Protein AF-G3Y934-F1 (afdb_monomer_lite)

Structure (mmCIF, N/CA/C/O backbone):
data_AF-G3Y934-F1
#
_entry.id   AF-G3Y934-F1
#
loop_
_atom_site.group_PDB
_atom_site.id
_atom_site.type_symbol
_atom_site.label_atom_id
_atom_site.label_alt_id
_atom_site.label_comp_id
_atom_site.label_asym_id
_atom_site.label_entity_id
_atom_site.label_seq_id
_atom_site.pdbx_PDB_ins_code
_atom_site.Cartn_x
_atom_site.Cartn_y
_atom_site.Cartn_z
_atom_site.occupancy
_atom_site.B_iso_or_equiv
_atom_site.auth_seq_id
_atom_site.auth_comp_id
_atom_site.auth_asym_id
_atom_site.auth_atom_id
_atom_site.pdbx_PDB_model_num
ATOM 1 N N . MET A 1 1 ? -57.947 29.124 37.746 1.00 33.53 1 MET A N 1
ATOM 2 C CA . MET A 1 1 ? -58.369 29.573 36.402 1.00 33.53 1 MET A CA 1
ATOM 3 C C . MET A 1 1 ? -57.929 31.017 36.227 1.00 33.53 1 MET A C 1
ATOM 5 O O . MET A 1 1 ? -58.413 31.832 36.996 1.00 33.53 1 MET A O 1
ATOM 9 N N . ALA A 1 2 ? -57.043 31.271 35.247 1.00 34.22 2 ALA A N 1
ATOM 10 C CA . ALA A 1 2 ? -56.623 32.578 34.700 1.00 34.22 2 ALA A CA 1
ATOM 11 C C . ALA A 1 2 ? -55.915 33.560 35.670 1.00 34.22 2 ALA A C 1
ATOM 13 O O . ALA A 1 2 ? -56.288 33.675 36.822 1.00 34.22 2 ALA A O 1
ATOM 14 N N . SER A 1 3 ? -54.917 34.363 35.303 1.00 33.50 3 SER A N 1
ATOM 15 C CA . SER A 1 3 ? -54.051 34.484 34.126 1.00 33.50 3 SER A CA 1
ATOM 16 C C . SER A 1 3 ? -52.905 35.445 34.510 1.00 33.50 3 SER A C 1
ATOM 18 O O . SER A 1 3 ? -52.989 36.153 35.512 1.00 33.50 3 SER A O 1
ATOM 20 N N . ALA A 1 4 ? -51.836 35.457 33.721 1.00 40.38 4 ALA A N 1
ATOM 21 C CA . ALA A 1 4 ? -50.597 36.205 33.934 1.00 40.38 4 ALA A CA 1
ATOM 22 C C . ALA A 1 4 ? -50.675 37.726 33.643 1.00 40.38 4 ALA A C 1
ATOM 24 O O . ALA A 1 4 ? -51.440 38.152 32.783 1.00 40.38 4 ALA A O 1
ATOM 25 N N . ALA A 1 5 ? -49.772 38.512 34.253 1.00 37.50 5 ALA A N 1
ATOM 26 C CA . ALA A 1 5 ? -49.266 39.818 33.775 1.00 37.50 5 ALA A CA 1
ATOM 27 C C . ALA A 1 5 ? -47.933 40.126 34.508 1.00 37.50 5 ALA A C 1
ATOM 29 O O . ALA A 1 5 ? -47.899 40.108 35.730 1.00 37.50 5 ALA A O 1
ATOM 30 N N . ARG A 1 6 ? -46.743 40.114 33.887 1.00 37.12 6 ARG A N 1
ATOM 31 C CA . ARG A 1 6 ? -46.051 41.124 33.049 1.00 37.12 6 ARG A CA 1
ATOM 32 C C . ARG A 1 6 ? -45.807 42.518 33.682 1.00 37.12 6 ARG A C 1
ATOM 34 O O . ARG A 1 6 ? -46.676 43.372 33.645 1.00 37.12 6 ARG A O 1
ATOM 41 N N . THR A 1 7 ? -44.525 42.735 34.027 1.00 34.28 7 THR A N 1
ATOM 42 C CA . THR A 1 7 ? -43.672 43.948 33.851 1.00 34.28 7 THR A CA 1
ATOM 43 C C . THR A 1 7 ? -43.989 45.252 34.607 1.00 34.28 7 THR A C 1
ATOM 45 O O . THR A 1 7 ? -44.997 45.884 34.334 1.00 34.28 7 THR A O 1
ATOM 48 N N . ALA A 1 8 ? -43.022 45.770 35.389 1.00 33.56 8 ALA A N 1
ATOM 49 C CA . ALA A 1 8 ? -42.102 46.866 34.994 1.00 33.56 8 ALA A CA 1
ATOM 50 C C . ALA A 1 8 ? -41.546 47.710 36.180 1.00 33.56 8 ALA A C 1
ATOM 52 O O . ALA A 1 8 ? -42.253 48.014 37.130 1.00 33.56 8 ALA A O 1
ATOM 53 N N . SER A 1 9 ? -40.304 48.192 35.991 1.00 33.31 9 SER A N 1
ATOM 54 C CA . SER A 1 9 ? -39.766 49.517 36.390 1.00 33.31 9 SER A CA 1
ATOM 55 C C . SER A 1 9 ? -39.122 49.789 37.771 1.00 33.31 9 SER A C 1
ATOM 57 O O . SER A 1 9 ? -39.780 50.048 38.765 1.00 33.31 9 SER A O 1
ATOM 59 N N . ARG A 1 10 ? -37.781 49.921 37.709 1.00 34.53 10 ARG A N 1
ATOM 60 C CA . ARG A 1 10 ? -36.925 51.084 38.075 1.00 34.53 10 ARG A CA 1
ATOM 61 C C . ARG A 1 10 ? -36.992 51.728 39.488 1.00 34.53 10 ARG A C 1
ATOM 63 O O . ARG A 1 10 ? -37.820 52.589 39.738 1.00 34.53 10 ARG A O 1
ATOM 70 N N . ALA A 1 11 ? -35.879 51.536 40.216 1.00 34.19 11 ALA A N 1
ATOM 71 C CA . ALA A 1 11 ? -34.829 52.540 40.509 1.00 34.19 11 ALA A CA 1
ATOM 72 C C . ALA A 1 11 ? -34.645 53.112 41.942 1.00 34.19 11 ALA A C 1
ATOM 74 O O . ALA A 1 11 ? -35.590 53.485 42.621 1.00 34.19 11 ALA A O 1
ATOM 75 N N . PHE A 1 12 ? -33.344 53.297 42.248 1.00 33.47 12 PHE A N 1
ATOM 76 C CA . PHE A 1 12 ? -32.669 54.335 43.056 1.00 33.47 12 PHE A CA 1
ATOM 77 C C . PHE A 1 12 ? -32.152 54.053 44.496 1.00 33.47 12 PHE A C 1
ATOM 79 O O . PHE A 1 12 ? -32.903 53.955 45.452 1.00 33.47 12 PHE A O 1
ATOM 86 N N . LEU A 1 13 ? -30.806 54.149 44.581 1.00 33.12 13 LEU A N 1
ATOM 87 C CA . LEU A 1 13 ? -29.942 54.890 45.534 1.00 33.12 13 LEU A CA 1
ATOM 88 C C . LEU A 1 13 ? -29.319 54.225 46.793 1.00 33.12 13 LEU A C 1
ATOM 90 O O . LEU A 1 13 ? -29.982 53.962 47.781 1.00 33.12 13 LEU A O 1
ATOM 94 N N . ARG A 1 14 ? -27.966 54.218 46.742 1.00 32.19 14 ARG A N 1
ATOM 95 C CA . ARG A 1 14 ? -26.933 54.608 47.746 1.00 32.19 14 ARG A CA 1
ATOM 96 C C . ARG A 1 14 ? -26.739 53.798 49.043 1.00 32.19 14 ARG A C 1
ATOM 98 O O . ARG A 1 14 ? -27.545 53.910 49.948 1.00 32.19 14 ARG A O 1
ATOM 105 N N . SER A 1 15 ? -25.520 53.258 49.220 1.00 33.69 15 SER A N 1
ATOM 106 C CA . SER A 1 15 ? -24.464 53.843 50.091 1.00 33.69 15 SER A CA 1
ATOM 107 C C . SER A 1 15 ? -23.170 52.993 50.118 1.00 33.69 15 SER A C 1
ATOM 109 O O . SER A 1 15 ? -23.223 51.800 50.394 1.00 33.69 15 SER A O 1
ATOM 111 N N . THR A 1 16 ? -22.015 53.620 49.870 1.00 37.78 16 THR A N 1
ATOM 112 C CA . THR A 1 16 ? -20.642 53.214 50.288 1.00 37.78 16 THR A CA 1
ATOM 113 C C . THR A 1 16 ? -20.280 54.008 51.574 1.00 37.78 16 THR A C 1
ATOM 115 O O . THR A 1 16 ? -21.050 54.933 51.860 1.00 37.78 16 THR A O 1
ATOM 118 N N . PRO A 1 17 ? -19.219 53.736 52.392 1.00 51.47 17 PRO A N 1
ATOM 119 C CA . PRO A 1 17 ? -17.771 53.594 52.064 1.00 51.47 17 PRO A CA 1
ATOM 120 C C . PRO A 1 17 ? -17.077 52.431 52.846 1.00 51.47 17 PRO A C 1
ATOM 122 O O . PRO A 1 17 ? -17.746 51.730 53.588 1.00 51.47 17 PRO A O 1
ATOM 125 N N . ALA A 1 18 ? -15.804 52.037 52.688 1.00 35.50 18 ALA A N 1
ATOM 126 C CA . ALA A 1 18 ? -14.535 52.764 52.859 1.00 35.50 18 ALA A CA 1
ATOM 127 C C . ALA A 1 18 ? -13.363 51.861 52.368 1.00 35.50 18 ALA A C 1
ATOM 129 O O . ALA A 1 18 ? -13.327 50.677 52.682 1.00 35.50 18 ALA A O 1
ATOM 130 N N . THR A 1 19 ? -12.564 52.278 51.378 1.00 35.53 19 THR A N 1
ATOM 131 C CA . THR A 1 19 ? -11.176 52.806 51.475 1.00 35.53 19 THR A CA 1
ATOM 132 C C . THR A 1 19 ? -10.143 51.938 52.218 1.00 35.53 19 THR A C 1
ATOM 134 O O . THR A 1 19 ? -10.139 51.917 53.442 1.00 35.53 19 THR A O 1
ATOM 137 N N . SER A 1 20 ? -9.128 51.426 51.510 1.00 35.28 20 SER A N 1
ATOM 138 C CA . SER A 1 20 ? -7.790 52.044 51.547 1.00 35.28 20 SER A CA 1
ATOM 139 C C . SER A 1 20 ? -6.942 51.646 50.327 1.00 35.28 20 SER A C 1
ATOM 141 O O . SER A 1 20 ? -6.897 50.508 49.869 1.00 35.28 20 SER A O 1
ATOM 143 N N . SER A 1 21 ? -6.350 52.678 49.747 1.00 41.69 21 SER A N 1
ATOM 144 C CA . SER A 1 21 ? -5.384 52.733 48.655 1.00 41.69 21 SER A CA 1
ATOM 145 C C . SER A 1 21 ? -3.969 52.427 49.147 1.00 41.69 21 SER A C 1
ATOM 147 O O . SER A 1 21 ? -3.706 52.706 50.303 1.00 41.69 21 SER A O 1
ATOM 149 N N . PHE A 1 22 ? -3.051 51.992 48.273 1.00 35.19 22 PHE A N 1
ATOM 150 C CA . PHE A 1 22 ? -1.793 52.705 47.964 1.00 35.19 22 PHE A CA 1
ATOM 151 C C . PHE A 1 22 ? -1.045 52.035 46.784 1.00 35.19 22 PHE A C 1
ATOM 153 O O . PHE A 1 22 ? -0.747 50.846 46.780 1.00 35.19 22 PHE A O 1
ATOM 160 N N . ARG A 1 23 ? -0.744 52.855 45.773 1.00 40.50 23 ARG A N 1
ATOM 161 C CA . ARG A 1 23 ? 0.262 52.725 44.694 1.00 40.50 23 ARG A CA 1
ATOM 162 C C . ARG A 1 23 ? 1.047 54.053 44.724 1.00 40.50 23 ARG A C 1
ATOM 164 O O . ARG A 1 23 ? 0.436 55.038 45.154 1.00 40.50 23 ARG A O 1
ATOM 171 N N . PRO A 1 24 ? 2.322 54.148 44.283 1.00 50.59 24 PRO A N 1
ATOM 172 C CA . PRO A 1 24 ? 2.605 54.431 42.853 1.00 50.59 24 PRO A CA 1
ATOM 173 C C . PRO A 1 24 ? 3.967 53.883 42.316 1.00 50.59 24 PRO A C 1
ATOM 175 O O . PRO A 1 24 ? 4.883 53.642 43.085 1.00 50.59 24 PRO A O 1
ATOM 178 N N . ALA A 1 25 ? 4.047 53.469 41.034 1.00 39.56 25 ALA A N 1
ATOM 179 C CA . ALA A 1 25 ? 4.687 54.150 39.869 1.00 39.56 25 ALA A CA 1
ATOM 180 C C . ALA A 1 25 ? 6.216 53.910 39.735 1.00 39.56 25 ALA A C 1
ATOM 182 O O . ALA A 1 25 ? 6.893 53.807 40.740 1.00 39.56 25 ALA A O 1
ATOM 183 N N . ALA A 1 26 ? 6.891 53.875 38.576 1.00 38.41 26 ALA A N 1
ATOM 184 C CA . ALA A 1 26 ? 6.588 53.808 37.136 1.00 38.41 26 ALA A CA 1
ATOM 185 C C . ALA A 1 26 ? 7.934 53.726 36.356 1.00 38.41 26 ALA A C 1
ATOM 187 O O . ALA A 1 26 ? 8.944 54.182 36.888 1.00 38.41 26 ALA A O 1
ATOM 188 N N . ARG A 1 27 ? 7.897 53.252 35.089 1.00 38.28 27 ARG A N 1
ATOM 189 C CA . ARG A 1 27 ? 8.660 53.652 33.855 1.00 38.28 27 ARG A CA 1
ATOM 190 C C . ARG A 1 27 ? 8.963 52.422 32.969 1.00 38.28 27 ARG A C 1
ATOM 192 O O . ARG A 1 27 ? 9.598 51.494 33.441 1.00 38.28 27 ARG A O 1
ATOM 199 N N . SER A 1 28 ? 8.302 52.265 31.807 1.00 36.16 28 SER A N 1
ATOM 200 C CA . SER A 1 28 ? 8.618 52.774 30.431 1.00 36.16 28 SER A CA 1
ATOM 201 C C . SER A 1 28 ? 9.625 51.858 29.706 1.00 36.16 28 SER A C 1
ATOM 203 O O . SER A 1 28 ? 10.613 51.508 30.326 1.00 36.16 28 SER A O 1
ATOM 205 N N . ALA A 1 29 ? 9.498 51.403 28.447 1.00 35.06 29 ALA A N 1
ATOM 206 C CA . ALA A 1 29 ? 8.797 51.819 27.209 1.00 35.06 29 ALA A CA 1
ATOM 207 C C . ALA A 1 29 ? 8.440 50.544 26.362 1.00 35.06 29 ALA A C 1
ATOM 209 O O . ALA A 1 29 ? 9.072 49.520 26.582 1.00 35.06 29 ALA A O 1
ATOM 210 N N . ARG A 1 30 ? 7.381 50.394 25.530 1.00 37.16 30 ARG A N 1
ATOM 211 C CA . ARG A 1 30 ? 6.928 51.074 24.276 1.00 37.16 30 ARG A CA 1
ATOM 212 C C . ARG A 1 30 ? 8.001 51.023 23.153 1.00 37.16 30 ARG A C 1
ATOM 214 O O . ARG A 1 30 ? 9.113 51.429 23.436 1.00 37.16 30 ARG A O 1
ATOM 221 N N . PHE A 1 31 ? 7.794 50.594 21.891 1.00 34.12 31 PHE A N 1
ATOM 222 C CA . PHE A 1 31 ? 6.615 50.549 20.995 1.00 34.12 31 PHE A CA 1
ATOM 223 C C . PHE A 1 31 ? 6.853 49.687 19.704 1.00 34.12 31 PHE A C 1
ATOM 225 O O . PHE A 1 31 ? 7.973 49.636 19.218 1.00 34.12 31 PHE A O 1
ATOM 232 N N . ALA A 1 32 ? 5.751 49.135 19.151 1.00 31.98 32 ALA A N 1
ATOM 233 C CA . ALA A 1 32 ? 5.287 49.004 17.736 1.00 31.98 32 ALA A CA 1
ATOM 234 C C . ALA A 1 32 ? 6.078 48.312 16.576 1.00 31.98 32 ALA A C 1
ATOM 236 O O . ALA A 1 32 ? 7.068 48.847 16.099 1.00 31.98 32 ALA A O 1
ATOM 237 N N . LEU A 1 33 ? 5.501 47.192 16.068 1.00 37.84 33 LEU A N 1
ATOM 238 C CA . LEU A 1 33 ? 4.851 46.904 14.739 1.00 37.84 33 LEU A CA 1
ATOM 239 C C . LEU A 1 33 ? 5.434 47.523 13.432 1.00 37.84 33 LEU A C 1
ATOM 241 O O . LEU A 1 33 ? 5.839 48.679 13.492 1.00 37.84 33 LEU A O 1
ATOM 245 N N . PRO A 1 34 ? 5.358 46.878 12.223 1.00 40.06 34 PRO A N 1
ATOM 246 C CA . PRO A 1 34 ? 4.073 46.496 11.590 1.00 40.06 34 PRO A CA 1
ATOM 247 C C . PRO A 1 34 ? 4.051 45.351 10.530 1.00 40.06 34 PRO A C 1
ATOM 249 O O . PRO A 1 34 ? 5.039 44.707 10.199 1.00 40.06 34 PRO A O 1
ATOM 252 N N . SER A 1 35 ? 2.838 45.129 10.010 1.00 34.38 35 SER A N 1
ATOM 253 C CA . SER A 1 35 ? 2.376 44.223 8.947 1.00 34.38 35 SER A CA 1
ATOM 254 C C . SER A 1 35 ? 2.638 44.689 7.502 1.00 34.38 35 SER A C 1
ATOM 256 O O . SER A 1 35 ? 2.494 45.880 7.241 1.00 34.38 35 SER A O 1
ATOM 258 N N . GLN A 1 36 ? 2.804 43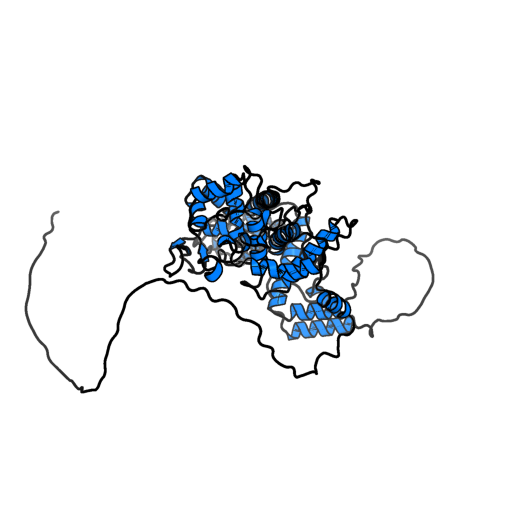.729 6.574 1.00 29.80 36 GLN A N 1
ATOM 259 C CA . GLN A 1 36 ? 2.102 43.541 5.272 1.00 29.80 36 GLN A CA 1
ATOM 260 C C . GLN A 1 36 ? 3.016 43.071 4.120 1.00 29.80 36 GLN A C 1
ATOM 262 O O . GLN A 1 36 ? 4.090 43.618 3.909 1.00 29.80 36 GLN A O 1
ATOM 267 N N . GLY A 1 37 ? 2.474 42.172 3.281 1.00 27.98 37 GLY A N 1
ATOM 268 C CA . GLY A 1 37 ? 2.620 42.266 1.819 1.00 27.98 37 GLY A CA 1
ATOM 269 C C . GLY A 1 37 ? 3.382 41.144 1.106 1.00 27.98 37 GLY A C 1
ATOM 270 O O . GLY A 1 37 ? 4.605 41.119 1.096 1.00 27.98 37 GLY A O 1
ATOM 271 N N . PHE A 1 38 ? 2.642 40.275 0.410 1.00 30.67 38 PHE A N 1
ATOM 272 C CA . PHE A 1 38 ? 3.142 39.342 -0.608 1.00 30.67 38 PHE A CA 1
ATOM 273 C C . PHE A 1 38 ? 3.796 40.060 -1.804 1.00 30.67 38 PHE A C 1
ATOM 275 O O . PHE A 1 38 ? 3.247 41.049 -2.288 1.00 30.67 38 PHE A O 1
ATOM 282 N N . ARG A 1 39 ? 4.849 39.456 -2.381 1.00 27.80 39 ARG A N 1
ATOM 283 C CA . ARG A 1 39 ? 5.066 39.327 -3.840 1.00 27.80 39 ARG A CA 1
ATOM 284 C C . ARG A 1 39 ? 6.144 38.278 -4.146 1.00 27.80 39 ARG A C 1
ATOM 286 O O . ARG A 1 39 ? 7.201 38.259 -3.529 1.00 27.80 39 ARG A O 1
ATOM 293 N N . ALA A 1 40 ? 5.835 37.418 -5.111 1.00 32.09 40 ALA A N 1
ATOM 294 C CA . ALA A 1 40 ? 6.697 36.377 -5.655 1.00 32.09 40 ALA A CA 1
ATOM 295 C C . ALA A 1 40 ? 7.855 36.947 -6.493 1.00 32.09 40 ALA A C 1
ATOM 297 O O . ALA A 1 40 ? 7.661 37.920 -7.220 1.00 32.09 40 ALA A O 1
ATOM 298 N N . ALA A 1 41 ? 9.011 36.278 -6.466 1.00 27.77 41 ALA A N 1
ATOM 299 C CA . ALA A 1 41 ? 9.946 36.217 -7.589 1.00 27.77 41 ALA A CA 1
ATOM 300 C C . ALA A 1 41 ? 10.900 35.021 -7.427 1.00 27.77 41 ALA A C 1
ATOM 302 O O . ALA A 1 41 ? 11.695 34.940 -6.495 1.00 27.77 41 ALA A O 1
ATOM 303 N N . SER A 1 42 ? 10.804 34.111 -8.388 1.00 31.41 42 SER A N 1
ATOM 304 C CA . SER A 1 42 ? 11.730 33.034 -8.728 1.00 31.41 42 SER A CA 1
ATOM 305 C C . SER A 1 42 ? 13.197 33.472 -8.792 1.00 31.41 42 SER A C 1
ATOM 307 O O . SER A 1 42 ? 13.499 34.428 -9.509 1.00 31.41 42 SER A O 1
ATOM 309 N N . ARG A 1 43 ? 14.119 32.694 -8.203 1.00 28.25 43 ARG A N 1
ATOM 310 C CA . ARG A 1 43 ? 15.509 32.591 -8.686 1.00 28.25 43 ARG A CA 1
ATOM 311 C C . ARG A 1 43 ? 16.065 31.173 -8.528 1.00 28.25 43 ARG A C 1
ATOM 313 O O . ARG A 1 43 ? 16.179 30.657 -7.424 1.00 28.25 43 ARG A O 1
ATOM 320 N N . ARG A 1 44 ? 16.428 30.598 -9.680 1.00 28.75 44 ARG A N 1
ATOM 321 C CA . ARG A 1 44 ? 17.364 29.479 -9.863 1.00 28.75 44 ARG A CA 1
ATOM 322 C C . ARG A 1 44 ? 18.663 29.745 -9.096 1.00 28.75 44 ARG A C 1
ATOM 324 O O . ARG A 1 44 ? 19.252 30.809 -9.277 1.00 28.75 44 ARG A O 1
ATOM 331 N N . GLY A 1 45 ? 19.133 28.755 -8.344 1.00 27.17 45 GLY A N 1
ATOM 332 C CA . GLY A 1 45 ? 20.514 28.657 -7.875 1.00 27.17 45 GLY A CA 1
ATOM 333 C C . GLY A 1 45 ? 21.162 27.430 -8.507 1.00 27.17 45 GLY A C 1
ATOM 334 O O . GLY A 1 45 ? 20.710 26.314 -8.277 1.00 27.17 45 GLY A O 1
ATOM 335 N N . TYR A 1 46 ? 22.168 27.658 -9.349 1.00 27.95 46 TYR A N 1
ATOM 336 C CA . TYR A 1 46 ? 23.084 26.632 -9.840 1.00 27.95 46 TYR A CA 1
ATOM 337 C C . TYR A 1 46 ? 23.935 26.123 -8.668 1.00 27.95 46 TYR A C 1
ATOM 339 O O . TYR A 1 46 ? 24.466 26.932 -7.907 1.00 27.95 46 TYR A O 1
ATOM 347 N N . ALA A 1 47 ? 24.072 24.804 -8.538 1.00 25.36 47 ALA A N 1
ATOM 348 C CA . ALA A 1 47 ? 25.059 24.189 -7.660 1.00 25.36 47 ALA A CA 1
ATOM 349 C C . ALA A 1 47 ? 26.452 24.348 -8.289 1.00 25.36 47 ALA A C 1
ATOM 351 O O . ALA A 1 47 ? 26.682 23.895 -9.410 1.00 25.36 47 ALA A O 1
ATOM 352 N N . SER A 1 48 ? 27.353 25.028 -7.582 1.00 31.36 48 SER A N 1
ATOM 353 C CA . SER A 1 48 ? 28.789 25.038 -7.857 1.00 31.36 48 SER A CA 1
ATOM 354 C C . SER A 1 48 ? 29.500 23.939 -7.064 1.00 31.36 48 SER A C 1
ATOM 356 O O . SER A 1 48 ? 29.014 23.483 -6.031 1.00 31.36 48 SER A O 1
ATOM 358 N N . GLU A 1 49 ? 30.644 23.548 -7.608 1.00 28.45 49 GLU A N 1
ATOM 359 C CA . GLU A 1 49 ? 31.425 22.331 -7.406 1.00 28.45 49 GLU A CA 1
ATOM 360 C C . GLU A 1 49 ? 32.015 22.081 -6.006 1.00 28.45 49 GLU A C 1
ATOM 362 O O . GLU A 1 49 ? 31.995 22.914 -5.100 1.00 28.45 49 GLU A O 1
ATOM 367 N N . ALA A 1 50 ? 32.540 20.858 -5.894 1.00 26.81 50 ALA A N 1
ATOM 368 C CA . ALA A 1 50 ? 33.073 20.160 -4.738 1.00 26.81 50 ALA A CA 1
ATOM 369 C C . ALA A 1 50 ? 34.186 20.898 -3.973 1.00 26.81 50 ALA A C 1
ATOM 371 O O . ALA A 1 50 ? 35.156 21.388 -4.548 1.00 26.81 50 ALA A O 1
ATOM 372 N N . GLY A 1 51 ? 34.073 20.869 -2.642 1.00 24.83 51 GLY A N 1
ATOM 373 C CA . GLY A 1 51 ? 35.148 21.193 -1.711 1.00 24.83 51 GLY A CA 1
ATOM 374 C C . GLY A 1 51 ? 35.857 19.923 -1.242 1.00 24.83 51 GLY A C 1
ATOM 375 O O . GLY A 1 51 ? 35.265 19.074 -0.580 1.00 24.83 51 GLY A O 1
ATOM 376 N N . GLU A 1 52 ? 37.131 19.817 -1.597 1.00 25.33 52 GLU A N 1
ATOM 377 C CA . GLU A 1 52 ? 38.090 18.806 -1.161 1.00 25.33 52 GLU A CA 1
ATOM 378 C C . GLU A 1 52 ? 38.444 19.020 0.328 1.00 25.33 52 GLU A C 1
ATOM 380 O O . GLU A 1 52 ? 38.835 20.121 0.724 1.00 25.33 52 GLU A O 1
ATOM 385 N N . ALA A 1 53 ? 38.331 17.985 1.169 1.00 26.19 53 ALA A N 1
ATOM 386 C CA . ALA A 1 53 ? 38.771 18.033 2.566 1.00 26.19 53 ALA A CA 1
ATOM 387 C C . ALA A 1 53 ? 39.679 16.843 2.904 1.00 26.19 53 ALA A C 1
ATOM 389 O O . ALA A 1 53 ? 39.395 15.688 2.592 1.00 26.19 53 ALA A O 1
ATOM 390 N N . LYS A 1 54 ? 40.809 17.181 3.529 1.00 24.30 54 LYS A N 1
ATOM 391 C CA . LYS A 1 54 ? 41.965 16.330 3.807 1.00 24.30 54 LYS A CA 1
ATOM 392 C C . LYS A 1 54 ? 41.753 15.383 4.994 1.00 24.30 54 LYS A C 1
ATOM 394 O O . LYS A 1 54 ? 41.163 15.733 6.009 1.00 24.30 54 LYS A O 1
ATOM 399 N N . SER A 1 55 ? 42.363 14.213 4.833 1.00 28.16 55 SER A N 1
ATOM 400 C CA . SER A 1 55 ? 42.655 13.131 5.782 1.00 28.16 55 SER A CA 1
ATOM 401 C C . SER A 1 55 ? 43.222 13.566 7.143 1.00 28.16 55 SER A C 1
ATOM 403 O O . SER A 1 55 ? 44.205 14.305 7.167 1.00 28.16 55 SER A O 1
ATOM 405 N N . SER A 1 56 ? 42.754 12.927 8.227 1.00 27.56 56 SER A N 1
ATOM 406 C CA . SER A 1 56 ? 43.611 12.177 9.173 1.00 27.56 56 SER A CA 1
ATOM 407 C C . SER A 1 56 ? 42.779 11.437 10.237 1.00 27.56 56 SER A C 1
ATOM 409 O O . SER A 1 56 ? 42.113 12.082 11.042 1.00 27.56 56 SER A O 1
ATOM 411 N N . ASN A 1 57 ? 42.825 10.102 10.251 1.00 29.69 57 ASN A N 1
ATOM 412 C CA . ASN A 1 57 ? 43.137 9.266 11.425 1.00 29.69 57 ASN A CA 1
ATOM 413 C C . ASN A 1 57 ? 42.792 7.803 11.129 1.00 29.69 57 ASN A C 1
ATOM 415 O O . ASN A 1 57 ? 41.678 7.325 11.319 1.00 29.69 57 ASN A O 1
ATOM 419 N N . SER A 1 58 ? 43.816 7.095 10.666 1.00 32.47 58 SER A N 1
ATOM 420 C CA . SER A 1 58 ? 43.936 5.646 10.697 1.00 32.47 58 SER A CA 1
ATOM 421 C C . SER A 1 58 ? 44.135 5.179 12.141 1.00 32.47 58 SER A C 1
ATOM 423 O O . SER A 1 58 ? 45.173 5.501 12.713 1.00 32.47 58 SER A O 1
ATOM 425 N N . LEU A 1 59 ? 43.168 4.453 12.712 1.00 34.88 59 LEU A N 1
ATOM 426 C CA . LEU A 1 59 ? 43.337 3.382 13.718 1.00 34.88 59 LEU A CA 1
ATOM 427 C C . LEU A 1 59 ? 41.981 3.027 14.351 1.00 34.88 59 LEU A C 1
ATOM 429 O O . LEU A 1 59 ? 41.690 3.398 15.481 1.00 34.88 59 LEU A O 1
ATOM 433 N N . LEU A 1 60 ? 41.152 2.291 13.617 1.00 33.22 60 LEU A N 1
ATOM 434 C CA . LEU A 1 60 ? 40.244 1.269 14.153 1.00 33.22 60 LEU A CA 1
ATOM 435 C C . LEU A 1 60 ? 39.754 0.443 12.951 1.00 33.22 60 LEU A C 1
ATOM 437 O O . LEU A 1 60 ? 39.629 1.003 11.869 1.00 33.22 60 LEU A O 1
ATOM 441 N N . TRP A 1 61 ? 39.510 -0.859 13.135 1.00 31.97 61 TRP A N 1
ATOM 442 C CA . TRP A 1 61 ? 39.093 -1.869 12.130 1.00 31.97 61 TRP A CA 1
ATOM 443 C C . TRP A 1 61 ? 40.160 -2.801 11.532 1.00 31.97 61 TRP A C 1
ATOM 445 O O . TRP A 1 61 ? 39.953 -3.388 10.472 1.00 31.97 61 TRP A O 1
ATOM 455 N N . ALA A 1 62 ? 41.241 -3.086 12.262 1.00 33.16 62 ALA A N 1
ATOM 456 C CA . ALA A 1 62 ? 41.943 -4.360 12.082 1.00 33.16 62 ALA A CA 1
ATOM 457 C C . ALA A 1 62 ? 41.192 -5.465 12.850 1.00 33.16 62 ALA A C 1
ATOM 459 O O . ALA A 1 62 ? 41.547 -5.803 13.975 1.00 33.16 62 ALA A O 1
ATOM 460 N N . GLY A 1 63 ? 40.106 -5.978 12.268 1.00 35.62 63 GLY A N 1
ATOM 461 C CA . GLY A 1 63 ? 39.339 -7.068 12.871 1.00 35.62 63 GLY A CA 1
ATOM 462 C C . GLY A 1 63 ? 37.976 -7.287 12.231 1.00 35.62 63 GLY A C 1
ATOM 463 O O . GLY A 1 63 ? 36.983 -7.017 12.881 1.00 35.62 63 GLY A O 1
ATOM 464 N N . ILE A 1 64 ? 37.960 -7.701 10.958 1.00 32.06 64 ILE A N 1
ATOM 465 C CA . ILE A 1 64 ? 37.021 -8.629 10.280 1.00 32.06 64 ILE A CA 1
ATOM 466 C C . ILE A 1 64 ? 37.581 -8.776 8.850 1.00 32.06 64 ILE A C 1
ATOM 468 O O . ILE A 1 64 ? 37.130 -8.173 7.880 1.00 32.06 64 ILE A O 1
ATOM 472 N N . ALA A 1 65 ? 38.666 -9.538 8.721 1.00 36.59 65 ALA A N 1
ATOM 473 C CA . ALA A 1 65 ? 39.235 -9.919 7.431 1.00 36.59 65 ALA A CA 1
ATOM 474 C C . ALA A 1 65 ? 38.720 -11.317 7.065 1.00 36.59 65 ALA A C 1
ATOM 476 O O . ALA A 1 65 ? 39.423 -12.303 7.245 1.00 36.59 65 ALA A O 1
ATOM 477 N N . ALA A 1 66 ? 37.464 -11.390 6.615 1.00 34.38 66 ALA A N 1
ATOM 478 C CA . ALA A 1 66 ? 36.932 -12.559 5.898 1.00 34.38 66 ALA A CA 1
ATOM 479 C C . ALA A 1 66 ? 35.671 -12.259 5.059 1.00 34.38 66 ALA A C 1
ATOM 481 O O . ALA A 1 66 ? 35.427 -12.963 4.089 1.00 34.38 66 ALA A O 1
ATOM 482 N N . ALA A 1 67 ? 34.904 -11.197 5.351 1.00 40.09 67 ALA A N 1
ATOM 483 C CA . ALA A 1 67 ? 33.663 -10.882 4.616 1.00 40.09 67 ALA A CA 1
ATOM 484 C C . ALA A 1 67 ? 33.726 -9.614 3.730 1.00 40.09 67 ALA A C 1
ATOM 486 O O . ALA A 1 67 ? 32.821 -9.365 2.940 1.00 40.09 67 ALA A O 1
ATOM 487 N N . GLY A 1 68 ? 34.793 -8.809 3.819 1.00 35.12 68 GLY A N 1
ATOM 488 C CA . GLY A 1 68 ? 34.878 -7.495 3.154 1.00 35.12 68 GLY A CA 1
ATOM 489 C C . GLY A 1 68 ? 35.422 -7.486 1.717 1.00 35.12 68 GLY A C 1
ATOM 490 O O . GLY A 1 68 ? 35.330 -6.465 1.037 1.00 35.12 68 GLY A O 1
ATOM 491 N N . GLY A 1 69 ? 35.984 -8.598 1.229 1.00 34.31 69 GLY A N 1
ATOM 492 C CA . GLY A 1 69 ? 36.656 -8.637 -0.080 1.00 34.31 69 GLY A CA 1
ATOM 493 C C . GLY A 1 69 ? 35.709 -8.477 -1.274 1.00 34.31 69 GLY A C 1
ATOM 494 O O . GLY A 1 69 ? 36.080 -7.894 -2.289 1.00 34.31 69 GLY A O 1
ATOM 495 N N . VAL A 1 70 ? 34.465 -8.938 -1.135 1.00 43.69 70 VAL A N 1
ATOM 496 C CA . VAL A 1 70 ? 33.464 -8.880 -2.210 1.00 43.69 70 VAL A CA 1
ATOM 497 C C . VAL A 1 70 ? 32.893 -7.463 -2.347 1.00 43.69 70 VAL A C 1
ATOM 499 O O . VAL A 1 70 ? 32.804 -6.942 -3.456 1.00 43.69 70 VAL A O 1
ATOM 502 N N . GLY A 1 71 ? 32.603 -6.784 -1.231 1.00 39.22 71 GLY A N 1
ATOM 503 C CA . GLY A 1 71 ? 32.042 -5.426 -1.239 1.00 39.22 71 GLY A CA 1
ATOM 504 C C . GLY A 1 71 ? 32.991 -4.369 -1.816 1.00 39.22 71 GLY A C 1
ATOM 505 O O . GLY A 1 71 ? 32.570 -3.521 -2.601 1.00 39.22 71 GLY A O 1
ATOM 506 N N . ALA A 1 72 ? 34.290 -4.459 -1.507 1.00 38.53 72 ALA A N 1
ATOM 507 C CA . ALA A 1 72 ? 35.291 -3.540 -2.055 1.00 38.53 72 ALA A CA 1
ATOM 508 C C . ALA A 1 72 ? 35.524 -3.748 -3.564 1.00 38.53 72 ALA A C 1
ATOM 510 O O . ALA A 1 72 ? 35.770 -2.783 -4.289 1.00 38.53 72 ALA A O 1
ATOM 511 N N . TYR A 1 73 ? 35.398 -4.988 -4.055 1.00 38.72 73 TYR A N 1
ATOM 512 C CA . TYR A 1 73 ? 35.520 -5.295 -5.482 1.00 38.72 73 TYR A CA 1
ATOM 513 C C . TYR A 1 73 ? 34.364 -4.704 -6.305 1.00 38.72 73 TYR A C 1
ATOM 515 O O . TYR A 1 73 ? 34.598 -4.185 -7.396 1.00 38.72 73 TYR A O 1
ATOM 523 N N . PHE A 1 74 ? 33.135 -4.717 -5.776 1.00 45.75 74 PHE A N 1
ATOM 524 C CA . PHE A 1 74 ? 31.976 -4.126 -6.456 1.00 45.75 74 PHE A CA 1
ATOM 525 C C . PHE A 1 74 ? 31.936 -2.594 -6.371 1.00 45.75 74 PHE A C 1
ATOM 527 O O . PHE A 1 74 ? 31.566 -1.952 -7.349 1.00 45.75 74 PHE A O 1
ATOM 534 N N . TYR A 1 75 ? 32.392 -1.991 -5.266 1.00 43.66 75 TYR A N 1
ATOM 535 C CA . TYR A 1 75 ? 32.444 -0.528 -5.122 1.00 43.66 75 TYR A CA 1
ATOM 536 C C . TYR A 1 75 ? 33.474 0.138 -6.057 1.00 43.66 75 TYR A C 1
ATOM 538 O O . TYR A 1 75 ? 33.259 1.249 -6.534 1.00 43.66 75 TYR A O 1
ATOM 546 N N . LEU A 1 76 ? 34.585 -0.545 -6.363 1.00 44.31 76 LEU A N 1
ATOM 547 C CA . LEU A 1 76 ? 35.650 -0.010 -7.225 1.00 44.31 76 LEU A CA 1
ATOM 548 C C . LEU A 1 76 ? 35.419 -0.244 -8.728 1.00 44.31 76 LEU A C 1
ATOM 550 O O . LEU A 1 76 ? 36.100 0.367 -9.550 1.00 44.31 76 LEU A O 1
ATOM 554 N N . LYS A 1 77 ? 34.447 -1.080 -9.109 1.00 38.31 77 LYS A N 1
ATOM 555 C CA . LYS A 1 77 ? 34.031 -1.291 -10.504 1.00 38.31 77 LYS A CA 1
ATOM 556 C C . LYS A 1 77 ? 32.741 -0.524 -10.816 1.00 38.31 77 LYS A C 1
ATOM 558 O O . LYS A 1 77 ? 31.733 -1.088 -11.225 1.00 38.31 77 LYS A O 1
ATOM 563 N N . GLY A 1 78 ? 32.791 0.796 -10.656 1.00 43.53 78 GLY A N 1
ATOM 564 C CA . GLY A 1 78 ? 31.843 1.697 -11.308 1.00 43.53 78 GLY A CA 1
ATOM 565 C C . GLY A 1 78 ? 32.058 1.661 -12.823 1.00 43.53 78 GLY A C 1
ATOM 566 O O . GLY A 1 78 ? 32.937 2.340 -13.342 1.00 43.53 78 GLY A O 1
ATOM 567 N N . GLY A 1 79 ? 31.286 0.830 -13.519 1.00 34.41 79 GLY A N 1
ATOM 568 C CA . GLY A 1 79 ? 31.267 0.733 -14.976 1.00 34.41 79 GLY A CA 1
ATOM 569 C C . GLY A 1 79 ? 30.238 -0.301 -15.422 1.00 34.41 79 GLY A C 1
ATOM 570 O O . GLY A 1 79 ? 30.395 -1.474 -15.100 1.00 34.41 79 GLY A O 1
ATOM 571 N N . ASP A 1 80 ? 29.181 0.166 -16.096 1.00 40.69 80 ASP A N 1
ATOM 572 C CA . ASP A 1 80 ? 28.117 -0.592 -16.778 1.00 40.69 80 ASP A CA 1
ATOM 573 C C . ASP A 1 80 ? 27.977 -2.074 -16.392 1.00 40.69 80 ASP A C 1
ATOM 575 O O . ASP A 1 80 ? 28.441 -2.984 -17.080 1.00 40.69 80 ASP A O 1
ATOM 579 N N . ALA A 1 81 ? 27.253 -2.336 -15.305 1.00 42.97 81 ALA A N 1
ATOM 580 C CA . ALA A 1 81 ? 26.830 -3.685 -14.949 1.00 42.97 81 ALA A CA 1
ATOM 581 C C . ALA A 1 81 ? 25.475 -4.021 -15.597 1.00 42.97 81 ALA A C 1
ATOM 583 O O . ALA A 1 81 ? 24.506 -4.338 -14.914 1.00 42.97 81 ALA A O 1
ATOM 584 N N . SER A 1 82 ? 25.420 -4.006 -16.932 1.00 42.66 82 SER A N 1
ATOM 585 C CA . SER A 1 82 ? 24.456 -4.824 -17.684 1.00 42.66 82 SER A CA 1
ATOM 586 C C . SER A 1 82 ? 25.068 -6.200 -17.966 1.00 42.66 82 SER A C 1
ATOM 588 O O . SER A 1 82 ? 25.164 -6.663 -19.100 1.00 42.66 82 SER A O 1
ATOM 590 N N . VAL A 1 83 ? 25.505 -6.898 -16.913 1.00 41.03 83 VAL A N 1
ATOM 591 C CA . VAL A 1 83 ? 25.840 -8.322 -17.036 1.00 41.03 83 VAL A CA 1
ATOM 592 C C . VAL A 1 83 ? 24.529 -9.098 -16.971 1.00 41.03 83 VAL A C 1
ATOM 594 O O . VAL A 1 83 ? 24.130 -9.617 -15.934 1.00 41.03 83 VAL A O 1
ATOM 597 N N . SER A 1 84 ? 23.832 -9.138 -18.104 1.00 45.44 84 SER A N 1
ATOM 598 C CA . SER A 1 84 ? 22.795 -10.133 -18.356 1.00 45.44 84 SER A CA 1
ATOM 599 C C . SER A 1 84 ? 23.473 -11.505 -18.367 1.00 45.44 84 SER A C 1
ATOM 601 O O . SER A 1 84 ? 24.150 -11.868 -19.332 1.00 45.44 84 SER A O 1
ATOM 603 N N . SER A 1 85 ? 23.352 -12.261 -17.271 1.00 48.22 85 SER A N 1
ATOM 604 C CA . SER A 1 85 ? 23.652 -13.692 -17.281 1.00 48.22 85 SER A CA 1
ATOM 605 C C . SER A 1 85 ? 22.588 -14.360 -18.147 1.00 48.22 85 SER A C 1
ATOM 607 O O . SER A 1 85 ? 21.475 -14.603 -17.683 1.00 48.22 85 SER A O 1
ATOM 609 N N . LYS A 1 86 ? 22.905 -14.587 -19.422 1.00 52.22 86 LYS A N 1
ATOM 610 C CA . LYS A 1 86 ? 21.940 -14.974 -20.462 1.00 52.22 86 LYS A CA 1
ATOM 611 C C . LYS A 1 86 ? 21.174 -16.288 -20.224 1.00 52.22 86 LYS A C 1
ATOM 613 O O . LYS A 1 86 ? 20.253 -16.544 -20.985 1.00 52.22 86 LYS A O 1
ATOM 618 N N . ASP A 1 87 ? 21.463 -17.040 -19.160 1.00 66.00 87 ASP A N 1
ATOM 619 C CA . ASP A 1 87 ? 20.849 -18.350 -18.900 1.00 66.00 87 ASP A CA 1
ATOM 620 C C . ASP A 1 87 ? 20.216 -18.510 -17.503 1.00 66.00 87 ASP A C 1
ATOM 622 O O . ASP A 1 87 ? 19.771 -19.603 -17.155 1.00 66.00 87 ASP A O 1
ATOM 626 N N . PHE A 1 88 ? 20.158 -17.460 -16.673 1.00 86.19 88 PHE A N 1
ATOM 627 C CA . PHE A 1 88 ? 19.494 -17.578 -15.369 1.00 86.19 88 PHE A CA 1
ATOM 628 C C . PHE A 1 88 ? 17.985 -17.365 -15.513 1.00 86.19 88 PHE A C 1
ATOM 630 O O . PHE A 1 88 ? 17.530 -16.247 -15.754 1.00 86.19 88 PHE A O 1
ATOM 637 N N . VAL A 1 89 ? 17.218 -18.442 -15.348 1.00 90.00 89 VAL A N 1
ATOM 638 C CA . VAL A 1 89 ? 15.755 -18.406 -15.243 1.00 90.00 89 VAL A CA 1
ATOM 639 C C . VAL A 1 89 ? 15.398 -18.513 -13.758 1.00 90.00 89 VAL A C 1
ATOM 641 O O . VAL A 1 89 ? 15.567 -19.593 -13.189 1.00 90.00 89 VAL A O 1
ATOM 644 N N . PRO A 1 90 ? 14.946 -17.425 -13.108 1.00 93.56 90 PRO A N 1
ATOM 645 C CA . PRO A 1 90 ? 14.670 -17.441 -11.677 1.00 93.56 90 PRO A CA 1
ATOM 646 C C . PRO A 1 90 ? 13.504 -18.375 -11.337 1.00 93.56 90 PRO A C 1
ATOM 648 O O . PRO A 1 90 ? 12.458 -18.353 -11.990 1.00 93.56 90 PRO A O 1
ATOM 651 N N . THR A 1 91 ? 13.674 -19.172 -10.286 1.00 94.75 91 THR A N 1
ATOM 652 C CA . THR A 1 91 ? 12.642 -20.078 -9.757 1.00 94.75 91 THR A CA 1
ATOM 653 C C . THR A 1 91 ? 11.811 -19.408 -8.660 1.00 94.75 91 THR A C 1
ATOM 655 O O . THR A 1 91 ? 12.164 -18.333 -8.167 1.00 94.75 91 THR A O 1
ATOM 658 N N . LYS A 1 92 ? 10.717 -20.049 -8.220 1.00 95.56 92 LYS A N 1
ATOM 659 C CA . LYS A 1 92 ? 9.953 -19.593 -7.045 1.00 95.56 92 LYS A CA 1
ATOM 660 C C . LYS A 1 92 ? 10.859 -19.456 -5.817 1.00 95.56 92 LYS A C 1
ATOM 662 O O . LYS A 1 92 ? 10.731 -18.493 -5.066 1.00 95.56 92 LYS A O 1
ATOM 667 N N . GLU A 1 93 ? 11.786 -20.388 -5.632 1.00 96.12 93 GLU A N 1
ATOM 668 C CA . GLU A 1 93 ? 12.741 -20.414 -4.527 1.00 96.12 93 GLU A CA 1
ATOM 669 C C . GLU A 1 93 ? 13.719 -19.234 -4.590 1.00 96.12 93 GLU A C 1
ATOM 671 O O . GLU A 1 93 ? 14.104 -18.697 -3.554 1.00 96.12 93 GLU A O 1
ATOM 676 N N . ASP A 1 94 ? 14.098 -18.780 -5.786 1.00 97.38 94 ASP A N 1
ATOM 677 C CA . ASP A 1 94 ? 14.942 -17.591 -5.934 1.00 97.38 94 ASP A CA 1
ATOM 678 C C . ASP A 1 94 ? 14.187 -16.310 -5.581 1.00 97.38 94 ASP A C 1
ATOM 680 O O . ASP A 1 94 ? 14.734 -15.455 -4.884 1.00 97.38 94 ASP A O 1
ATOM 684 N N . TYR A 1 95 ? 12.912 -16.200 -5.966 1.00 97.69 95 TYR A N 1
ATOM 685 C CA . TYR A 1 95 ? 12.058 -15.103 -5.504 1.00 97.69 95 TYR A CA 1
ATOM 686 C C . TYR A 1 95 ? 11.764 -15.177 -4.000 1.00 97.69 95 TYR A C 1
ATOM 688 O O . TYR A 1 95 ? 11.692 -14.130 -3.361 1.00 97.69 95 TYR A O 1
ATOM 696 N N . GLN A 1 96 ? 11.667 -16.374 -3.407 1.00 97.62 96 GLN A N 1
ATOM 697 C CA . GLN A 1 96 ? 11.552 -16.524 -1.951 1.00 97.62 96 GLN A CA 1
ATOM 698 C C . GLN A 1 96 ? 12.793 -15.965 -1.243 1.00 97.62 96 GLN A C 1
ATOM 700 O O . GLN A 1 96 ? 12.640 -15.258 -0.259 1.00 97.62 96 GLN A O 1
ATOM 705 N N . LYS A 1 97 ? 14.010 -16.164 -1.769 1.00 97.44 97 LYS A N 1
ATOM 706 C CA . LYS A 1 97 ? 15.221 -15.539 -1.193 1.00 97.44 97 LYS A CA 1
ATOM 707 C C . LYS A 1 97 ? 15.168 -14.009 -1.244 1.00 97.44 97 LYS A C 1
ATOM 709 O O . LYS A 1 97 ? 15.642 -13.354 -0.320 1.00 97.44 97 LYS A O 1
ATOM 714 N N . VAL A 1 98 ? 14.607 -13.436 -2.314 1.00 98.62 98 VAL A N 1
ATOM 715 C CA . VAL A 1 98 ? 14.397 -11.981 -2.411 1.00 98.62 98 VAL A CA 1
ATOM 716 C C . VAL A 1 98 ? 13.367 -11.525 -1.378 1.00 98.62 98 VAL A C 1
ATOM 718 O O . VAL A 1 98 ? 13.619 -10.555 -0.667 1.00 98.62 98 VAL A O 1
ATOM 721 N N . TYR A 1 99 ? 12.245 -12.242 -1.260 1.00 98.50 99 TYR A N 1
ATOM 722 C CA . TYR A 1 99 ? 11.231 -12.006 -0.231 1.00 98.50 99 TYR A CA 1
ATOM 723 C C . TYR A 1 99 ? 11.854 -12.039 1.173 1.00 98.50 99 TYR A C 1
ATOM 725 O O . TYR A 1 99 ? 11.686 -11.093 1.934 1.00 98.50 99 TYR A O 1
ATOM 733 N N . ASP A 1 100 ? 12.628 -13.079 1.492 1.00 94.81 100 ASP A N 1
ATOM 734 C CA . ASP A 1 100 ? 13.261 -13.267 2.800 1.00 94.81 100 ASP A CA 1
ATOM 735 C C . ASP A 1 100 ? 14.236 -12.130 3.120 1.00 94.81 100 ASP A C 1
ATOM 737 O O . ASP A 1 100 ? 14.294 -11.658 4.253 1.00 94.81 100 ASP A O 1
ATOM 741 N N . ALA A 1 101 ? 14.981 -11.645 2.122 1.00 95.94 101 ALA A N 1
ATOM 742 C CA . ALA A 1 101 ? 15.887 -10.516 2.297 1.00 95.94 101 ALA A CA 1
ATOM 743 C C . ALA A 1 101 ? 15.134 -9.201 2.574 1.00 95.94 101 ALA A C 1
ATOM 745 O O . ALA A 1 101 ? 15.588 -8.395 3.389 1.00 95.94 101 ALA A O 1
ATOM 746 N N . ILE A 1 102 ? 13.976 -8.991 1.937 1.00 97.94 102 ILE A N 1
ATOM 747 C CA . ILE A 1 102 ? 13.099 -7.844 2.214 1.00 97.94 102 ILE A CA 1
ATOM 748 C C . ILE A 1 102 ? 12.512 -7.963 3.624 1.00 97.94 102 ILE A C 1
ATOM 750 O O . ILE A 1 102 ? 12.641 -7.021 4.404 1.00 97.94 102 ILE A O 1
ATOM 754 N N . ALA A 1 103 ? 11.938 -9.117 3.974 1.00 93.25 103 ALA A N 1
ATOM 755 C CA . ALA A 1 103 ? 11.344 -9.380 5.285 1.00 93.25 103 ALA A CA 1
ATOM 756 C C . ALA A 1 103 ? 12.368 -9.219 6.418 1.00 93.25 103 ALA A C 1
ATOM 758 O O . ALA A 1 103 ? 12.119 -8.521 7.398 1.00 93.25 103 ALA A O 1
ATOM 759 N N . HIS A 1 104 ? 13.570 -9.777 6.247 1.00 86.69 104 HIS A N 1
ATOM 760 C CA . HIS A 1 104 ? 14.663 -9.618 7.200 1.00 86.69 104 HIS A CA 1
ATOM 761 C C . HIS A 1 104 ? 15.013 -8.143 7.418 1.00 86.69 104 HIS A C 1
ATOM 763 O O . HIS A 1 104 ? 15.241 -7.722 8.549 1.00 86.69 104 HIS A O 1
ATOM 769 N N . ARG A 1 105 ? 15.070 -7.331 6.358 1.00 92.50 105 ARG A N 1
ATOM 770 C CA . ARG A 1 105 ? 15.351 -5.900 6.517 1.00 92.50 105 ARG A CA 1
ATOM 771 C C . ARG A 1 105 ? 14.189 -5.147 7.148 1.00 92.50 105 ARG A C 1
ATOM 773 O O . ARG A 1 105 ? 14.446 -4.322 8.011 1.00 92.50 105 ARG A O 1
ATOM 780 N N . LEU A 1 106 ? 12.942 -5.468 6.801 1.00 86.94 106 LEU A N 1
ATOM 781 C CA . LEU A 1 106 ? 11.762 -4.893 7.454 1.00 86.94 106 LEU A CA 1
ATOM 782 C C . LEU A 1 106 ? 11.756 -5.130 8.970 1.00 86.94 106 LEU A C 1
ATOM 784 O O . LEU A 1 106 ? 11.374 -4.231 9.710 1.00 86.94 106 LEU A O 1
ATOM 788 N N . ALA A 1 107 ? 12.205 -6.303 9.422 1.00 77.81 107 ALA A N 1
ATOM 789 C CA . ALA A 1 107 ? 12.277 -6.641 10.842 1.00 77.81 107 ALA A CA 1
ATOM 790 C C . ALA A 1 107 ? 13.436 -5.952 11.590 1.00 77.81 107 ALA A C 1
ATOM 792 O O . ALA A 1 107 ? 13.346 -5.740 12.795 1.00 77.81 107 ALA A O 1
ATOM 793 N N . ASN A 1 108 ? 14.535 -5.622 10.901 1.00 72.62 108 ASN A N 1
ATOM 794 C CA . ASN A 1 108 ? 15.762 -5.127 11.541 1.00 72.62 108 ASN A CA 1
ATOM 795 C C . ASN A 1 108 ? 16.017 -3.620 11.347 1.00 72.62 108 ASN A C 1
ATOM 797 O O . ASN A 1 108 ? 16.732 -3.017 12.146 1.00 72.62 108 ASN A O 1
ATOM 801 N N . GLU A 1 109 ? 15.471 -3.004 10.298 1.00 81.06 109 GLU A N 1
ATOM 802 C CA . GLU A 1 109 ? 15.604 -1.570 10.009 1.00 81.06 109 GLU A CA 1
ATOM 803 C C . GLU A 1 109 ? 14.332 -0.835 10.451 1.00 81.06 109 GLU A C 1
ATOM 805 O O . GLU A 1 109 ? 13.375 -0.671 9.692 1.00 81.06 109 GLU A O 1
ATOM 810 N N . THR A 1 110 ? 14.323 -0.409 11.716 1.00 79.81 110 THR A N 1
ATOM 811 C CA . THR A 1 110 ? 13.160 0.189 12.393 1.00 79.81 110 THR A CA 1
ATOM 812 C C . THR A 1 110 ? 13.312 1.697 12.627 1.00 79.81 110 THR A C 1
ATOM 814 O O . THR A 1 110 ? 12.688 2.258 13.523 1.00 79.81 110 THR A O 1
ATOM 817 N N . ASP A 1 111 ? 14.190 2.378 11.896 1.00 77.56 111 ASP A N 1
ATOM 818 C CA . ASP A 1 111 ? 14.509 3.801 12.081 1.00 77.56 111 ASP A CA 1
ATOM 819 C C . ASP A 1 111 ? 13.641 4.749 11.231 1.00 77.56 111 ASP A C 1
ATOM 821 O O . ASP A 1 111 ? 13.861 5.962 11.219 1.00 77.56 111 ASP A O 1
ATOM 825 N N . TYR A 1 112 ? 12.618 4.217 10.557 1.00 85.00 112 TYR A N 1
ATOM 826 C CA . TYR A 1 112 ? 11.719 4.971 9.686 1.00 85.00 112 TYR A CA 1
ATOM 827 C C . TYR A 1 112 ? 10.285 5.036 10.212 1.00 85.00 112 TYR A C 1
ATOM 829 O O . TYR A 1 112 ? 9.700 4.020 10.584 1.00 85.00 112 TYR A O 1
ATOM 837 N N . ASP A 1 113 ? 9.712 6.244 10.181 1.00 88.38 113 ASP A N 1
ATOM 838 C CA . ASP A 1 113 ? 8.337 6.560 10.584 1.00 88.38 113 ASP A CA 1
ATOM 839 C C . ASP A 1 113 ? 7.927 5.873 11.905 1.00 88.38 113 ASP A C 1
ATOM 841 O O . ASP A 1 113 ? 8.475 6.178 12.963 1.00 88.38 113 ASP A O 1
ATOM 845 N N . ASP A 1 114 ? 6.961 4.959 11.849 1.00 82.12 114 ASP A N 1
ATOM 846 C CA . ASP A 1 114 ? 6.392 4.224 12.984 1.00 82.12 114 ASP A CA 1
ATOM 847 C C . ASP A 1 114 ? 7.214 2.991 13.388 1.00 82.12 114 ASP A C 1
ATOM 849 O O . ASP A 1 114 ? 6.688 2.027 13.940 1.00 82.12 114 ASP A O 1
ATOM 853 N N . GLY A 1 115 ? 8.508 3.005 13.078 1.00 78.50 115 GLY A N 1
ATOM 854 C CA . GLY A 1 115 ? 9.406 1.881 13.291 1.00 78.50 115 GLY A CA 1
ATOM 855 C C . GLY A 1 115 ? 9.394 0.850 12.163 1.00 78.50 115 GLY A C 1
ATOM 856 O O . GLY A 1 115 ? 9.791 -0.288 12.387 1.00 78.50 115 GLY A O 1
ATOM 857 N N . SER A 1 116 ? 8.919 1.204 10.964 1.00 88.94 116 SER A N 1
ATOM 858 C CA . SER A 1 116 ? 8.831 0.267 9.839 1.00 88.94 116 SER A CA 1
ATOM 859 C C . SER A 1 116 ? 8.841 0.955 8.476 1.00 88.94 116 SER A C 1
ATOM 861 O O . SER A 1 116 ? 8.121 1.925 8.238 1.00 88.94 116 SER A O 1
ATOM 863 N N . TYR A 1 117 ? 9.576 0.368 7.529 1.00 95.75 117 TYR A N 1
ATOM 864 C CA . TYR A 1 117 ? 9.505 0.711 6.105 1.00 95.75 117 TYR A CA 1
ATOM 865 C C . TYR A 1 117 ? 8.317 0.066 5.375 1.00 95.75 117 TYR A C 1
ATOM 867 O O . TYR A 1 117 ? 8.022 0.432 4.236 1.00 95.75 117 TYR A O 1
ATOM 875 N N . GLY A 1 118 ? 7.612 -0.879 5.997 1.00 96.19 118 GLY A N 1
ATOM 876 C CA . GLY A 1 118 ? 6.575 -1.664 5.331 1.00 96.19 118 GLY A CA 1
ATOM 877 C C . GLY A 1 118 ? 5.489 -0.807 4.659 1.00 96.19 118 GLY A C 1
ATOM 878 O O . GLY A 1 118 ? 5.285 -0.960 3.451 1.00 96.19 118 GLY A O 1
ATOM 879 N N . PRO A 1 119 ? 4.871 0.177 5.343 1.00 98.25 119 PRO A N 1
ATOM 880 C CA . PRO A 1 119 ? 3.856 1.034 4.726 1.00 98.25 119 PRO A CA 1
ATOM 881 C C . PRO A 1 119 ? 4.349 1.800 3.486 1.00 98.25 119 PRO A C 1
ATOM 883 O O . PRO A 1 119 ? 3.619 1.934 2.501 1.00 98.25 119 PRO A O 1
ATOM 886 N N . VAL A 1 120 ? 5.607 2.267 3.475 1.00 98.62 120 VAL A N 1
ATOM 887 C CA . VAL A 1 120 ? 6.150 2.985 2.310 1.00 98.62 120 VAL A CA 1
ATOM 888 C C . VAL A 1 120 ? 6.468 2.041 1.143 1.00 98.62 120 VAL A C 1
ATOM 890 O O . VAL A 1 120 ? 6.365 2.464 -0.010 1.00 98.62 120 VAL A O 1
ATOM 893 N N . LEU A 1 121 ? 6.771 0.761 1.401 1.00 98.81 121 LEU A N 1
ATOM 894 C CA . LEU A 1 121 ? 6.900 -0.264 0.354 1.00 98.81 121 LEU A CA 1
ATOM 895 C C . LEU A 1 121 ? 5.546 -0.603 -0.280 1.00 98.81 121 LEU A C 1
ATOM 897 O O . LEU A 1 121 ? 5.457 -0.697 -1.506 1.00 98.81 121 LEU A O 1
ATOM 901 N N . VAL A 1 122 ? 4.479 -0.707 0.522 1.00 98.81 122 VAL A N 1
ATOM 902 C CA . VAL A 1 122 ? 3.106 -0.869 0.006 1.00 98.81 122 VAL A CA 1
ATOM 903 C C . VAL A 1 122 ? 2.737 0.319 -0.879 1.00 98.81 122 VAL A C 1
ATOM 905 O O . VAL A 1 122 ? 2.270 0.138 -2.006 1.00 98.81 122 VAL A O 1
ATOM 908 N N . ARG A 1 123 ? 3.033 1.544 -0.423 1.00 98.69 123 ARG A N 1
ATOM 909 C CA . ARG A 1 123 ? 2.813 2.754 -1.220 1.00 98.69 123 ARG A CA 1
ATOM 910 C C . ARG A 1 123 ? 3.637 2.754 -2.511 1.00 98.69 123 ARG A C 1
ATOM 912 O O . ARG A 1 123 ? 3.104 3.112 -3.556 1.00 98.69 123 ARG A O 1
ATOM 919 N N . LEU A 1 124 ? 4.906 2.345 -2.480 1.00 98.81 124 LEU A N 1
ATOM 920 C CA . LEU A 1 124 ? 5.745 2.238 -3.680 1.00 98.81 124 LEU A CA 1
ATOM 921 C C . LEU A 1 124 ? 5.125 1.287 -4.715 1.00 98.81 124 LEU A C 1
ATOM 923 O O . LEU A 1 124 ? 4.992 1.663 -5.880 1.00 98.81 124 LEU A O 1
ATOM 927 N N . ALA A 1 125 ? 4.697 0.096 -4.292 1.00 98.75 125 ALA A N 1
ATOM 928 C CA . ALA A 1 125 ? 4.050 -0.879 -5.169 1.00 98.75 125 ALA A CA 1
ATOM 929 C C . ALA A 1 125 ? 2.718 -0.360 -5.740 1.00 98.75 125 ALA A C 1
ATOM 931 O O . ALA A 1 125 ? 2.455 -0.518 -6.938 1.00 98.75 125 ALA A O 1
ATOM 932 N N . TRP A 1 126 ? 1.909 0.314 -4.910 1.00 98.75 126 TRP A N 1
ATOM 933 C CA . TRP A 1 126 ? 0.677 0.980 -5.339 1.00 98.75 126 TRP A CA 1
ATOM 934 C C . TRP A 1 126 ? 0.963 2.049 -6.397 1.00 98.75 126 TRP A C 1
ATOM 936 O O . TRP A 1 126 ? 0.400 1.994 -7.485 1.00 98.75 126 TRP A O 1
ATOM 946 N N . HIS A 1 127 ? 1.874 2.986 -6.123 1.00 98.62 127 HIS A N 1
ATOM 947 C CA . HIS A 1 127 ? 2.189 4.100 -7.024 1.00 98.62 127 HIS A CA 1
ATOM 948 C C . HIS A 1 127 ? 2.799 3.632 -8.347 1.00 98.62 127 HIS A C 1
ATOM 950 O O . HIS A 1 127 ? 2.423 4.146 -9.398 1.00 98.62 127 HIS A O 1
ATOM 956 N N . ALA A 1 128 ? 3.673 2.621 -8.312 1.00 97.69 128 ALA A N 1
ATOM 957 C CA . ALA A 1 128 ? 4.221 2.012 -9.521 1.00 97.69 128 ALA A CA 1
ATOM 958 C C . ALA A 1 128 ? 3.124 1.397 -10.407 1.00 97.69 128 ALA A C 1
ATOM 960 O O . ALA A 1 128 ? 3.257 1.381 -11.623 1.00 97.69 128 ALA A O 1
ATOM 961 N N . SER A 1 129 ? 2.026 0.920 -9.815 1.00 98.38 129 SER A N 1
ATOM 962 C CA . SER A 1 129 ? 0.920 0.272 -10.533 1.00 98.38 129 SER A CA 1
ATOM 963 C C . SER A 1 129 ? -0.223 1.238 -10.892 1.00 98.38 129 SER A C 1
ATOM 965 O O . SER A 1 129 ? -0.910 1.065 -11.898 1.00 98.38 129 SER A O 1
ATOM 967 N N . GLY A 1 130 ? -0.418 2.287 -10.089 1.00 97.56 130 GLY A N 1
ATOM 968 C CA . GLY A 1 130 ? -1.550 3.218 -10.134 1.00 97.56 130 GLY A CA 1
ATOM 969 C C . GLY A 1 130 ? -1.608 4.121 -11.368 1.00 97.56 130 GLY A C 1
ATOM 970 O O . GLY A 1 130 ? -2.636 4.738 -11.647 1.00 97.56 130 GLY A O 1
ATOM 971 N N . THR A 1 131 ? -0.521 4.204 -12.134 1.00 97.25 131 THR A N 1
ATOM 972 C CA . THR A 1 131 ? -0.435 5.036 -13.343 1.00 97.25 131 THR A CA 1
ATOM 973 C C . THR A 1 131 ? -1.010 4.363 -14.591 1.00 97.25 131 THR A C 1
ATOM 975 O O . THR A 1 131 ? -1.008 4.972 -15.667 1.00 97.25 131 THR A O 1
ATOM 978 N N . TYR A 1 132 ? -1.503 3.125 -14.468 1.00 98.19 132 TYR A N 1
ATOM 979 C CA . TYR A 1 132 ? -2.058 2.375 -15.590 1.00 98.19 132 TYR A CA 1
ATOM 980 C C . TYR A 1 132 ? -3.274 3.071 -16.213 1.00 98.19 132 TYR A C 1
ATOM 982 O O . TYR A 1 132 ? -4.125 3.663 -15.536 1.00 98.19 132 TYR A O 1
ATOM 990 N N . ASP A 1 133 ? -3.358 2.970 -17.530 1.00 97.75 133 ASP A N 1
ATOM 991 C CA . ASP A 1 133 ? -4.459 3.444 -18.348 1.00 97.75 133 ASP A CA 1
ATOM 992 C C . ASP A 1 133 ? -4.838 2.338 -19.339 1.00 97.75 133 ASP A C 1
ATOM 994 O O . ASP A 1 133 ? -4.034 1.950 -20.190 1.00 97.75 133 ASP A O 1
ATOM 998 N N . LYS A 1 134 ? -6.063 1.814 -19.213 1.00 97.12 134 LYS A N 1
ATOM 999 C CA . LYS A 1 134 ? -6.527 0.672 -20.014 1.00 97.12 134 LYS A CA 1
ATOM 1000 C C . LYS A 1 134 ? -6.800 1.020 -21.479 1.00 97.12 134 LYS A C 1
ATOM 1002 O O . LYS A 1 134 ? -6.816 0.119 -22.309 1.00 97.12 134 LYS A O 1
ATOM 1007 N N . GLU A 1 135 ? -7.053 2.292 -21.793 1.00 96.44 135 GLU A N 1
ATOM 1008 C CA . GLU A 1 135 ? -7.368 2.735 -23.156 1.00 96.44 135 GLU A CA 1
ATOM 1009 C C . GLU A 1 135 ? -6.094 2.850 -23.989 1.00 96.44 135 GLU A C 1
ATOM 1011 O O . GLU A 1 135 ? -6.056 2.448 -25.149 1.00 96.44 135 GLU A O 1
ATOM 1016 N N . THR A 1 136 ? -5.031 3.366 -23.374 1.00 95.81 136 THR A N 1
ATOM 1017 C CA . THR A 1 136 ? -3.726 3.538 -24.027 1.00 95.81 136 THR A CA 1
ATOM 1018 C C . THR A 1 136 ? -2.783 2.353 -23.821 1.00 95.81 136 THR A C 1
ATOM 1020 O O . THR A 1 136 ? -1.809 2.219 -24.557 1.00 95.81 136 THR A O 1
ATOM 1023 N N . GLY A 1 137 ? -3.027 1.511 -22.812 1.00 95.12 137 GLY A N 1
ATOM 1024 C CA . GLY A 1 137 ? -2.127 0.424 -22.418 1.00 95.12 137 GLY A CA 1
ATOM 1025 C C . GLY A 1 137 ? -0.801 0.909 -21.818 1.00 95.12 137 GLY A C 1
ATOM 1026 O O . GLY A 1 137 ? 0.181 0.169 -21.823 1.00 95.12 137 GLY A O 1
ATOM 1027 N N . THR A 1 138 ? -0.748 2.155 -21.334 1.00 95.50 138 THR A N 1
ATOM 1028 C CA . THR A 1 138 ? 0.471 2.791 -20.802 1.00 95.50 138 THR A CA 1
ATOM 1029 C C . THR A 1 138 ? 0.453 2.890 -19.278 1.00 95.50 138 THR A C 1
ATOM 1031 O O . THR A 1 138 ? -0.609 2.887 -18.657 1.00 95.50 138 THR A O 1
ATOM 1034 N N . GLY A 1 139 ? 1.632 3.054 -18.672 1.00 95.38 139 GLY A N 1
ATOM 1035 C CA . GLY A 1 139 ? 1.799 3.058 -17.217 1.00 95.38 139 GLY A CA 1
ATOM 1036 C C . GLY A 1 139 ? 1.676 1.667 -16.601 1.00 95.38 139 GLY A C 1
ATOM 1037 O O . GLY A 1 139 ? 1.804 0.657 -17.296 1.00 95.38 139 GLY A O 1
ATOM 1038 N N . GLY A 1 140 ? 1.419 1.625 -15.296 1.00 97.12 140 GLY A N 1
ATOM 1039 C CA . GLY A 1 140 ? 1.378 0.379 -14.536 1.00 97.12 140 GLY A CA 1
ATOM 1040 C C . GLY A 1 140 ? 2.768 -0.117 -14.136 1.00 97.12 140 GLY A C 1
ATOM 1041 O O . GLY A 1 140 ? 3.790 0.502 -14.431 1.00 97.12 140 GLY A O 1
ATOM 1042 N N . SER A 1 141 ? 2.806 -1.266 -13.462 1.00 97.69 141 SER A N 1
ATOM 1043 C CA . SER A 1 141 ? 4.012 -1.758 -12.783 1.00 97.69 141 SER A CA 1
ATOM 1044 C C . SER A 1 141 ? 5.116 -2.268 -13.722 1.00 97.69 141 SER A C 1
ATOM 1046 O O . SER A 1 141 ? 6.216 -2.567 -13.263 1.00 97.69 141 SER A O 1
ATOM 1048 N N . ASN A 1 142 ? 4.854 -2.358 -15.031 1.00 97.31 142 ASN A N 1
ATOM 1049 C CA . ASN A 1 142 ? 5.786 -2.871 -16.037 1.00 97.31 142 ASN A CA 1
ATOM 1050 C C . ASN A 1 142 ? 6.682 -1.766 -16.630 1.00 97.31 142 ASN A C 1
ATOM 1052 O O . ASN A 1 142 ? 6.415 -1.259 -17.732 1.00 97.31 142 ASN A O 1
ATOM 1056 N N . GLY A 1 143 ? 7.740 -1.397 -15.903 1.00 96.25 143 GLY A N 1
ATOM 1057 C CA . GLY A 1 143 ? 8.753 -0.457 -16.388 1.00 96.25 143 GLY A CA 1
ATOM 1058 C C . GLY A 1 143 ? 9.618 0.191 -15.307 1.00 96.25 143 GLY A C 1
ATOM 1059 O O . GLY A 1 143 ? 10.726 0.648 -15.607 1.00 96.25 143 GLY A O 1
ATOM 1060 N N . ALA A 1 144 ? 9.125 0.259 -14.064 1.00 97.31 144 ALA A N 1
ATOM 1061 C CA . ALA A 1 144 ? 9.766 0.969 -12.952 1.00 97.31 144 ALA A CA 1
ATOM 1062 C C . ALA A 1 144 ? 10.232 2.384 -13.351 1.00 97.31 144 ALA A C 1
ATOM 1064 O O . ALA A 1 144 ? 11.336 2.822 -13.017 1.00 97.31 144 ALA A O 1
ATOM 1065 N N . THR A 1 145 ? 9.407 3.095 -14.121 1.00 96.19 145 THR A N 1
ATOM 1066 C CA . THR A 1 145 ? 9.745 4.378 -14.759 1.00 96.19 145 THR A CA 1
ATOM 1067 C C . THR A 1 145 ? 9.864 5.523 -13.763 1.00 96.19 145 THR A C 1
ATOM 1069 O O . THR A 1 145 ? 10.589 6.476 -14.018 1.00 96.19 145 THR A O 1
ATOM 1072 N N . MET A 1 146 ? 9.294 5.377 -12.563 1.00 95.62 146 MET A N 1
ATOM 1073 C CA . MET A 1 146 ? 9.494 6.288 -11.430 1.00 95.62 146 MET A CA 1
ATOM 1074 C C . MET A 1 146 ? 10.959 6.359 -10.937 1.00 95.62 146 MET A C 1
ATOM 1076 O O . MET A 1 146 ? 11.280 7.129 -10.032 1.00 95.62 146 MET A O 1
ATOM 1080 N N . ARG A 1 147 ? 11.882 5.583 -11.528 1.00 96.06 147 ARG A N 1
ATOM 1081 C CA . ARG A 1 147 ? 13.335 5.800 -11.411 1.00 96.06 147 ARG A CA 1
ATOM 1082 C C . ARG A 1 147 ? 13.797 7.099 -12.079 1.00 96.06 147 ARG A C 1
ATOM 1084 O O . ARG A 1 147 ? 14.811 7.643 -11.654 1.00 96.06 147 ARG A O 1
ATOM 1091 N N . PHE A 1 148 ? 13.064 7.591 -13.075 1.00 96.38 148 PHE A N 1
ATOM 1092 C CA . PHE A 1 148 ? 13.474 8.691 -13.944 1.00 96.38 148 PHE A CA 1
ATOM 1093 C C . PHE A 1 148 ? 12.531 9.894 -13.839 1.00 96.38 148 PHE A C 1
ATOM 1095 O O . PHE A 1 148 ? 11.328 9.744 -13.616 1.00 96.38 148 PHE A O 1
ATOM 1102 N N . ALA A 1 149 ? 13.076 11.089 -14.065 1.00 94.12 149 ALA A N 1
ATOM 1103 C CA . ALA A 1 149 ? 12.280 12.287 -14.303 1.00 94.12 149 ALA A CA 1
ATOM 1104 C C . ALA A 1 149 ? 11.618 12.210 -15.699 1.00 94.12 149 ALA A C 1
ATOM 1106 O O . ALA A 1 149 ? 12.236 11.680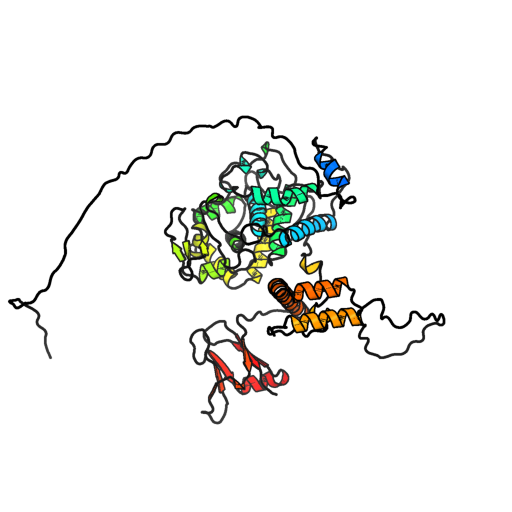 -16.623 1.00 94.12 149 ALA A O 1
ATOM 1107 N N . PRO A 1 150 ? 10.399 12.752 -15.889 1.00 94.19 150 PRO A N 1
ATOM 1108 C CA . PRO A 1 150 ? 9.656 13.579 -14.934 1.00 94.19 150 PRO A CA 1
ATOM 1109 C C . PRO A 1 150 ? 8.876 12.787 -13.874 1.00 94.19 150 PRO A C 1
ATOM 1111 O O . PRO A 1 150 ? 8.491 13.361 -12.861 1.00 94.19 150 PRO A O 1
ATOM 1114 N N . GLU A 1 151 ? 8.667 11.481 -14.061 1.00 95.94 151 GLU A N 1
ATOM 1115 C CA . GLU A 1 151 ? 7.758 10.696 -13.215 1.00 95.94 151 GLU A CA 1
ATOM 1116 C C . GLU A 1 151 ? 8.210 10.597 -11.751 1.00 95.94 151 GLU A C 1
ATOM 1118 O O . GLU A 1 151 ? 7.379 10.625 -10.839 1.00 95.94 151 GLU A O 1
ATOM 1123 N N . SER A 1 152 ? 9.520 10.538 -11.504 1.00 95.25 152 SER A N 1
ATOM 1124 C CA . SER A 1 152 ? 10.088 10.589 -10.152 1.00 95.25 152 SER A CA 1
ATOM 1125 C C . SER A 1 152 ? 9.767 11.880 -9.397 1.00 95.25 152 SER A C 1
ATOM 1127 O O . SER A 1 152 ? 9.761 11.865 -8.167 1.00 95.25 152 SER A O 1
ATOM 1129 N N . ASP A 1 153 ? 9.514 12.968 -10.129 1.00 95.56 153 ASP A N 1
ATOM 1130 C CA . ASP A 1 153 ? 9.379 14.330 -9.604 1.00 95.56 153 ASP A CA 1
ATOM 1131 C C . ASP A 1 153 ? 7.912 14.781 -9.535 1.00 95.56 153 ASP A C 1
ATOM 1133 O O . ASP A 1 153 ? 7.617 15.878 -9.057 1.00 95.56 153 ASP A O 1
ATOM 1137 N N . HIS A 1 154 ? 6.975 13.939 -9.985 1.00 96.62 154 HIS A N 1
ATOM 1138 C CA . HIS A 1 154 ? 5.547 14.177 -9.802 1.00 96.62 154 HIS A CA 1
ATOM 1139 C C . HIS A 1 154 ? 5.222 14.332 -8.313 1.00 96.62 154 HIS A C 1
ATOM 1141 O O . HIS A 1 154 ? 5.669 13.539 -7.479 1.00 96.62 154 HIS A O 1
ATOM 1147 N N . GLY A 1 155 ? 4.386 15.317 -7.972 1.00 95.75 155 GLY A N 1
ATOM 1148 C CA . GLY A 1 155 ? 4.079 15.638 -6.573 1.00 95.75 155 GLY A CA 1
ATOM 1149 C C . GLY A 1 155 ? 3.494 14.451 -5.802 1.00 95.75 155 GLY A C 1
ATOM 1150 O O . GLY A 1 155 ? 3.849 14.217 -4.648 1.00 95.75 155 GLY A O 1
ATOM 1151 N N . ALA A 1 156 ? 2.677 13.629 -6.468 1.00 95.69 156 ALA A N 1
ATOM 1152 C CA . ALA A 1 156 ? 2.108 12.419 -5.882 1.00 95.69 156 ALA A CA 1
ATOM 1153 C C . ALA A 1 156 ? 3.167 11.378 -5.477 1.00 95.69 156 ALA A C 1
ATOM 1155 O O . ALA A 1 156 ? 2.885 10.556 -4.612 1.00 95.69 156 ALA A O 1
ATOM 1156 N N . ASN A 1 157 ? 4.375 11.411 -6.049 1.00 97.50 157 ASN A N 1
ATOM 1157 C CA . ASN A 1 157 ? 5.459 10.462 -5.778 1.00 97.50 157 ASN A CA 1
ATOM 1158 C C . ASN A 1 157 ? 6.462 10.962 -4.722 1.00 97.50 157 ASN A C 1
ATOM 1160 O O . ASN A 1 157 ? 7.422 10.258 -4.390 1.00 97.50 157 ASN A O 1
ATOM 1164 N N . ALA A 1 158 ? 6.220 12.137 -4.127 1.00 97.50 158 ALA A N 1
ATOM 1165 C CA . ALA A 1 158 ? 7.045 12.672 -3.048 1.00 97.50 158 ALA A CA 1
ATOM 1166 C C . ALA A 1 158 ? 7.219 11.651 -1.904 1.00 97.50 158 ALA A C 1
ATOM 1168 O O . ALA A 1 158 ? 6.285 10.939 -1.515 1.00 97.50 158 ALA A O 1
ATOM 1169 N N . GLY A 1 159 ? 8.447 11.540 -1.391 1.00 96.94 159 GLY A N 1
ATOM 1170 C CA . GLY A 1 159 ? 8.830 10.593 -0.336 1.00 96.94 159 GLY A CA 1
ATOM 1171 C C . GLY A 1 159 ? 9.118 9.155 -0.792 1.00 96.94 159 GLY A C 1
ATOM 1172 O O . GLY A 1 159 ? 9.765 8.420 -0.052 1.00 96.94 159 GLY A O 1
ATOM 1173 N N . LEU A 1 160 ? 8.749 8.740 -2.015 1.00 98.00 160 LEU A N 1
ATOM 1174 C CA . LEU A 1 160 ? 9.010 7.366 -2.493 1.00 98.00 160 LEU A CA 1
ATOM 1175 C C . LEU A 1 160 ? 10.493 7.066 -2.736 1.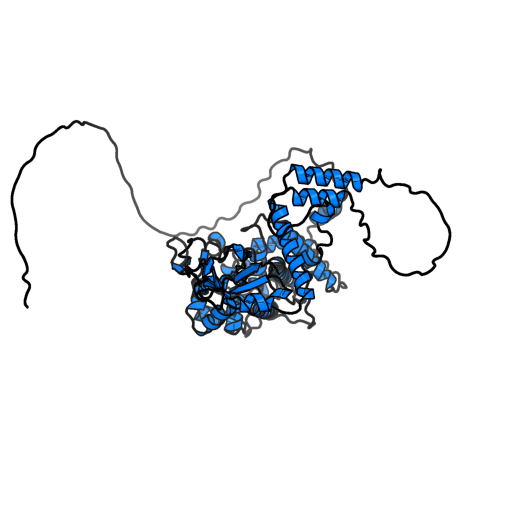00 98.00 160 LEU A C 1
ATOM 1177 O O . LEU A 1 160 ? 10.865 5.912 -2.944 1.00 98.00 160 LEU A O 1
ATOM 1181 N N . LYS A 1 161 ? 11.363 8.080 -2.675 1.00 96.69 161 LYS A N 1
ATOM 1182 C CA . LYS A 1 161 ? 12.813 7.870 -2.649 1.00 96.69 161 LYS A CA 1
ATOM 1183 C C . LYS A 1 161 ? 13.234 7.007 -1.453 1.00 96.69 161 LYS A C 1
ATOM 1185 O O . LYS A 1 161 ? 14.070 6.141 -1.641 1.00 96.69 161 LYS A O 1
ATOM 1190 N N . HIS A 1 162 ? 12.605 7.156 -0.282 1.00 97.31 162 HIS A N 1
ATOM 1191 C CA . HIS A 1 162 ? 12.934 6.342 0.895 1.00 97.31 162 HIS A CA 1
ATOM 1192 C C . HIS A 1 162 ? 12.711 4.845 0.652 1.00 97.31 162 HIS A C 1
ATOM 1194 O O . HIS A 1 162 ? 13.574 4.043 0.980 1.00 97.31 162 HIS A O 1
ATOM 1200 N N . ALA A 1 163 ? 11.597 4.474 0.013 1.00 98.25 163 ALA A N 1
ATOM 1201 C CA . ALA A 1 163 ? 11.325 3.086 -0.358 1.00 98.25 163 ALA A CA 1
ATOM 1202 C C . ALA A 1 163 ? 12.286 2.567 -1.439 1.00 98.25 163 ALA A C 1
ATOM 1204 O O . ALA A 1 163 ? 12.730 1.425 -1.372 1.00 98.25 163 ALA A O 1
ATOM 1205 N N . ARG A 1 164 ? 12.633 3.400 -2.431 1.00 98.06 164 ARG A N 1
ATOM 1206 C CA . ARG A 1 164 ? 13.604 3.025 -3.471 1.00 98.06 164 ARG A CA 1
ATOM 1207 C C . ARG A 1 164 ? 14.993 2.802 -2.882 1.00 98.06 164 ARG A C 1
ATOM 1209 O O . ARG A 1 164 ? 15.542 1.726 -3.069 1.00 98.06 164 ARG A O 1
ATOM 1216 N N . ASP A 1 165 ? 15.493 3.758 -2.101 1.00 97.88 165 ASP A N 1
ATOM 1217 C CA . ASP A 1 165 ? 16.776 3.665 -1.397 1.00 97.88 165 ASP A CA 1
ATOM 1218 C C . ASP A 1 165 ? 16.806 2.447 -0.464 1.00 97.88 165 ASP A C 1
ATOM 1220 O O . ASP A 1 165 ? 17.800 1.724 -0.425 1.00 97.88 165 ASP A O 1
ATOM 1224 N N . PHE A 1 166 ? 15.693 2.174 0.232 1.00 98.19 166 PHE A N 1
ATOM 1225 C CA . PHE A 1 166 ? 15.549 0.963 1.029 1.00 98.19 166 PHE A CA 1
ATOM 1226 C C . PHE A 1 166 ? 15.721 -0.288 0.168 1.00 98.19 166 PHE A C 1
ATOM 1228 O O . PHE A 1 166 ? 16.342 -1.223 0.628 1.00 98.19 166 PHE A O 1
ATOM 1235 N N . LEU A 1 167 ? 15.257 -0.348 -1.078 1.00 98.62 167 LEU A N 1
ATOM 1236 C CA . LEU A 1 167 ? 15.379 -1.553 -1.909 1.00 98.62 167 LEU A CA 1
ATOM 1237 C C . LEU A 1 167 ? 16.713 -1.675 -2.674 1.00 98.62 167 LEU A C 1
ATOM 1239 O O . LEU A 1 167 ? 17.028 -2.772 -3.137 1.00 98.62 167 LEU A O 1
ATOM 1243 N N . GLU A 1 168 ? 17.531 -0.622 -2.764 1.00 98.31 168 GLU A N 1
ATOM 1244 C CA . GLU A 1 168 ? 18.805 -0.650 -3.510 1.00 98.31 168 GLU A CA 1
ATOM 1245 C C . GLU A 1 168 ? 19.791 -1.740 -3.032 1.00 98.31 168 GLU A C 1
ATOM 1247 O O . GLU A 1 168 ? 20.310 -2.478 -3.877 1.00 98.31 168 GLU A O 1
ATOM 1252 N N . PRO A 1 169 ? 20.029 -1.958 -1.719 1.00 98.19 169 PRO A N 1
ATOM 1253 C CA . PRO A 1 169 ? 20.894 -3.055 -1.277 1.00 98.19 169 PRO A CA 1
ATOM 1254 C C . PRO A 1 169 ? 20.364 -4.444 -1.668 1.00 98.19 169 PRO A C 1
ATOM 1256 O O . PRO A 1 169 ? 21.156 -5.332 -1.983 1.00 98.19 169 PRO A O 1
ATOM 1259 N N . ILE A 1 170 ? 19.036 -4.630 -1.718 1.00 98.38 170 ILE A N 1
ATOM 1260 C CA . ILE A 1 170 ? 18.423 -5.884 -2.189 1.00 98.38 170 ILE A CA 1
ATOM 1261 C C . ILE A 1 170 ? 18.634 -6.039 -3.696 1.00 98.38 170 ILE A C 1
ATOM 1263 O O . ILE A 1 170 ? 19.035 -7.106 -4.159 1.00 98.38 170 ILE A O 1
ATOM 1267 N N . LYS A 1 171 ? 18.447 -4.966 -4.474 1.00 98.38 171 LYS A N 1
ATOM 1268 C CA . LYS A 1 171 ? 18.735 -4.969 -5.914 1.00 98.38 171 LYS A CA 1
ATOM 1269 C C . LYS A 1 171 ? 20.192 -5.339 -6.206 1.00 98.38 171 LYS A C 1
ATOM 1271 O O . LYS A 1 171 ? 20.448 -6.070 -7.166 1.00 98.38 171 LYS A O 1
ATOM 1276 N N . ALA A 1 172 ? 21.129 -4.847 -5.393 1.00 97.94 172 ALA A N 1
ATOM 1277 C CA . ALA A 1 172 ? 22.549 -5.171 -5.496 1.00 97.94 172 ALA A CA 1
ATOM 1278 C C . ALA A 1 172 ? 22.846 -6.634 -5.121 1.00 97.94 172 ALA A C 1
ATOM 1280 O O . ALA A 1 172 ? 23.670 -7.274 -5.772 1.00 97.94 172 ALA A O 1
ATOM 1281 N N . GLN A 1 173 ? 22.155 -7.179 -4.113 1.00 97.56 173 GLN A N 1
ATOM 1282 C CA . GLN A 1 173 ? 22.266 -8.586 -3.712 1.00 97.56 173 GLN A CA 1
ATOM 1283 C C . GLN A 1 173 ? 21.710 -9.547 -4.774 1.00 97.56 173 GLN A C 1
ATOM 1285 O O . GLN A 1 173 ? 22.254 -10.635 -4.966 1.00 97.56 173 GLN A O 1
ATOM 1290 N N . PHE A 1 174 ? 20.667 -9.135 -5.499 1.00 97.94 174 PHE A N 1
ATOM 1291 C CA . PHE A 1 174 ? 20.024 -9.925 -6.550 1.00 97.94 174 PHE A CA 1
ATOM 1292 C C . PHE A 1 174 ? 20.035 -9.177 -7.896 1.00 97.94 174 PHE A C 1
ATOM 1294 O O . PHE A 1 174 ? 18.997 -8.702 -8.356 1.00 97.94 174 PHE A O 1
ATOM 1301 N N . PRO A 1 175 ? 21.183 -9.073 -8.597 1.00 97.00 175 PRO A N 1
ATOM 1302 C CA . PRO A 1 175 ? 21.279 -8.291 -9.834 1.00 97.00 175 PRO A CA 1
ATOM 1303 C C . PRO A 1 175 ? 20.324 -8.738 -10.951 1.00 97.00 175 PRO A C 1
ATOM 1305 O O . PRO A 1 175 ? 19.975 -7.924 -11.803 1.00 97.00 175 PRO A O 1
ATOM 1308 N N . TRP A 1 176 ? 19.877 -9.996 -10.922 1.00 96.69 176 TRP A N 1
ATOM 1309 C CA . TRP A 1 176 ? 18.971 -10.591 -11.902 1.00 96.69 176 TRP A CA 1
ATOM 1310 C C . TRP A 1 176 ? 17.523 -10.087 -11.807 1.00 96.69 176 TRP A C 1
ATOM 1312 O O . TRP A 1 176 ? 16.817 -10.140 -12.811 1.00 96.69 176 TRP A O 1
ATOM 1322 N N . ILE A 1 177 ? 17.061 -9.609 -10.640 1.00 97.94 177 ILE A N 1
ATOM 1323 C CA . ILE A 1 177 ? 15.678 -9.132 -10.494 1.00 97.94 177 ILE A CA 1
ATOM 1324 C C . ILE A 1 177 ? 15.540 -7.740 -11.114 1.00 97.94 177 ILE A C 1
ATOM 1326 O O . ILE A 1 177 ? 16.404 -6.881 -10.912 1.00 97.94 177 ILE A O 1
ATOM 1330 N N . THR A 1 178 ? 14.460 -7.501 -11.856 1.00 98.38 178 THR A N 1
ATOM 1331 C CA . THR A 1 178 ? 14.120 -6.162 -12.355 1.00 98.38 178 THR A CA 1
ATOM 1332 C C . THR A 1 178 ? 13.660 -5.274 -11.200 1.00 98.38 178 THR A C 1
ATOM 1334 O O . THR A 1 178 ? 13.138 -5.764 -10.196 1.00 98.38 178 THR A O 1
ATOM 1337 N N . TYR A 1 179 ? 13.828 -3.955 -11.315 1.00 98.69 179 TYR A N 1
ATOM 1338 C CA . TYR A 1 179 ? 13.236 -3.022 -10.349 1.00 98.69 179 TYR A CA 1
ATOM 1339 C C . TYR A 1 179 ? 11.713 -3.169 -10.311 1.00 98.69 179 TYR A C 1
ATOM 1341 O O . TYR A 1 179 ? 11.106 -3.090 -9.245 1.00 98.69 179 TYR A O 1
ATOM 1349 N N . SER A 1 180 ? 11.108 -3.433 -11.467 1.00 98.25 180 SER A N 1
ATOM 1350 C CA . SER A 1 180 ? 9.667 -3.624 -11.618 1.00 98.25 180 SER A CA 1
ATOM 1351 C C . SER A 1 180 ? 9.141 -4.818 -10.809 1.00 98.25 180 SER A C 1
ATOM 1353 O O . SER A 1 180 ? 8.158 -4.687 -10.073 1.00 98.25 180 SER A O 1
ATOM 1355 N N . ASP A 1 181 ? 9.809 -5.974 -10.878 1.00 98.56 181 ASP A N 1
ATOM 1356 C CA . ASP A 1 181 ? 9.451 -7.119 -10.035 1.00 98.56 181 ASP A CA 1
ATOM 1357 C C . ASP A 1 181 ? 9.813 -6.866 -8.566 1.00 98.56 181 ASP A C 1
ATOM 1359 O O . ASP A 1 181 ? 9.001 -7.154 -7.690 1.00 98.56 181 ASP A O 1
ATOM 1363 N N . LEU A 1 182 ? 10.968 -6.255 -8.280 1.00 98.88 182 LEU A N 1
ATOM 1364 C CA . LEU A 1 182 ? 11.406 -5.972 -6.911 1.00 98.88 182 LEU A CA 1
ATOM 1365 C C . LEU A 1 182 ? 10.419 -5.082 -6.144 1.00 98.88 182 LEU A C 1
ATOM 1367 O O . LEU A 1 182 ? 10.076 -5.391 -5.007 1.00 98.88 182 LEU A O 1
ATOM 1371 N N . TRP A 1 183 ? 9.942 -3.990 -6.745 1.00 98.75 183 TRP A N 1
ATOM 1372 C CA . TRP A 1 183 ? 9.030 -3.055 -6.077 1.00 98.75 183 TRP A CA 1
ATOM 1373 C C . TRP A 1 183 ? 7.665 -3.678 -5.788 1.00 98.75 183 TRP A C 1
ATOM 1375 O O . TRP A 1 183 ? 7.098 -3.458 -4.720 1.00 98.75 183 TRP A O 1
ATOM 1385 N N . THR A 1 184 ? 7.136 -4.475 -6.718 1.00 98.75 184 THR A N 1
ATOM 1386 C CA . THR A 1 184 ? 5.836 -5.135 -6.524 1.00 98.75 184 THR A CA 1
ATOM 1387 C C . THR A 1 184 ? 5.926 -6.310 -5.551 1.00 98.75 184 THR A C 1
ATOM 1389 O O . THR A 1 184 ? 5.032 -6.469 -4.719 1.00 98.75 184 THR A O 1
ATOM 1392 N N . LEU A 1 185 ? 7.023 -7.076 -5.585 1.00 98.81 185 LEU A N 1
ATOM 1393 C CA . LEU A 1 185 ? 7.307 -8.119 -4.600 1.00 98.81 185 LEU A CA 1
ATOM 1394 C C . LEU A 1 185 ? 7.490 -7.527 -3.198 1.00 98.81 185 LEU A C 1
ATOM 1396 O O . LEU A 1 185 ? 6.975 -8.081 -2.233 1.00 98.81 185 LEU A O 1
ATOM 1400 N N . ALA A 1 186 ? 8.159 -6.377 -3.083 1.00 98.88 186 ALA A N 1
ATOM 1401 C CA . ALA A 1 186 ? 8.321 -5.670 -1.817 1.00 98.88 186 ALA A CA 1
ATOM 1402 C C . ALA A 1 186 ? 6.983 -5.220 -1.214 1.00 98.88 186 ALA A C 1
ATOM 1404 O O . ALA A 1 186 ? 6.793 -5.349 -0.009 1.00 98.88 186 ALA A O 1
ATOM 1405 N N . GLY A 1 187 ? 6.038 -4.747 -2.034 1.00 98.75 187 GLY A N 1
ATOM 1406 C CA . GLY A 1 187 ? 4.686 -4.425 -1.566 1.00 98.75 187 GLY A CA 1
ATOM 1407 C C . GLY A 1 187 ? 3.916 -5.654 -1.075 1.00 98.75 187 GLY A C 1
ATOM 1408 O O . GLY A 1 187 ? 3.309 -5.606 -0.009 1.00 98.75 187 GLY A O 1
ATOM 1409 N N . ALA A 1 188 ? 3.981 -6.766 -1.817 1.00 98.69 188 ALA A N 1
ATOM 1410 C CA . ALA A 1 188 ? 3.373 -8.036 -1.412 1.00 98.69 188 ALA A CA 1
ATOM 1411 C C . ALA A 1 188 ? 3.982 -8.577 -0.104 1.00 98.69 188 ALA A C 1
ATOM 1413 O O . ALA A 1 188 ? 3.249 -8.968 0.801 1.00 98.69 188 ALA A O 1
ATOM 1414 N N . CYS A 1 189 ? 5.313 -8.535 0.015 1.00 98.50 189 CYS A N 1
ATOM 1415 C CA . CYS A 1 189 ? 6.055 -8.885 1.225 1.00 98.50 189 CYS A CA 1
ATOM 1416 C C . CYS A 1 189 ? 5.631 -8.018 2.413 1.00 98.50 189 CYS A C 1
ATOM 1418 O O . CYS A 1 189 ? 5.252 -8.554 3.448 1.00 98.50 189 CYS A O 1
ATOM 1420 N N . ALA A 1 190 ? 5.587 -6.695 2.246 1.00 98.19 190 ALA A N 1
ATOM 1421 C CA . ALA A 1 190 ? 5.182 -5.786 3.311 1.00 98.19 190 ALA A CA 1
ATOM 1422 C C . ALA A 1 190 ? 3.747 -6.041 3.800 1.00 98.19 190 ALA A C 1
ATOM 1424 O O . ALA A 1 190 ? 3.524 -6.049 5.002 1.00 98.19 190 ALA A O 1
ATOM 1425 N N . ILE A 1 191 ? 2.777 -6.297 2.915 1.00 97.94 191 ILE A N 1
ATOM 1426 C CA . ILE A 1 191 ? 1.410 -6.634 3.355 1.00 97.94 191 ILE A CA 1
ATOM 1427 C C . ILE A 1 191 ? 1.414 -7.900 4.218 1.00 97.94 191 ILE A C 1
ATOM 1429 O O . ILE A 1 191 ? 0.820 -7.899 5.293 1.00 97.94 191 ILE A O 1
ATOM 1433 N N . GLN A 1 192 ? 2.094 -8.957 3.770 1.00 95.50 192 GLN A N 1
ATOM 1434 C CA . GLN A 1 192 ? 2.127 -10.232 4.484 1.00 95.50 192 GLN A CA 1
ATOM 1435 C C . GLN A 1 192 ? 2.858 -10.140 5.832 1.00 95.50 192 GLN A C 1
ATOM 1437 O O . GLN A 1 192 ? 2.345 -10.622 6.837 1.00 95.50 192 GLN A O 1
ATOM 1442 N N . GLU A 1 193 ? 4.040 -9.516 5.870 1.00 91.81 193 GLU A N 1
ATOM 1443 C CA . GLU A 1 193 ? 4.850 -9.392 7.093 1.00 91.81 193 GLU A CA 1
ATOM 1444 C C . GLU A 1 193 ? 4.221 -8.448 8.130 1.00 91.81 193 GLU A C 1
ATOM 1446 O O . GLU A 1 193 ? 4.489 -8.580 9.318 1.00 91.81 193 GLU A O 1
ATOM 1451 N N . LEU A 1 194 ? 3.348 -7.526 7.711 1.00 86.25 194 LEU A N 1
ATOM 1452 C CA . LEU A 1 194 ? 2.593 -6.656 8.621 1.00 86.25 194 LEU A CA 1
ATOM 1453 C C . LEU A 1 194 ? 1.247 -7.268 9.061 1.00 86.25 194 LEU A C 1
ATOM 1455 O O . LEU A 1 194 ? 0.376 -6.553 9.552 1.00 86.25 194 LEU A O 1
ATOM 1459 N N . GLY A 1 195 ? 1.052 -8.579 8.882 1.00 82.75 195 GLY A N 1
ATOM 1460 C CA . GLY A 1 195 ? -0.134 -9.309 9.352 1.00 82.75 195 GLY A CA 1
ATOM 1461 C C . GLY A 1 195 ? -1.332 -9.298 8.397 1.00 82.75 195 GLY A C 1
ATOM 1462 O O . GLY A 1 195 ? -2.419 -9.732 8.776 1.00 82.75 195 GLY A O 1
ATOM 1463 N N . GLY A 1 196 ? -1.150 -8.815 7.167 1.00 87.19 196 GLY A N 1
ATOM 1464 C CA . GLY A 1 196 ? -2.178 -8.811 6.131 1.00 87.19 196 GLY A CA 1
ATOM 1465 C C . GLY A 1 196 ? -2.333 -10.157 5.412 1.00 87.19 196 GLY A C 1
ATOM 1466 O O . GLY A 1 196 ? -1.650 -11.137 5.722 1.00 87.19 196 GLY A O 1
ATOM 1467 N N . PRO A 1 197 ? -3.235 -10.232 4.417 1.00 92.81 197 PRO A N 1
ATOM 1468 C CA . PRO A 1 197 ? -3.466 -11.460 3.668 1.00 92.81 197 PRO A CA 1
ATOM 1469 C C . PRO A 1 197 ? -2.258 -11.868 2.823 1.00 92.81 197 PRO A C 1
ATOM 1471 O O . PRO A 1 197 ? -1.489 -11.034 2.345 1.00 92.81 197 PRO A O 1
ATOM 1474 N N . ALA A 1 198 ? -2.167 -13.168 2.531 1.00 94.12 198 ALA A N 1
ATOM 1475 C CA . ALA A 1 198 ? -1.285 -13.670 1.486 1.00 94.12 198 ALA A CA 1
ATOM 1476 C C . ALA A 1 198 ? -1.614 -13.009 0.137 1.00 94.12 198 ALA A C 1
ATOM 1478 O O . ALA A 1 198 ? -2.785 -12.925 -0.247 1.00 94.12 198 ALA A O 1
ATOM 1479 N N . ILE A 1 199 ? -0.585 -12.586 -0.597 1.00 97.75 199 ILE A N 1
ATOM 1480 C CA . ILE A 1 199 ? -0.708 -11.946 -1.910 1.00 97.75 199 ILE A CA 1
ATOM 1481 C C . ILE A 1 199 ? -0.104 -12.883 -2.964 1.00 97.75 199 ILE A C 1
ATOM 1483 O O . ILE A 1 199 ? 1.120 -12.937 -3.097 1.00 97.75 199 ILE A O 1
ATOM 1487 N N . PRO A 1 200 ? -0.926 -13.628 -3.729 1.00 97.69 200 PRO A N 1
ATOM 1488 C CA . PRO A 1 200 ? -0.443 -14.424 -4.853 1.00 97.69 200 PRO A CA 1
ATOM 1489 C C . PRO A 1 200 ? 0.252 -13.535 -5.893 1.00 97.69 200 PRO A C 1
ATOM 1491 O O . PRO A 1 200 ? -0.394 -12.839 -6.670 1.00 97.69 200 PRO A O 1
ATOM 1494 N N . TRP A 1 201 ? 1.578 -13.555 -5.926 1.00 98.12 201 TRP A N 1
ATOM 1495 C CA . TRP A 1 201 ? 2.381 -12.663 -6.757 1.00 98.12 201 TRP A CA 1
ATOM 1496 C C . TRP A 1 201 ? 3.069 -13.437 -7.878 1.00 98.12 201 TRP A C 1
ATOM 1498 O O . TRP A 1 201 ? 3.567 -14.536 -7.653 1.00 98.12 201 TRP A O 1
ATOM 1508 N N . ARG A 1 202 ? 3.143 -12.872 -9.085 1.00 96.56 202 ARG A N 1
ATOM 1509 C CA . ARG A 1 202 ? 3.898 -13.471 -10.197 1.00 96.56 202 ARG A CA 1
ATOM 1510 C C . ARG A 1 202 ? 4.958 -12.527 -10.771 1.00 96.56 202 ARG A C 1
ATOM 1512 O O . ARG A 1 202 ? 4.702 -11.317 -10.841 1.00 96.56 202 ARG A O 1
ATOM 1519 N N . PRO A 1 203 ? 6.113 -13.072 -11.194 1.00 96.31 203 PRO A N 1
ATOM 1520 C CA . PRO A 1 203 ? 7.173 -12.320 -11.852 1.00 96.31 203 PRO A CA 1
ATOM 1521 C C . PRO A 1 203 ? 6.906 -12.115 -13.342 1.00 96.31 203 PRO A C 1
ATOM 1523 O O . PRO A 1 203 ? 5.984 -12.698 -13.911 1.00 96.31 203 PRO A O 1
ATOM 1526 N N . GLY A 1 204 ? 7.775 -11.345 -13.993 1.00 94.56 204 GLY A N 1
ATOM 1527 C CA . GLY A 1 204 ? 7.777 -11.179 -15.448 1.00 94.56 204 GLY A CA 1
ATOM 1528 C C . GLY A 1 204 ? 7.675 -9.730 -15.902 1.00 94.56 204 GLY A C 1
ATOM 1529 O O . GLY A 1 204 ? 7.445 -9.487 -17.085 1.00 94.56 204 GLY A O 1
ATOM 1530 N N . ARG A 1 205 ? 7.829 -8.770 -14.983 1.00 96.81 205 ARG A N 1
ATOM 1531 C CA . ARG A 1 205 ? 7.899 -7.351 -15.335 1.00 96.81 205 ARG A CA 1
ATOM 1532 C C . ARG A 1 205 ? 9.293 -6.997 -15.823 1.00 96.81 205 ARG A C 1
ATOM 1534 O O . ARG A 1 205 ? 10.303 -7.446 -15.282 1.00 96.81 205 ARG A O 1
ATOM 1541 N N . GLU A 1 206 ? 9.333 -6.113 -16.800 1.00 96.56 206 GLU A N 1
ATOM 1542 C CA . GLU A 1 206 ? 10.549 -5.620 -17.424 1.00 96.56 206 GLU A CA 1
ATOM 1543 C C . GLU A 1 206 ? 10.794 -4.170 -17.021 1.00 96.56 206 GLU A C 1
ATOM 1545 O O . GLU A 1 206 ? 9.868 -3.362 -16.939 1.00 96.56 206 GLU A O 1
ATOM 1550 N N . ASP A 1 207 ? 12.059 -3.825 -16.807 1.00 97.94 207 ASP A N 1
ATOM 1551 C CA . ASP A 1 207 ? 12.456 -2.437 -16.619 1.00 97.94 207 ASP A CA 1
ATOM 1552 C C . ASP A 1 207 ? 12.492 -1.720 -17.968 1.00 97.94 207 ASP A C 1
ATOM 1554 O O . ASP A 1 207 ? 13.065 -2.213 -18.939 1.00 97.94 207 ASP A O 1
ATOM 1558 N N . LYS A 1 208 ? 11.901 -0.527 -18.014 1.00 96.75 208 LYS A N 1
ATOM 1559 C CA . LYS A 1 208 ? 11.895 0.344 -19.193 1.00 96.75 208 LYS A CA 1
ATOM 1560 C C . LYS A 1 208 ? 12.788 1.553 -18.962 1.00 96.75 208 LYS A C 1
ATOM 1562 O O . LYS A 1 208 ? 13.324 1.743 -17.868 1.00 96.75 208 LYS A O 1
ATOM 1567 N N . ASP A 1 209 ? 12.974 2.343 -20.008 1.00 95.50 209 ASP A N 1
ATOM 1568 C CA . ASP A 1 209 ? 13.697 3.606 -19.954 1.00 95.50 209 ASP A CA 1
ATOM 1569 C C . ASP A 1 209 ? 12.751 4.796 -19.704 1.00 95.50 209 ASP A C 1
ATOM 1571 O O . ASP A 1 209 ? 11.543 4.650 -19.495 1.00 95.50 209 ASP A O 1
ATOM 1575 N N . VAL A 1 210 ? 13.327 5.997 -19.724 1.00 95.81 210 VAL A N 1
ATOM 1576 C CA . VAL A 1 210 ? 12.617 7.265 -19.521 1.00 95.81 210 VAL A CA 1
ATOM 1577 C C . VAL A 1 210 ? 11.522 7.535 -20.564 1.00 95.81 210 VAL A C 1
ATOM 1579 O O . VAL A 1 210 ? 10.588 8.281 -20.280 1.00 95.81 210 VAL A O 1
ATOM 1582 N N . ALA A 1 211 ? 11.573 6.925 -21.755 1.00 94.88 211 ALA A N 1
ATOM 1583 C CA . ALA A 1 211 ? 10.557 7.143 -22.785 1.00 94.88 211 ALA A CA 1
ATOM 1584 C C . ALA A 1 211 ? 9.198 6.534 -22.403 1.00 94.88 211 ALA A C 1
ATOM 1586 O O . ALA A 1 211 ? 8.170 6.924 -22.956 1.00 94.88 211 ALA A O 1
ATOM 1587 N N . ALA A 1 212 ? 9.184 5.603 -21.445 1.00 94.75 212 ALA A N 1
ATOM 1588 C CA . ALA A 1 212 ? 7.969 5.005 -20.908 1.00 94.75 212 ALA A CA 1
ATOM 1589 C C . ALA A 1 212 ? 7.364 5.779 -19.718 1.00 94.75 212 ALA A C 1
ATOM 1591 O O . ALA A 1 212 ? 6.322 5.360 -19.211 1.00 94.75 212 ALA A O 1
ATOM 1592 N N . CYS A 1 213 ? 7.986 6.880 -19.265 1.00 95.94 213 CYS A N 1
ATOM 1593 C CA . CYS A 1 213 ? 7.454 7.698 -18.174 1.00 95.94 213 CYS A CA 1
ATOM 1594 C C . CYS A 1 213 ? 6.036 8.193 -18.480 1.00 95.94 213 CYS A C 1
ATOM 1596 O O . CYS A 1 213 ? 5.737 8.678 -19.574 1.00 95.94 213 CYS A O 1
ATOM 1598 N N . THR A 1 214 ? 5.160 8.089 -17.485 1.00 94.25 214 THR A N 1
ATOM 1599 C CA . THR A 1 214 ? 3.768 8.532 -17.618 1.00 94.25 214 THR A CA 1
ATOM 1600 C C . THR A 1 214 ? 3.633 10.045 -17.416 1.00 94.25 214 THR A C 1
ATOM 1602 O O . THR A 1 214 ? 4.499 10.655 -16.790 1.00 94.25 214 THR A O 1
ATOM 1605 N N . PRO A 1 215 ? 2.571 10.690 -17.939 1.00 94.25 215 PRO A N 1
ATOM 1606 C CA . PRO A 1 215 ? 2.249 12.066 -17.569 1.00 94.25 215 PRO A CA 1
ATOM 1607 C C . PRO A 1 215 ? 1.771 12.159 -16.111 1.00 94.25 215 PRO A C 1
ATOM 1609 O O . PRO A 1 215 ? 1.240 11.193 -15.556 1.00 94.25 215 PRO A O 1
ATOM 1612 N N . ASP A 1 216 ? 1.913 13.340 -15.504 1.00 95.06 216 ASP A N 1
ATOM 1613 C CA . ASP A 1 216 ? 1.396 13.614 -14.157 1.00 95.06 216 ASP A CA 1
ATOM 1614 C C . ASP A 1 216 ? -0.147 13.568 -14.109 1.00 95.06 216 ASP A C 1
ATOM 1616 O O . ASP A 1 216 ? -0.833 13.625 -15.133 1.00 95.06 216 ASP A O 1
ATOM 1620 N N . GLY A 1 217 ? -0.708 13.461 -12.904 1.00 93.94 217 GLY A N 1
ATOM 1621 C CA . GLY A 1 217 ? -2.153 13.480 -12.661 1.00 93.94 217 GLY A CA 1
ATOM 1622 C C . GLY A 1 217 ? -2.855 12.137 -12.862 1.00 93.94 217 GLY A C 1
ATOM 1623 O O . GLY A 1 217 ? -4.081 12.069 -12.797 1.00 93.94 217 GLY A O 1
ATOM 1624 N N . ARG A 1 218 ? -2.109 11.046 -13.083 1.00 95.75 218 ARG A N 1
ATOM 1625 C CA . ARG A 1 218 ? -2.701 9.705 -13.200 1.00 95.75 218 ARG A CA 1
ATOM 1626 C C . ARG A 1 218 ? -3.054 9.047 -11.865 1.00 95.75 218 ARG A C 1
ATOM 1628 O O . ARG A 1 218 ? -3.797 8.067 -11.879 1.00 95.75 218 ARG A O 1
ATOM 1635 N N . LEU A 1 219 ? -2.555 9.572 -10.751 1.00 96.94 219 LEU A N 1
ATOM 1636 C CA . LEU A 1 219 ? -2.808 9.077 -9.397 1.00 96.94 219 LEU A CA 1
ATOM 1637 C C . LEU A 1 219 ? -3.936 9.875 -8.713 1.00 96.94 219 LEU A C 1
ATOM 1639 O O . LEU A 1 219 ? -4.178 11.027 -9.081 1.00 96.94 219 LEU A O 1
ATOM 1643 N N . PRO A 1 220 ? -4.651 9.284 -7.736 1.00 96.06 220 PRO A N 1
ATOM 1644 C CA . PRO A 1 220 ? -5.764 9.955 -7.071 1.00 96.06 220 PRO A CA 1
ATOM 1645 C C . PRO A 1 220 ? -5.306 11.167 -6.247 1.00 96.06 220 PRO A C 1
ATOM 1647 O O . PRO A 1 220 ? -4.250 11.154 -5.619 1.00 96.06 220 PRO A O 1
ATOM 1650 N N . ASP A 1 221 ? -6.139 12.211 -6.226 1.00 96.31 221 ASP A N 1
ATOM 1651 C CA . ASP A 1 221 ? -5.927 13.426 -5.435 1.00 96.31 221 ASP A CA 1
ATOM 1652 C C . ASP A 1 221 ? -6.761 13.315 -4.157 1.00 96.31 221 ASP A C 1
ATOM 1654 O O . ASP A 1 221 ? -7.994 13.298 -4.200 1.00 96.31 221 ASP A O 1
ATOM 1658 N N . ALA A 1 222 ? -6.075 13.254 -3.017 1.00 95.75 222 ALA A N 1
ATOM 1659 C CA . ALA A 1 222 ? -6.673 13.096 -1.696 1.00 95.75 222 ALA A CA 1
ATOM 1660 C C . ALA A 1 222 ? -7.629 14.235 -1.293 1.00 95.75 222 ALA A C 1
ATOM 1662 O O . ALA A 1 222 ? -8.457 14.064 -0.395 1.00 95.75 222 ALA A O 1
ATOM 1663 N N . THR A 1 223 ? -7.532 15.404 -1.935 1.00 96.38 223 THR A N 1
ATOM 1664 C CA . THR A 1 223 ? -8.413 16.552 -1.674 1.00 96.38 223 THR A CA 1
ATOM 1665 C C . THR A 1 223 ? -9.772 16.438 -2.365 1.00 96.38 223 THR A C 1
ATOM 1667 O O . THR A 1 223 ? -10.687 17.206 -2.044 1.00 96.38 223 THR A O 1
ATOM 1670 N N . LYS A 1 224 ? -9.915 15.505 -3.312 1.00 96.94 224 LYS A N 1
ATOM 1671 C CA . LYS A 1 224 ? -11.134 15.286 -4.096 1.00 96.94 224 LYS A CA 1
ATOM 1672 C C . LYS A 1 224 ? -12.010 14.202 -3.472 1.00 96.94 224 LYS A C 1
ATOM 1674 O O . LYS A 1 224 ? -11.594 13.474 -2.580 1.00 96.94 224 LYS A O 1
ATOM 1679 N N . GLU A 1 225 ? -13.253 14.130 -3.938 1.00 96.19 225 GLU A N 1
ATOM 1680 C CA . GLU A 1 225 ? -14.259 13.194 -3.426 1.00 96.19 225 GLU A CA 1
ATOM 1681 C C . GLU A 1 225 ? -14.619 12.117 -4.478 1.00 96.19 225 GLU A C 1
ATOM 1683 O O . GLU A 1 225 ? -13.895 11.906 -5.453 1.00 96.19 225 GLU A O 1
ATOM 1688 N N . GLN A 1 226 ? -15.743 11.420 -4.289 1.00 96.69 226 GLN A N 1
ATOM 1689 C CA . GLN A 1 226 ? -16.102 10.172 -4.970 1.00 96.69 226 GLN A CA 1
ATOM 1690 C C . GLN A 1 226 ? -16.072 10.200 -6.506 1.00 96.69 226 GLN A C 1
ATOM 1692 O O . GLN A 1 226 ? -15.765 9.175 -7.109 1.00 96.69 226 GLN A O 1
ATOM 1697 N N . SER A 1 227 ? -16.386 11.327 -7.157 1.00 97.38 227 SER A N 1
ATOM 1698 C CA . SER A 1 227 ? -16.368 11.400 -8.626 1.00 97.38 227 SER A CA 1
ATOM 1699 C C . SER A 1 227 ? -14.947 11.257 -9.166 1.00 97.38 227 SER A C 1
ATOM 1701 O O . SER A 1 227 ? -14.706 10.424 -10.026 1.00 97.38 227 SER A O 1
ATOM 1703 N N . HIS A 1 228 ? -13.994 11.983 -8.574 1.00 97.69 228 HIS A N 1
ATOM 1704 C CA . HIS A 1 228 ? -12.579 11.913 -8.945 1.00 97.69 228 HIS A CA 1
ATOM 1705 C C . HIS A 1 228 ? -11.991 10.532 -8.662 1.00 97.69 228 HIS A C 1
ATOM 1707 O O . HIS A 1 228 ? -11.244 9.996 -9.475 1.00 97.69 228 HIS A O 1
ATOM 1713 N N . ILE A 1 229 ? -12.352 9.940 -7.518 1.00 97.75 229 ILE A N 1
ATOM 1714 C CA . ILE A 1 229 ? -11.933 8.578 -7.170 1.00 97.75 229 ILE A CA 1
ATOM 1715 C C . ILE A 1 229 ? -12.395 7.604 -8.262 1.00 97.75 229 ILE A C 1
ATOM 1717 O O . ILE A 1 229 ? -11.583 6.846 -8.788 1.00 97.75 229 ILE A O 1
ATOM 1721 N N . ARG A 1 230 ? -13.670 7.657 -8.667 1.00 97.94 230 ARG A N 1
ATOM 1722 C CA . ARG A 1 230 ? -14.173 6.813 -9.759 1.00 97.94 230 ARG A CA 1
ATOM 1723 C C . ARG A 1 230 ? -13.470 7.096 -11.079 1.00 97.94 230 ARG A C 1
ATOM 1725 O O . ARG A 1 230 ? -13.056 6.144 -11.722 1.00 97.94 230 ARG A O 1
ATOM 1732 N N . ASP A 1 231 ? -13.272 8.355 -11.459 1.00 97.50 231 ASP A N 1
ATOM 1733 C CA . ASP A 1 231 ? -12.622 8.712 -12.728 1.00 97.50 231 ASP A CA 1
ATOM 1734 C C . ASP A 1 231 ? -11.217 8.091 -12.845 1.00 97.50 231 ASP A C 1
ATOM 1736 O O . ASP A 1 231 ? -10.875 7.491 -13.867 1.00 97.50 231 ASP A O 1
ATOM 1740 N N . ILE A 1 232 ? -10.423 8.154 -11.770 1.00 97.56 232 ILE A N 1
ATOM 1741 C CA . ILE A 1 232 ? -9.073 7.576 -11.729 1.00 97.56 232 ILE A CA 1
ATOM 1742 C C . ILE A 1 232 ? -9.109 6.048 -11.808 1.00 97.56 232 ILE A C 1
ATOM 1744 O O . ILE A 1 232 ? -8.391 5.448 -12.608 1.00 97.56 232 ILE A O 1
ATOM 1748 N N . PHE A 1 233 ? -9.943 5.397 -11.002 1.00 98.31 233 PHE A N 1
ATOM 1749 C CA . PHE A 1 233 ? -9.933 3.938 -10.897 1.00 98.31 233 PHE A CA 1
ATOM 1750 C C . PHE A 1 233 ? -10.703 3.248 -12.037 1.00 98.31 233 PHE A C 1
ATOM 1752 O O . PHE A 1 233 ? -10.329 2.159 -12.478 1.00 98.31 233 PHE A O 1
ATOM 1759 N N . TYR A 1 234 ? -11.735 3.882 -12.596 1.00 98.25 234 TYR A N 1
ATOM 1760 C CA . TYR A 1 234 ? -12.463 3.365 -13.760 1.00 98.25 234 TYR A CA 1
ATOM 1761 C C . TYR A 1 234 ? -11.608 3.407 -15.026 1.00 98.25 234 TYR A C 1
ATOM 1763 O O . TYR A 1 234 ? -11.713 2.489 -15.850 1.00 98.25 234 TYR A O 1
ATOM 1771 N N . ARG A 1 235 ? -10.694 4.384 -15.151 1.00 97.88 235 ARG A N 1
ATOM 1772 C CA . ARG A 1 235 ? -9.638 4.389 -16.182 1.00 97.88 235 ARG A CA 1
ATOM 1773 C C . ARG A 1 235 ? -8.776 3.127 -16.121 1.00 97.88 235 ARG A C 1
ATOM 1775 O O . ARG A 1 235 ? -8.354 2.615 -17.152 1.00 97.88 235 ARG A O 1
ATOM 1782 N N . MET A 1 236 ? -8.543 2.596 -14.925 1.00 97.88 236 MET A N 1
ATOM 1783 C CA . MET A 1 236 ? -7.767 1.371 -14.711 1.00 97.88 236 MET A CA 1
ATOM 1784 C C . MET A 1 236 ? -8.604 0.091 -14.865 1.00 97.88 236 MET A C 1
ATOM 1786 O O . MET A 1 236 ? -8.048 -0.993 -14.999 1.00 97.88 236 MET A O 1
ATOM 1790 N N . GLY A 1 237 ? -9.938 0.203 -14.878 1.00 97.88 237 GLY A N 1
ATOM 1791 C CA . GLY A 1 237 ? -10.853 -0.936 -15.000 1.00 97.88 237 GLY A CA 1
ATOM 1792 C C . GLY A 1 237 ? -11.288 -1.548 -13.666 1.00 97.88 237 GLY A C 1
ATOM 1793 O O . GLY A 1 237 ? -11.661 -2.724 -13.633 1.00 97.88 237 GLY A O 1
ATOM 1794 N N . PHE A 1 238 ? -11.238 -0.780 -12.576 1.00 98.50 238 PHE A N 1
ATOM 1795 C CA . PHE A 1 238 ? -11.805 -1.198 -11.294 1.00 98.50 238 PHE A CA 1
ATOM 1796 C C . PHE A 1 238 ? -13.295 -0.869 -11.180 1.00 98.50 238 PHE A C 1
ATOM 1798 O O . PHE A 1 238 ? -13.788 0.040 -11.843 1.00 98.50 238 PHE A O 1
ATOM 1805 N N . ASN A 1 239 ? -14.003 -1.603 -10.327 1.00 98.56 239 ASN A N 1
ATOM 1806 C CA . ASN A 1 239 ? -15.371 -1.304 -9.906 1.00 98.56 239 ASN A CA 1
ATOM 1807 C C . ASN A 1 239 ? -15.409 -0.674 -8.494 1.00 98.56 239 ASN A C 1
ATOM 1809 O O . ASN A 1 239 ? -14.394 -0.620 -7.804 1.00 98.56 239 ASN A O 1
ATOM 1813 N N . ASP A 1 240 ? -16.581 -0.220 -8.039 1.00 98.56 240 ASP A N 1
ATOM 1814 C CA . ASP A 1 240 ? -16.731 0.437 -6.729 1.00 98.56 240 ASP A CA 1
ATOM 1815 C C . ASP A 1 240 ? -16.285 -0.424 -5.528 1.00 98.56 240 ASP A C 1
ATOM 1817 O O . ASP A 1 240 ? -15.717 0.106 -4.576 1.00 98.56 240 ASP A O 1
ATOM 1821 N N . GLN A 1 241 ? -16.522 -1.738 -5.558 1.00 98.62 241 GLN A N 1
ATOM 1822 C CA . GLN A 1 241 ? -16.116 -2.653 -4.484 1.00 98.62 241 GLN A CA 1
ATOM 1823 C C . GLN A 1 241 ? -14.593 -2.802 -4.425 1.00 98.62 241 GLN A C 1
ATOM 1825 O O . GLN A 1 241 ? -14.006 -2.731 -3.346 1.00 98.62 241 GLN A O 1
ATOM 1830 N N . GLU A 1 242 ? -13.963 -2.953 -5.589 1.00 98.75 242 GLU A N 1
ATOM 1831 C CA . GLU A 1 242 ? -12.513 -3.056 -5.750 1.00 98.75 242 GLU A CA 1
ATOM 1832 C C . GLU A 1 242 ? -11.807 -1.771 -5.297 1.00 98.75 242 GLU A C 1
ATOM 1834 O O . GLU A 1 242 ? -10.786 -1.832 -4.614 1.00 98.75 242 GLU A O 1
ATOM 1839 N N . ILE A 1 243 ? -12.376 -0.605 -5.625 1.00 98.69 243 ILE A N 1
ATOM 1840 C CA . ILE A 1 243 ? -11.885 0.700 -5.162 1.00 98.69 243 ILE A CA 1
ATOM 1841 C C . ILE A 1 243 ? -11.878 0.749 -3.636 1.00 98.69 243 ILE A C 1
ATOM 1843 O O . ILE A 1 243 ? -10.847 1.051 -3.037 1.00 98.69 243 ILE A O 1
ATOM 1847 N N . VAL A 1 244 ? -13.016 0.447 -3.001 1.00 98.75 244 VAL A N 1
ATOM 1848 C CA . VAL A 1 244 ? -13.134 0.513 -1.538 1.00 98.75 244 VAL A CA 1
ATOM 1849 C C . VAL A 1 244 ? -12.180 -0.475 -0.872 1.00 98.75 244 VAL A C 1
ATOM 1851 O O . VAL A 1 244 ? -11.524 -0.100 0.095 1.00 98.75 244 VAL A O 1
ATOM 1854 N N . ALA A 1 245 ? -12.050 -1.694 -1.407 1.00 98.81 245 ALA A N 1
ATOM 1855 C CA . ALA A 1 245 ? -11.099 -2.677 -0.896 1.00 98.81 245 ALA A CA 1
ATOM 1856 C C . ALA A 1 245 ? -9.658 -2.143 -0.956 1.00 98.81 245 ALA A C 1
ATOM 1858 O O . ALA A 1 245 ? -8.975 -2.157 0.062 1.00 98.81 245 ALA A O 1
ATOM 1859 N N . LEU A 1 246 ? -9.213 -1.596 -2.095 1.00 98.50 246 LEU A N 1
ATOM 1860 C CA . LEU A 1 246 ? -7.858 -1.045 -2.247 1.00 98.50 246 LEU A CA 1
ATOM 1861 C C . LEU A 1 246 ? -7.555 0.096 -1.273 1.00 98.50 246 LEU A C 1
ATOM 1863 O O . LEU A 1 246 ? -6.464 0.134 -0.706 1.00 98.50 246 LEU A O 1
ATOM 1867 N N . VAL A 1 247 ? -8.510 1.006 -1.053 1.00 98.12 247 VAL A N 1
ATOM 1868 C CA . VAL A 1 247 ? -8.332 2.117 -0.100 1.00 98.12 247 VAL A CA 1
ATOM 1869 C C . VAL A 1 247 ? -8.173 1.610 1.339 1.00 98.12 247 VAL A C 1
ATOM 1871 O O . VAL A 1 247 ? -7.550 2.286 2.149 1.00 98.12 247 VAL A O 1
ATOM 1874 N N . GLY A 1 248 ? -8.622 0.388 1.649 1.00 97.44 248 GLY A N 1
ATOM 1875 C CA . GLY A 1 248 ? -8.388 -0.263 2.941 1.00 97.44 248 GLY A CA 1
ATOM 1876 C C . GLY A 1 248 ? -6.912 -0.377 3.342 1.00 97.44 248 GLY A C 1
ATOM 1877 O O . GLY A 1 248 ? -6.623 -0.441 4.530 1.00 97.44 248 GLY A O 1
ATOM 1878 N N . ALA A 1 249 ? -5.968 -0.301 2.392 1.00 97.88 249 ALA A N 1
ATOM 1879 C CA . ALA A 1 249 ? -4.537 -0.208 2.699 1.00 97.88 249 ALA A CA 1
ATOM 1880 C C . ALA A 1 249 ? -4.157 1.039 3.519 1.00 97.88 249 ALA A C 1
ATOM 1882 O O . ALA A 1 249 ? -3.081 1.060 4.112 1.00 97.88 249 ALA A O 1
ATOM 1883 N N . HIS A 1 250 ? -5.026 2.055 3.595 1.00 97.88 250 HIS A N 1
ATOM 1884 C CA . HIS A 1 250 ? -4.888 3.168 4.535 1.00 97.88 250 HIS A CA 1
ATOM 1885 C C . HIS A 1 250 ? -5.022 2.731 6.007 1.00 97.88 250 HIS A C 1
ATOM 1887 O O . HIS A 1 250 ? -4.929 3.577 6.880 1.00 97.88 250 HIS A O 1
ATOM 1893 N N . SER A 1 251 ? -5.166 1.440 6.335 1.00 89.56 251 SER A N 1
ATOM 1894 C CA . SER A 1 251 ? -4.855 0.939 7.684 1.00 89.56 251 SER A CA 1
ATOM 1895 C C . SER A 1 251 ? -3.358 1.052 8.024 1.00 89.56 251 SER A C 1
ATOM 1897 O O . SER A 1 251 ? -2.982 1.007 9.189 1.00 89.56 251 SER A O 1
ATOM 1899 N N . LEU A 1 252 ? -2.490 1.181 7.012 1.00 93.50 252 LEU A N 1
ATOM 1900 C CA . LEU A 1 252 ? -1.042 1.247 7.171 1.00 93.50 252 LEU A CA 1
ATOM 1901 C C . LEU A 1 252 ? -0.491 2.670 7.037 1.00 93.50 252 LEU A C 1
ATOM 1903 O O . LEU A 1 252 ? -0.829 3.431 6.130 1.00 93.50 252 LEU A O 1
ATOM 1907 N N . GLY A 1 253 ? 0.494 2.965 7.877 1.00 94.69 253 GLY A N 1
ATOM 1908 C CA . GLY A 1 253 ? 1.351 4.134 7.800 1.00 94.69 253 GLY A CA 1
ATOM 1909 C C . GLY A 1 253 ? 0.673 5.440 8.199 1.00 94.69 253 GLY A C 1
ATOM 1910 O O . GLY A 1 253 ? -0.266 5.496 8.993 1.00 94.69 253 GLY A O 1
ATOM 1911 N N . ARG A 1 254 ? 1.223 6.527 7.655 1.00 96.62 254 ARG A N 1
ATOM 1912 C CA . ARG A 1 254 ? 0.839 7.901 7.978 1.00 96.62 254 ARG A CA 1
ATOM 1913 C C . ARG A 1 254 ? 1.118 8.852 6.822 1.00 96.62 254 ARG A C 1
ATOM 1915 O O . ARG A 1 254 ? 1.938 8.567 5.946 1.00 96.62 254 ARG A O 1
ATOM 1922 N N . ALA A 1 255 ? 0.464 10.006 6.860 1.00 97.75 255 ALA A N 1
ATOM 1923 C CA . ALA A 1 255 ? 0.745 11.133 5.986 1.00 97.75 255 ALA A CA 1
ATOM 1924 C C . ALA A 1 255 ? 1.784 12.090 6.596 1.00 97.75 255 ALA A C 1
ATOM 1926 O O . ALA A 1 255 ? 1.877 12.239 7.818 1.00 97.75 255 ALA A O 1
ATOM 1927 N N . HIS A 1 256 ? 2.523 12.787 5.724 1.00 97.44 256 HIS A N 1
ATOM 1928 C CA . HIS A 1 256 ? 3.560 13.752 6.107 1.00 97.44 256 HIS A CA 1
ATOM 1929 C C . HIS A 1 256 ? 3.411 15.082 5.370 1.00 97.44 256 HIS A C 1
ATOM 1931 O O . HIS A 1 256 ? 3.166 15.119 4.152 1.00 97.44 256 HIS A O 1
ATOM 1937 N N . THR A 1 257 ? 3.605 16.175 6.114 1.00 96.69 257 THR A N 1
ATOM 1938 C CA . THR A 1 257 ? 3.406 17.547 5.619 1.00 96.69 257 THR A CA 1
ATOM 1939 C C . THR A 1 257 ? 4.373 17.929 4.503 1.00 96.69 257 THR A C 1
ATOM 1941 O O . THR A 1 257 ? 3.985 18.624 3.570 1.00 96.69 257 THR A O 1
ATOM 1944 N N . ASP A 1 258 ? 5.608 17.439 4.558 1.00 94.81 258 ASP A N 1
ATOM 1945 C CA . ASP A 1 258 ? 6.672 17.678 3.580 1.00 94.81 258 ASP A CA 1
ATOM 1946 C C . ASP A 1 258 ? 6.518 16.851 2.292 1.00 94.81 258 ASP A C 1
ATOM 1948 O O . ASP A 1 258 ? 7.188 17.128 1.300 1.00 94.81 258 ASP A O 1
ATOM 1952 N N . ARG A 1 259 ? 5.624 15.852 2.289 1.00 95.12 259 ARG A N 1
ATOM 1953 C CA . ARG A 1 259 ? 5.379 14.959 1.144 1.00 95.12 259 ARG A CA 1
ATOM 1954 C C . ARG A 1 259 ? 4.053 15.282 0.466 1.00 95.12 259 ARG A C 1
ATOM 1956 O O . ARG A 1 259 ? 4.013 15.645 -0.702 1.00 95.12 259 ARG A O 1
ATOM 1963 N N . SER A 1 260 ? 2.963 15.150 1.217 1.00 95.25 260 SER A N 1
ATOM 1964 C CA . SER A 1 260 ? 1.587 15.266 0.711 1.00 95.25 260 SER A CA 1
ATOM 1965 C C . SER A 1 260 ? 0.875 16.538 1.173 1.00 95.25 260 SER A C 1
ATOM 1967 O O . SER A 1 260 ? -0.223 16.842 0.710 1.00 95.25 260 SER A O 1
ATOM 1969 N N . GLY A 1 261 ? 1.459 17.262 2.131 1.00 96.56 261 GLY A N 1
ATOM 1970 C CA . GLY A 1 261 ? 0.800 18.349 2.850 1.00 96.56 261 GLY A CA 1
ATOM 1971 C C . GLY A 1 261 ? -0.091 17.884 4.005 1.00 96.56 261 GLY A C 1
ATOM 1972 O O . GLY A 1 261 ? -0.276 18.661 4.935 1.00 96.56 261 GLY A O 1
ATOM 1973 N N . PHE A 1 262 ? -0.609 16.652 3.984 1.00 97.88 262 PHE A N 1
ATOM 1974 C CA . PHE A 1 262 ? -1.391 16.043 5.071 1.00 97.88 262 PHE A CA 1
ATOM 1975 C C . PHE A 1 262 ? -0.496 15.521 6.204 1.00 97.88 262 PHE A C 1
ATOM 1977 O O . PHE A 1 262 ? 0.707 15.395 6.025 1.00 97.88 262 PHE A O 1
ATOM 1984 N N . ASP A 1 263 ? -1.062 15.231 7.376 1.00 97.38 263 ASP A N 1
ATOM 1985 C CA . ASP A 1 263 ? -0.284 14.887 8.574 1.00 97.38 263 ASP A CA 1
ATOM 1986 C C . ASP A 1 263 ? -1.007 13.905 9.499 1.00 97.38 263 ASP A C 1
ATOM 1988 O O . ASP A 1 263 ? -2.143 14.166 9.902 1.00 97.38 263 ASP A O 1
ATOM 1992 N N . GLY A 1 264 ? -0.315 12.838 9.892 1.00 95.56 264 GLY A N 1
ATOM 1993 C CA . GLY A 1 264 ? -0.759 11.890 10.916 1.00 95.56 264 GLY A CA 1
ATOM 1994 C C . GLY A 1 264 ? -1.157 10.512 10.372 1.00 95.56 264 GLY A C 1
ATOM 1995 O O . GLY A 1 264 ? -1.221 10.327 9.155 1.00 95.56 264 GLY A O 1
ATOM 1996 N N . PRO A 1 265 ? -1.386 9.536 11.266 1.00 95.12 265 PRO A N 1
ATOM 1997 C CA . PRO A 1 265 ? -1.793 8.183 10.905 1.00 95.12 265 PRO A CA 1
ATOM 1998 C C . PRO A 1 265 ? -3.316 8.047 10.775 1.00 95.12 265 PRO A C 1
ATOM 2000 O O . PRO A 1 265 ? -4.078 8.790 11.401 1.00 95.12 265 PRO A O 1
ATOM 2003 N N . TRP A 1 266 ? -3.756 7.067 9.990 1.00 95.44 266 TRP A N 1
ATOM 2004 C CA . TRP A 1 266 ? -5.171 6.693 9.871 1.00 95.44 266 TRP A CA 1
ATOM 2005 C C . TRP A 1 266 ? -5.644 5.768 11.000 1.00 95.44 266 TRP A C 1
ATOM 2007 O O . TRP A 1 266 ? -6.814 5.813 11.372 1.00 95.44 266 TRP A O 1
ATOM 2017 N N . ASP A 1 267 ? -4.731 4.960 11.543 1.00 81.38 267 ASP A N 1
ATOM 2018 C CA . ASP A 1 267 ? -4.959 3.945 12.577 1.00 81.38 267 ASP A CA 1
ATOM 2019 C C . ASP A 1 267 ? -3.999 4.186 13.765 1.00 81.38 267 ASP A C 1
ATOM 2021 O O . ASP A 1 267 ? -2.923 4.770 13.618 1.00 81.38 267 ASP A O 1
ATOM 2025 N N . PHE A 1 268 ? -4.380 3.737 14.959 1.00 80.31 268 PHE A N 1
ATOM 2026 C CA . PHE A 1 268 ? -3.519 3.667 16.138 1.00 80.31 268 PHE A CA 1
ATOM 2027 C C . PHE A 1 268 ? -2.371 2.658 15.984 1.00 80.31 268 PHE A C 1
ATOM 2029 O O . PHE A 1 268 ? -1.369 2.781 16.690 1.00 80.31 268 PHE A O 1
ATOM 2036 N N . SER A 1 269 ? -2.505 1.685 15.075 1.00 79.38 269 SER A N 1
ATOM 2037 C CA . SER A 1 269 ? -1.484 0.669 14.776 1.00 79.38 269 SER A CA 1
ATOM 2038 C C . SER A 1 269 ? -0.995 0.750 13.320 1.00 79.38 269 SER A C 1
ATOM 2040 O O . SER A 1 269 ? -1.230 -0.169 12.541 1.00 79.38 269 SER A O 1
ATOM 2042 N N . PRO A 1 270 ? -0.260 1.809 12.929 1.00 81.00 270 PRO A N 1
ATOM 2043 C CA . PRO A 1 270 ? 0.108 2.077 11.530 1.00 81.00 270 PRO A CA 1
ATOM 2044 C C . PRO A 1 270 ? 1.060 1.039 10.903 1.00 81.00 270 PRO A C 1
ATOM 2046 O O . PRO A 1 270 ? 1.381 1.122 9.719 1.00 81.00 270 PRO A O 1
ATOM 2049 N N . THR A 1 271 ? 1.539 0.063 11.670 1.00 85.56 271 THR A N 1
ATOM 2050 C CA . THR A 1 271 ? 2.408 -1.025 11.202 1.00 85.56 271 THR A CA 1
ATOM 2051 C C . THR A 1 271 ? 1.717 -2.389 11.225 1.00 85.56 271 THR A C 1
ATOM 2053 O O . THR A 1 271 ? 2.387 -3.407 11.100 1.00 85.56 271 THR A O 1
ATOM 2056 N N . VAL A 1 272 ? 0.389 -2.435 11.364 1.00 79.69 272 VAL A N 1
ATOM 2057 C CA . VAL A 1 272 ? -0.386 -3.682 11.340 1.00 79.69 272 VAL A CA 1
ATOM 2058 C C . VAL A 1 272 ? -1.501 -3.562 10.310 1.00 79.69 272 VAL A C 1
ATOM 2060 O O . VAL A 1 272 ? -2.290 -2.621 10.334 1.00 79.69 272 VAL A O 1
ATOM 2063 N N . PHE A 1 273 ? -1.576 -4.509 9.379 1.00 86.50 273 PHE A N 1
ATOM 2064 C CA . PHE A 1 273 ? -2.631 -4.531 8.375 1.00 86.50 273 PHE A CA 1
ATOM 2065 C C . PHE A 1 273 ? -3.909 -5.106 8.994 1.00 86.50 273 PHE A C 1
ATOM 2067 O O . PHE A 1 273 ? -3.963 -6.280 9.352 1.00 86.50 273 PHE A O 1
ATOM 2074 N N . THR A 1 274 ? -4.942 -4.277 9.132 1.00 83.25 274 THR A N 1
ATOM 2075 C CA . THR A 1 274 ? -6.207 -4.625 9.795 1.00 83.25 274 THR A CA 1
ATOM 2076 C C . THR A 1 274 ? -7.390 -4.020 9.036 1.00 83.25 274 THR A C 1
ATOM 2078 O O . THR A 1 274 ? -7.214 -3.194 8.140 1.00 83.25 274 THR A O 1
ATOM 2081 N N . ASN A 1 275 ? -8.621 -4.389 9.400 1.00 90.56 275 ASN A N 1
ATOM 2082 C CA . ASN A 1 275 ? -9.822 -3.710 8.906 1.00 90.56 275 ASN A CA 1
ATOM 2083 C C . ASN A 1 275 ? -10.197 -2.452 9.724 1.00 90.56 275 ASN A C 1
ATOM 2085 O O . ASN A 1 275 ? -11.279 -1.889 9.519 1.00 90.56 275 ASN A O 1
ATOM 2089 N N . GLU A 1 276 ? -9.326 -1.991 10.629 1.00 86.56 276 GLU A N 1
ATOM 2090 C CA . GLU A 1 276 ? -9.631 -0.919 11.582 1.00 86.56 276 GLU A CA 1
ATOM 2091 C C . GLU A 1 276 ? -9.872 0.423 10.883 1.00 86.56 276 GLU A C 1
ATOM 2093 O O . GLU A 1 276 ? -10.740 1.184 11.298 1.00 86.56 276 GLU A O 1
ATOM 2098 N N . PHE A 1 277 ? -9.229 0.667 9.736 1.00 95.25 277 PHE A N 1
ATOM 2099 C CA . PHE A 1 277 ? -9.540 1.811 8.872 1.00 95.25 277 PHE A CA 1
ATOM 2100 C C . PHE A 1 277 ? -11.049 1.932 8.578 1.00 95.25 277 PHE A C 1
ATOM 2102 O O . PHE A 1 277 ? -11.630 3.014 8.699 1.00 95.25 277 PHE A O 1
ATOM 2109 N N . PHE A 1 278 ? -11.717 0.822 8.239 1.00 97.75 278 PHE A N 1
ATOM 2110 C CA . PHE A 1 278 ? -13.156 0.833 7.966 1.00 97.75 278 PHE A CA 1
ATOM 2111 C C . PHE A 1 278 ? -13.988 0.960 9.241 1.00 97.75 278 PHE A C 1
ATOM 2113 O O . PHE A 1 278 ? -14.994 1.673 9.230 1.00 97.75 278 PHE A O 1
ATOM 2120 N N . ARG A 1 279 ? -13.575 0.307 10.336 1.00 92.00 279 ARG A N 1
ATOM 2121 C CA . ARG A 1 279 ? -14.243 0.437 11.641 1.00 92.00 279 ARG A CA 1
ATOM 2122 C C . ARG A 1 279 ? -14.227 1.889 12.113 1.00 92.00 279 ARG A C 1
ATOM 2124 O O . ARG A 1 279 ? -15.289 2.452 12.368 1.00 92.00 279 ARG A O 1
ATOM 2131 N N . LEU A 1 280 ? -13.065 2.539 12.085 1.00 92.06 280 LEU A N 1
ATOM 2132 C CA . LEU A 1 280 ? -12.882 3.948 12.441 1.00 92.06 280 LEU A CA 1
ATOM 2133 C C . LEU A 1 280 ? -13.680 4.891 11.528 1.00 92.06 280 LEU A C 1
ATOM 2135 O O . LEU A 1 280 ? -14.273 5.862 11.996 1.00 92.06 280 LEU A O 1
ATOM 2139 N N . LEU A 1 281 ? -13.775 4.613 10.225 1.00 97.19 281 LEU A N 1
ATOM 2140 C CA . LEU A 1 281 ? -14.618 5.410 9.325 1.00 97.19 281 LEU A CA 1
ATOM 2141 C C . LEU A 1 281 ? -16.112 5.383 9.703 1.00 97.19 281 LEU A C 1
ATOM 2143 O O . LEU A 1 281 ? -16.814 6.369 9.460 1.00 97.19 281 LEU A O 1
ATOM 2147 N N . VAL A 1 282 ? -16.602 4.273 10.263 1.00 95.75 282 VAL A N 1
ATOM 2148 C CA . VAL A 1 282 ? -18.019 4.068 10.608 1.00 95.75 282 VAL A CA 1
ATOM 2149 C C . VAL A 1 282 ? -18.334 4.488 12.044 1.00 95.75 282 VAL A C 1
ATOM 2151 O O . VAL A 1 282 ? -19.367 5.120 12.281 1.00 95.75 282 VAL A O 1
ATOM 2154 N N . GLU A 1 283 ? -17.481 4.109 12.993 1.00 93.31 283 GLU A N 1
ATOM 2155 C CA . GLU A 1 283 ? -17.742 4.208 14.431 1.00 93.31 283 GLU A CA 1
ATOM 2156 C C . GLU A 1 283 ? -17.301 5.557 15.012 1.00 93.31 283 GLU A C 1
ATOM 2158 O O . GLU A 1 283 ? -17.989 6.109 15.878 1.00 93.31 283 GLU A O 1
ATOM 2163 N N . GLU A 1 284 ? -16.207 6.137 14.505 1.00 93.56 284 GLU A N 1
ATOM 2164 C CA . GLU A 1 284 ? -15.701 7.408 15.014 1.00 93.56 284 GLU A CA 1
ATOM 2165 C C . GLU A 1 284 ? -16.444 8.620 14.455 1.00 93.56 284 GLU A C 1
ATOM 2167 O O . GLU A 1 284 ? -16.921 8.678 13.316 1.00 93.56 284 GLU A O 1
ATOM 2172 N N . LYS A 1 285 ? -16.506 9.667 15.281 1.00 96.81 285 LYS A N 1
ATOM 2173 C CA . LYS A 1 285 ? -17.039 10.961 14.851 1.00 96.81 285 LYS A CA 1
ATOM 2174 C C . LYS A 1 285 ? -15.898 11.839 14.375 1.00 96.81 285 LYS A C 1
ATOM 2176 O O . LYS A 1 285 ? -15.073 12.278 15.165 1.00 96.81 285 LYS A O 1
ATOM 2181 N N . TRP A 1 286 ? -15.935 12.202 13.101 1.00 97.75 286 TRP A N 1
ATOM 2182 C CA . TRP A 1 286 ? -14.909 13.033 12.478 1.00 97.75 286 TRP A CA 1
ATOM 2183 C C . TRP A 1 286 ? -15.246 14.527 12.543 1.00 97.75 286 TRP A C 1
ATOM 2185 O O . TRP A 1 286 ? -16.405 14.945 12.431 1.00 97.75 286 TRP A O 1
ATOM 2195 N N . GLN A 1 287 ? -14.221 15.361 12.710 1.00 97.38 287 GLN A N 1
ATOM 2196 C CA . GLN A 1 287 ? -14.316 16.817 12.619 1.00 97.38 287 GLN A CA 1
ATOM 2197 C C . GLN A 1 287 ? -13.181 17.391 11.780 1.00 97.38 287 GLN A C 1
ATOM 2199 O O . GLN A 1 287 ? -12.086 16.844 11.732 1.00 97.38 287 GLN A O 1
ATOM 2204 N N . GLN A 1 288 ? -13.426 18.516 11.112 1.00 97.81 288 GLN A N 1
ATOM 2205 C CA . GLN A 1 288 ? -12.371 19.172 10.345 1.00 97.81 288 GLN A CA 1
ATOM 2206 C C . GLN A 1 288 ? -11.283 19.709 11.289 1.00 97.81 288 GLN A C 1
ATOM 2208 O O . GLN A 1 288 ? -11.574 20.490 12.201 1.00 97.81 288 GLN A O 1
ATOM 2213 N N . ARG A 1 289 ? -10.027 19.328 11.039 1.00 96.88 289 ARG A N 1
ATOM 2214 C CA . ARG A 1 289 ? -8.849 19.821 11.760 1.00 96.88 289 ARG A CA 1
ATOM 2215 C C . ARG A 1 289 ? -8.630 21.300 11.429 1.00 96.88 289 ARG A C 1
ATOM 2217 O O . ARG A 1 289 ? -8.659 21.701 10.265 1.00 96.88 289 ARG A O 1
ATOM 2224 N N . LYS A 1 290 ? -8.402 22.127 12.452 1.00 95.81 290 LYS A N 1
ATOM 2225 C CA . LYS A 1 290 ? -8.049 23.548 12.298 1.00 95.81 290 LYS A CA 1
ATOM 2226 C C . LYS A 1 290 ? -6.531 23.693 12.352 1.00 95.81 290 LYS A C 1
ATOM 2228 O O . LYS A 1 290 ? -5.952 23.587 13.426 1.00 95.81 290 LYS A O 1
ATOM 2233 N N . TRP A 1 291 ? -5.902 23.902 11.201 1.00 95.81 291 TRP A N 1
ATOM 2234 C CA . TRP A 1 291 ? -4.446 23.953 11.053 1.00 95.81 291 TRP A CA 1
ATOM 2235 C C . TRP A 1 291 ? -4.050 24.624 9.726 1.00 95.81 291 TRP A C 1
ATOM 2237 O O . TRP A 1 291 ? -4.925 25.014 8.955 1.00 95.81 291 TRP A O 1
ATOM 2247 N N . ASN A 1 292 ? -2.745 24.767 9.472 1.00 93.81 292 ASN A N 1
ATOM 2248 C CA . ASN A 1 292 ? -2.203 25.473 8.300 1.00 93.81 292 ASN A CA 1
ATOM 2249 C C . ASN A 1 292 ? -1.996 24.578 7.060 1.00 93.81 292 ASN A C 1
ATOM 2251 O O . ASN A 1 292 ? -1.441 25.045 6.068 1.00 93.81 292 ASN A O 1
ATOM 2255 N N . GLY A 1 293 ? -2.395 23.306 7.126 1.00 94.69 293 GLY A N 1
ATOM 2256 C CA . GLY A 1 293 ? -2.306 22.359 6.015 1.00 94.69 293 GLY A CA 1
ATOM 2257 C C . GLY A 1 293 ? -3.589 22.283 5.173 1.00 94.69 293 GLY A C 1
ATOM 2258 O O . GLY A 1 293 ? -4.522 23.071 5.372 1.00 94.69 293 GLY A O 1
ATOM 2259 N N . PRO A 1 294 ? -3.663 21.332 4.224 1.00 96.50 294 PRO A N 1
ATOM 2260 C CA . PRO A 1 294 ? -4.867 21.079 3.445 1.00 96.50 294 PRO A CA 1
ATOM 2261 C C . PRO A 1 294 ? -6.042 20.666 4.343 1.00 96.50 294 PRO A C 1
ATOM 2263 O O . PRO A 1 294 ? -5.894 20.317 5.520 1.00 96.50 294 PRO A O 1
ATOM 2266 N N . LYS A 1 295 ? -7.254 20.706 3.778 1.00 97.88 295 LYS A N 1
ATOM 2267 C CA . LYS A 1 295 ? -8.460 20.267 4.484 1.00 97.88 295 LYS A CA 1
ATOM 2268 C C . LYS A 1 295 ? -8.292 18.807 4.900 1.00 97.88 295 LYS A C 1
ATOM 2270 O O . LYS A 1 295 ? -8.306 17.926 4.054 1.00 97.88 295 LYS A O 1
ATOM 2275 N N . GLN A 1 296 ? -8.204 18.581 6.202 1.00 97.50 296 GLN A N 1
ATOM 2276 C CA . GLN A 1 296 ? -8.022 17.276 6.824 1.00 97.50 296 GLN A CA 1
ATOM 2277 C C . GLN A 1 296 ? -9.036 17.125 7.955 1.00 97.50 296 GLN A C 1
ATOM 2279 O O . GLN A 1 296 ? -9.476 18.120 8.544 1.00 97.50 296 GLN A O 1
ATOM 2284 N N . PHE A 1 297 ? -9.405 15.891 8.263 1.00 98.25 297 PHE A N 1
ATOM 2285 C CA . PHE A 1 297 ? -10.266 15.557 9.385 1.00 98.25 297 PHE A CA 1
ATOM 2286 C C . PHE A 1 297 ? -9.463 14.858 10.473 1.00 98.25 297 PHE A C 1
ATOM 2288 O O . PHE A 1 297 ? -8.443 14.238 10.193 1.00 98.25 297 PHE A O 1
ATOM 2295 N N . THR A 1 298 ? -9.914 15.004 11.708 1.00 97.81 298 THR A N 1
ATOM 2296 C CA . THR A 1 298 ? -9.396 14.291 12.871 1.00 97.81 298 THR A CA 1
ATOM 2297 C C . THR A 1 298 ? -10.566 13.734 13.661 1.00 97.81 298 THR A C 1
ATOM 2299 O O . THR A 1 298 ? -11.689 14.257 13.567 1.00 97.81 298 THR A O 1
ATOM 2302 N N . ASP A 1 299 ? -10.328 12.651 14.379 1.00 95.12 299 ASP A N 1
ATOM 2303 C C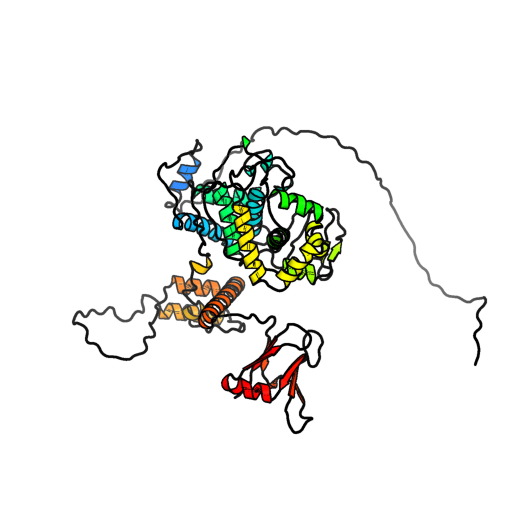A . ASP A 1 299 ? -11.326 12.038 15.235 1.00 95.12 299 ASP A CA 1
ATOM 2304 C C . ASP A 1 299 ? -11.682 12.997 16.394 1.00 95.12 299 ASP A C 1
ATOM 2306 O O . ASP A 1 299 ? -10.910 13.877 16.787 1.00 95.12 299 ASP A O 1
ATOM 2310 N N . LYS A 1 300 ? -12.911 12.907 16.906 1.00 94.19 300 LYS A N 1
ATOM 2311 C CA . LYS A 1 300 ? -13.357 13.746 18.031 1.00 94.19 300 LYS A CA 1
ATOM 2312 C C . LYS A 1 300 ? -12.896 13.222 19.385 1.00 94.19 300 LYS A C 1
ATOM 2314 O O . LYS A 1 300 ? -12.968 13.978 20.353 1.00 94.19 300 LYS A O 1
ATOM 2319 N N . THR A 1 301 ? -12.508 11.955 19.451 1.00 86.88 301 THR A N 1
ATOM 2320 C CA . THR A 1 301 ? -12.298 11.218 20.694 1.00 86.88 301 THR A CA 1
ATOM 2321 C C . THR A 1 301 ? -10.927 11.533 21.289 1.00 86.88 301 THR A C 1
ATOM 2323 O O . THR A 1 301 ? -10.842 12.009 22.420 1.00 86.88 301 THR A O 1
ATOM 2326 N N . THR A 1 302 ? -9.861 11.337 20.519 1.00 87.19 302 THR A N 1
ATOM 2327 C CA . THR A 1 302 ? -8.466 11.594 20.892 1.00 87.19 302 THR A CA 1
ATOM 2328 C C . THR A 1 302 ? -7.879 12.786 20.134 1.00 87.19 302 THR A C 1
ATOM 2330 O O . THR A 1 302 ? -7.016 13.485 20.667 1.00 87.19 302 THR A O 1
ATOM 2333 N N . GLY A 1 303 ? -8.347 13.048 18.909 1.00 91.38 303 GLY A N 1
ATOM 2334 C CA . GLY A 1 303 ? -7.785 14.065 18.020 1.00 91.38 303 GLY A CA 1
ATOM 2335 C C . GLY A 1 303 ? -6.391 13.710 17.495 1.00 91.38 303 GLY A C 1
ATOM 2336 O O . GLY A 1 303 ? -5.615 14.611 17.163 1.00 91.38 303 GLY A O 1
ATOM 2337 N N . THR A 1 304 ? -6.046 12.419 17.480 1.00 88.25 304 THR A N 1
ATOM 2338 C CA . THR A 1 304 ? -4.722 11.913 17.081 1.00 88.25 304 THR A CA 1
ATOM 2339 C C . THR A 1 304 ? -4.717 11.290 15.694 1.00 88.25 304 THR A C 1
ATOM 2341 O O . THR A 1 304 ? -3.662 11.246 15.064 1.00 88.25 304 THR A O 1
ATOM 2344 N N . LEU A 1 305 ? -5.868 10.812 15.221 1.00 93.50 305 LEU A N 1
ATOM 2345 C CA . LEU A 1 305 ? -6.006 10.186 13.914 1.00 93.50 305 LEU A CA 1
ATOM 2346 C C . LEU A 1 305 ? -6.328 11.222 12.845 1.00 93.50 305 LEU A C 1
ATOM 2348 O O . LEU A 1 305 ? -6.821 12.325 13.128 1.00 93.50 305 LEU A O 1
ATOM 2352 N N . MET A 1 306 ? -6.081 10.848 11.594 1.00 97.25 306 MET A N 1
ATOM 2353 C CA . MET A 1 306 ? -6.416 11.659 10.438 1.00 97.25 306 MET A CA 1
ATOM 2354 C C . MET A 1 306 ? -7.218 10.896 9.389 1.00 97.25 306 MET A C 1
ATOM 2356 O O . MET A 1 306 ? -7.071 9.695 9.216 1.00 97.25 306 MET A O 1
ATOM 2360 N N . MET A 1 307 ? -8.063 11.641 8.680 1.00 98.06 307 MET A N 1
ATOM 2361 C CA . MET A 1 307 ? -8.712 11.201 7.446 1.00 98.06 307 MET A CA 1
ATOM 2362 C C . MET A 1 307 ? -8.637 12.324 6.416 1.00 98.06 307 MET A C 1
ATOM 2364 O O . MET A 1 307 ? -8.767 13.516 6.740 1.00 98.06 307 MET A O 1
ATOM 2368 N N . MET A 1 308 ? -8.465 11.952 5.155 1.00 97.81 308 MET A N 1
ATOM 2369 C CA . MET A 1 308 ? -8.483 12.866 4.019 1.00 97.81 308 MET A CA 1
ATOM 2370 C C . MET A 1 308 ? -9.921 13.065 3.504 1.00 97.81 308 MET A C 1
ATOM 2372 O O . MET A 1 308 ? -10.818 12.267 3.795 1.00 97.81 308 MET A O 1
ATOM 2376 N N . PRO A 1 309 ? -10.189 14.129 2.723 1.00 97.88 309 PRO A N 1
ATOM 2377 C CA . PRO A 1 309 ? -11.470 14.299 2.040 1.00 97.88 309 PRO A CA 1
ATOM 2378 C C . PRO A 1 309 ? -11.884 13.080 1.206 1.00 97.88 309 PRO A C 1
ATOM 2380 O O . PRO A 1 309 ? -13.060 12.716 1.247 1.00 97.88 309 PRO A O 1
ATOM 2383 N N . ALA A 1 310 ? -10.928 12.442 0.522 1.00 97.75 310 ALA A N 1
ATOM 2384 C CA . ALA A 1 310 ? -11.146 11.211 -0.233 1.00 97.75 310 ALA A CA 1
ATOM 2385 C C . ALA A 1 310 ? -11.599 10.035 0.654 1.00 97.75 310 ALA A C 1
ATOM 2387 O O . ALA A 1 310 ? -12.544 9.341 0.289 1.00 97.75 310 ALA A O 1
ATOM 2388 N N . ASP A 1 311 ? -11.010 9.863 1.844 1.00 98.12 311 ASP A N 1
ATOM 2389 C CA . ASP A 1 311 ? -11.379 8.784 2.775 1.00 98.12 311 ASP A CA 1
ATOM 2390 C C . ASP A 1 311 ? -12.820 8.967 3.279 1.00 98.12 311 ASP A C 1
ATOM 2392 O O . ASP A 1 311 ? -13.659 8.072 3.174 1.00 98.12 311 ASP A O 1
ATOM 2396 N N . LEU A 1 312 ? -13.166 10.179 3.737 1.00 97.44 312 LEU A N 1
ATOM 2397 C CA . LEU A 1 312 ? -14.536 10.476 4.173 1.00 97.44 312 LEU A CA 1
ATOM 2398 C C . LEU A 1 312 ? -15.552 10.487 3.024 1.00 97.44 312 LEU A C 1
ATOM 2400 O O . LEU A 1 312 ? -16.755 10.440 3.279 1.00 97.44 312 LEU A O 1
ATOM 2404 N N . ALA A 1 313 ? -15.123 10.575 1.763 1.00 97.69 313 ALA A N 1
ATOM 2405 C CA . ALA A 1 313 ? -16.039 10.437 0.634 1.00 97.69 313 ALA A CA 1
ATOM 2406 C C . ALA A 1 313 ? -16.625 9.017 0.553 1.00 97.69 313 ALA A C 1
ATOM 2408 O O . ALA A 1 313 ? -17.778 8.866 0.142 1.00 97.69 313 ALA A O 1
ATOM 2409 N N . LEU A 1 314 ? -15.891 8.001 1.025 1.00 97.94 314 LEU A N 1
ATOM 2410 C CA . LEU A 1 314 ? -16.343 6.609 1.020 1.00 97.94 314 LEU A CA 1
ATOM 2411 C C . LEU A 1 314 ? -17.595 6.387 1.881 1.00 97.94 314 LEU A C 1
ATOM 2413 O O . LEU A 1 314 ? -18.436 5.564 1.537 1.00 97.94 314 LEU A O 1
ATOM 2417 N N . THR A 1 315 ? -17.762 7.139 2.973 1.00 97.19 315 THR A N 1
ATOM 2418 C CA . THR A 1 315 ? -18.936 7.025 3.862 1.00 97.19 315 THR A CA 1
ATOM 2419 C C . THR A 1 315 ? -20.093 7.948 3.474 1.00 97.19 315 THR A C 1
ATOM 2421 O O . THR A 1 315 ? -21.229 7.743 3.920 1.00 97.19 315 THR A O 1
ATOM 2424 N N . LYS A 1 316 ? -19.831 8.965 2.641 1.00 95.56 316 LYS A N 1
ATOM 2425 C CA . LYS A 1 316 ? -20.846 9.889 2.103 1.00 95.56 316 LYS A CA 1
ATOM 2426 C C . LYS A 1 316 ? -21.543 9.329 0.864 1.00 95.56 316 LYS A C 1
ATOM 2428 O O . LYS A 1 316 ? -22.739 9.558 0.683 1.00 95.56 316 LYS A O 1
ATOM 2433 N N . ASP A 1 317 ? -20.808 8.627 0.006 1.00 97.56 317 ASP A N 1
ATOM 2434 C CA . ASP A 1 317 ? -21.347 8.004 -1.201 1.00 97.56 317 ASP A CA 1
ATOM 2435 C C . ASP A 1 317 ? -22.047 6.681 -0.862 1.00 97.56 317 ASP A C 1
ATOM 2437 O O . ASP A 1 317 ? -21.464 5.796 -0.244 1.00 97.56 317 ASP A O 1
ATOM 2441 N N . LYS A 1 318 ? -23.311 6.522 -1.271 1.00 97.25 318 LYS A N 1
ATOM 2442 C CA . LYS A 1 318 ? -24.114 5.340 -0.908 1.00 97.25 318 LYS A CA 1
ATOM 2443 C C . LYS A 1 318 ? -23.558 4.028 -1.470 1.00 97.25 318 LYS A C 1
ATOM 2445 O O . LYS A 1 318 ? -23.724 2.995 -0.825 1.00 97.25 318 LYS A O 1
ATOM 2450 N N . ALA A 1 319 ? -22.957 4.051 -2.660 1.00 97.81 319 ALA A N 1
ATOM 2451 C CA . ALA A 1 319 ? -22.447 2.840 -3.295 1.00 97.81 319 ALA A CA 1
ATOM 2452 C C . ALA A 1 319 ? -21.131 2.394 -2.647 1.00 97.81 319 ALA A C 1
ATOM 2454 O O . ALA A 1 319 ? -20.984 1.210 -2.351 1.00 97.81 319 ALA A O 1
ATOM 2455 N N . PHE A 1 320 ? -20.236 3.333 -2.322 1.00 98.50 320 PHE A N 1
ATOM 2456 C CA . PHE A 1 320 ? -19.031 3.029 -1.545 1.00 98.50 320 PHE A CA 1
ATOM 2457 C C . PHE A 1 320 ? -19.344 2.619 -0.107 1.00 98.50 320 PHE A C 1
ATOM 2459 O O . PHE A 1 320 ? -18.821 1.612 0.373 1.00 98.50 320 PHE A O 1
ATOM 2466 N N . ARG A 1 321 ? -20.251 3.340 0.562 1.00 98.38 321 ARG A N 1
ATOM 2467 C CA . ARG A 1 321 ? -20.581 3.123 1.975 1.00 98.38 321 ARG A CA 1
ATOM 2468 C C . ARG A 1 321 ? -21.013 1.691 2.269 1.00 98.38 321 ARG A C 1
ATOM 2470 O O . ARG A 1 321 ? -20.643 1.156 3.308 1.00 98.38 321 ARG A O 1
ATOM 2477 N N . LYS A 1 322 ? -21.748 1.056 1.349 1.00 98.38 322 LYS A N 1
ATOM 2478 C CA . LYS A 1 322 ? -22.139 -0.355 1.468 1.00 98.38 322 LYS A CA 1
ATOM 2479 C C . LYS A 1 322 ? -20.928 -1.264 1.716 1.00 98.38 322 LYS A C 1
ATOM 2481 O O . LYS A 1 322 ? -21.011 -2.154 2.553 1.00 98.38 322 LYS A O 1
ATOM 2486 N N . TYR A 1 323 ? -19.832 -1.056 0.986 1.00 98.69 323 TYR A N 1
ATOM 2487 C CA . TYR A 1 323 ? -18.618 -1.867 1.116 1.00 98.69 323 TYR A CA 1
ATOM 2488 C C . TYR A 1 323 ? -17.785 -1.461 2.333 1.00 98.69 323 TYR A C 1
ATOM 2490 O O . TYR A 1 323 ? -17.239 -2.331 2.998 1.00 98.69 323 TYR A O 1
ATOM 2498 N N . VAL A 1 324 ? -17.766 -0.172 2.690 1.00 98.69 324 VAL A N 1
ATOM 2499 C CA . VAL A 1 324 ? -17.142 0.296 3.941 1.00 98.69 324 VAL A CA 1
ATOM 2500 C C . VAL A 1 324 ? -17.778 -0.386 5.155 1.00 98.69 324 VAL A C 1
ATOM 2502 O O . VAL A 1 324 ? -17.079 -0.957 5.983 1.00 98.69 324 VAL A O 1
ATOM 2505 N N . GLU A 1 325 ? -19.111 -0.381 5.245 1.00 98.38 325 GLU A N 1
ATOM 2506 C CA . GLU A 1 325 ? -19.839 -1.025 6.346 1.00 98.38 325 GLU A CA 1
ATOM 2507 C C . GLU A 1 325 ? -19.706 -2.555 6.330 1.00 98.38 325 GLU A C 1
ATOM 2509 O O . GLU A 1 325 ? -19.799 -3.183 7.383 1.00 98.38 325 GLU A O 1
ATOM 2514 N N . LEU A 1 326 ? -19.506 -3.152 5.151 1.00 98.25 326 LEU A N 1
ATOM 2515 C CA . LEU A 1 326 ? -19.263 -4.585 5.000 1.00 98.25 326 LEU A CA 1
ATOM 2516 C C . LEU A 1 326 ? -17.888 -4.967 5.560 1.00 98.25 326 LEU A C 1
ATOM 2518 O O . LEU A 1 326 ? -17.811 -5.808 6.450 1.00 98.25 326 LEU A O 1
ATOM 2522 N N . TYR A 1 327 ? -16.821 -4.305 5.112 1.00 97.56 327 TYR A N 1
ATOM 2523 C CA . TYR A 1 327 ? -15.453 -4.590 5.558 1.00 97.56 327 TYR A CA 1
ATOM 2524 C C . TYR A 1 327 ? -15.193 -4.200 7.015 1.00 97.56 327 TYR A C 1
ATOM 2526 O O . TYR A 1 327 ? -14.401 -4.851 7.694 1.00 97.56 327 TYR A O 1
ATOM 2534 N N . ALA A 1 328 ? -15.904 -3.199 7.543 1.00 94.62 328 ALA A N 1
ATOM 2535 C CA . ALA A 1 328 ? -15.872 -2.887 8.973 1.00 94.62 328 ALA A CA 1
ATOM 2536 C C . ALA A 1 328 ? -16.389 -4.049 9.848 1.00 94.62 328 ALA A C 1
ATOM 2538 O O . ALA A 1 328 ? -15.962 -4.199 10.993 1.00 94.62 328 ALA A O 1
ATOM 2539 N N . LYS A 1 329 ? -17.316 -4.867 9.327 1.00 93.00 329 LYS A N 1
ATOM 2540 C CA . LYS A 1 329 ? -17.931 -5.996 10.048 1.00 93.00 329 LYS A CA 1
ATOM 2541 C C . LYS A 1 329 ? -17.237 -7.330 9.794 1.00 93.00 329 LYS A C 1
ATOM 2543 O O . LYS A 1 329 ? -17.335 -8.212 10.638 1.00 93.00 329 LYS A O 1
ATOM 2548 N N . ASP A 1 330 ? -16.582 -7.476 8.646 1.00 87.81 330 ASP A N 1
ATOM 2549 C CA . ASP A 1 330 ? -16.019 -8.740 8.178 1.00 87.81 330 ASP A CA 1
ATOM 2550 C C . ASP A 1 330 ? -14.577 -8.538 7.684 1.00 87.81 330 ASP A C 1
ATOM 2552 O O . ASP A 1 330 ? -14.331 -8.114 6.548 1.00 87.81 330 ASP A O 1
ATOM 2556 N N . SER A 1 331 ? -13.619 -8.812 8.576 1.00 87.31 331 SER A N 1
ATOM 2557 C CA . SER A 1 331 ? -12.187 -8.682 8.282 1.00 87.31 331 SER A CA 1
ATOM 2558 C C . SER A 1 331 ? -11.700 -9.740 7.291 1.00 87.31 331 SER A C 1
ATOM 2560 O O . SER A 1 331 ? -10.838 -9.445 6.465 1.00 87.31 331 SER A O 1
ATOM 2562 N N . ASP A 1 332 ? -12.259 -10.951 7.330 1.00 85.44 332 ASP A N 1
ATOM 2563 C CA . ASP A 1 332 ? -11.844 -12.050 6.453 1.00 85.44 332 ASP A CA 1
ATOM 2564 C C . ASP A 1 332 ? -12.254 -11.770 5.009 1.00 85.44 332 ASP A C 1
ATOM 2566 O O . ASP A 1 332 ? -11.467 -11.951 4.073 1.00 85.44 332 ASP A O 1
ATOM 2570 N N . LEU A 1 333 ? -13.476 -11.263 4.818 1.00 90.75 333 LEU A N 1
ATOM 2571 C CA . LEU A 1 333 ? -13.943 -10.825 3.513 1.00 90.75 333 LEU A CA 1
ATOM 2572 C C . LEU A 1 333 ? -13.112 -9.653 2.988 1.00 90.75 333 LEU A C 1
ATOM 2574 O O . LEU A 1 333 ? -12.715 -9.678 1.823 1.00 90.75 333 LEU A O 1
ATOM 2578 N N . PHE A 1 334 ? -12.796 -8.668 3.838 1.00 96.75 334 PHE A N 1
ATOM 2579 C CA . PHE A 1 334 ? -11.893 -7.582 3.459 1.00 96.75 334 PHE A CA 1
ATOM 2580 C C . PHE A 1 334 ? -10.537 -8.118 2.996 1.00 96.75 334 PHE A C 1
ATOM 2582 O O . PHE A 1 334 ? -10.081 -7.760 1.916 1.00 96.75 334 PHE A O 1
ATOM 2589 N N . PHE A 1 335 ? -9.906 -9.002 3.765 1.00 94.12 335 PHE A N 1
ATOM 2590 C CA . PHE A 1 335 ? -8.589 -9.555 3.446 1.00 94.12 335 PHE A CA 1
ATOM 2591 C C . PHE A 1 335 ? -8.598 -10.350 2.140 1.00 94.12 335 PHE A C 1
ATOM 2593 O O . PHE A 1 335 ? -7.705 -10.197 1.301 1.00 94.12 335 PHE A O 1
ATOM 2600 N N . LYS A 1 336 ? -9.640 -11.155 1.923 1.00 95.62 336 LYS A N 1
ATOM 2601 C CA . LYS A 1 336 ? -9.838 -11.890 0.674 1.00 95.62 336 LYS A CA 1
ATOM 2602 C C . LYS A 1 336 ? -9.984 -10.947 -0.520 1.00 95.62 336 LYS A C 1
ATOM 2604 O O . LYS A 1 336 ? -9.302 -11.122 -1.532 1.00 95.62 336 LYS A O 1
ATOM 2609 N N . ASP A 1 337 ? -10.861 -9.955 -0.413 1.00 98.62 337 ASP A N 1
ATOM 2610 C CA . ASP A 1 337 ? -11.138 -9.019 -1.499 1.00 98.62 337 ASP A CA 1
ATOM 2611 C C . ASP A 1 337 ? -9.944 -8.099 -1.770 1.00 98.62 337 ASP A C 1
ATOM 2613 O O . ASP A 1 337 ? -9.602 -7.877 -2.933 1.00 98.62 337 ASP A O 1
ATOM 2617 N N . PHE A 1 338 ? -9.256 -7.649 -0.717 1.00 98.81 338 PHE A N 1
ATOM 2618 C CA . PHE A 1 338 ? -8.017 -6.881 -0.794 1.00 98.81 338 PHE A CA 1
ATOM 2619 C C . PHE A 1 338 ? -6.920 -7.654 -1.524 1.00 98.81 338 PHE A C 1
ATOM 2621 O O . PHE A 1 338 ? -6.317 -7.120 -2.453 1.00 98.81 338 PHE A O 1
ATOM 2628 N N . SER A 1 339 ? -6.690 -8.921 -1.161 1.00 98.62 339 SER A N 1
ATOM 2629 C CA . SER A 1 339 ? -5.704 -9.765 -1.842 1.00 98.62 339 SER A CA 1
ATOM 2630 C C . SER A 1 339 ? -6.004 -9.864 -3.340 1.00 98.62 339 SER A C 1
ATOM 2632 O O . SER A 1 339 ? -5.144 -9.563 -4.168 1.00 98.62 339 SER A O 1
ATOM 2634 N N . ASN A 1 340 ? -7.255 -10.164 -3.706 1.00 98.62 340 ASN A N 1
ATOM 2635 C CA . ASN A 1 340 ? -7.668 -10.275 -5.107 1.00 98.62 340 ASN A CA 1
ATOM 2636 C C . ASN A 1 340 ? -7.443 -8.975 -5.894 1.00 98.62 340 ASN A C 1
ATOM 2638 O O . ASN A 1 340 ? -6.910 -9.000 -7.009 1.00 98.62 340 ASN A O 1
ATOM 2642 N N . VAL A 1 341 ? -7.842 -7.832 -5.332 1.00 98.75 341 VAL A N 1
ATOM 2643 C CA . VAL A 1 341 ? -7.742 -6.548 -6.033 1.00 98.75 341 VAL A CA 1
ATOM 2644 C C . VAL A 1 341 ? -6.311 -6.007 -6.061 1.00 98.75 341 VAL A C 1
ATOM 2646 O O . VAL A 1 341 ? -5.910 -5.401 -7.056 1.00 98.75 341 VAL A O 1
ATOM 2649 N N . PHE A 1 342 ? -5.509 -6.263 -5.026 1.00 98.81 342 PHE A N 1
ATOM 2650 C CA . PHE A 1 342 ? -4.100 -5.888 -5.013 1.00 98.81 342 PHE A CA 1
ATOM 2651 C C . PHE A 1 342 ? -3.320 -6.714 -6.042 1.00 98.81 342 PHE A C 1
ATOM 2653 O O . PHE A 1 342 ? -2.551 -6.148 -6.814 1.00 98.81 342 PHE A O 1
ATOM 2660 N N . VAL A 1 343 ? -3.602 -8.017 -6.177 1.00 98.62 343 VAL A N 1
ATOM 2661 C CA . VAL A 1 343 ? -3.072 -8.832 -7.285 1.00 98.62 343 VAL A CA 1
ATOM 2662 C C . VAL A 1 343 ? -3.481 -8.252 -8.638 1.00 98.62 343 VAL A C 1
ATOM 2664 O O . VAL A 1 343 ? -2.615 -8.016 -9.479 1.00 98.62 343 VAL A O 1
ATOM 2667 N N . LYS A 1 344 ? -4.772 -7.947 -8.842 1.00 98.56 344 LYS A N 1
ATOM 2668 C CA . LYS A 1 344 ? -5.252 -7.319 -10.085 1.00 98.56 344 LYS A CA 1
ATOM 2669 C C . LYS A 1 344 ? -4.470 -6.044 -10.401 1.00 98.56 344 LYS A C 1
ATOM 2671 O O . LYS A 1 344 ? -3.978 -5.909 -11.515 1.00 98.56 344 LYS A O 1
ATOM 2676 N N . LEU A 1 345 ? -4.322 -5.144 -9.428 1.00 98.75 345 LEU A N 1
ATOM 2677 C CA . LEU A 1 345 ? -3.560 -3.904 -9.559 1.00 98.75 345 LEU A CA 1
ATOM 2678 C C . LEU A 1 345 ? -2.125 -4.153 -10.030 1.00 98.75 345 LEU A C 1
ATOM 2680 O O . LEU A 1 345 ? -1.690 -3.527 -10.996 1.00 98.75 345 LEU A O 1
ATOM 2684 N N . LEU A 1 346 ? -1.395 -5.039 -9.347 1.00 98.62 346 LEU A N 1
ATOM 2685 C CA . LEU A 1 346 ? 0.010 -5.305 -9.652 1.00 98.62 346 LEU A CA 1
ATOM 2686 C C . LEU A 1 346 ? 0.202 -5.892 -11.057 1.00 98.62 346 LEU A C 1
ATOM 2688 O O . LEU A 1 346 ? 1.317 -5.850 -11.579 1.00 98.62 346 LEU A O 1
ATOM 2692 N N . GLU A 1 347 ? -0.844 -6.463 -11.653 1.00 97.88 347 GLU A N 1
ATOM 2693 C CA . GLU A 1 347 ? -0.816 -7.159 -12.941 1.00 97.88 347 GLU A CA 1
ATOM 2694 C C . GLU A 1 347 ? -1.304 -6.314 -14.129 1.00 97.88 347 GLU A C 1
ATOM 2696 O O . GLU A 1 347 ? -1.128 -6.720 -15.281 1.00 97.88 347 GLU A O 1
ATOM 2701 N N . LEU A 1 348 ? -1.884 -5.133 -13.888 1.00 97.75 348 LEU A N 1
ATOM 2702 C CA . LEU A 1 348 ? -2.392 -4.268 -14.953 1.00 97.75 348 LEU A CA 1
ATOM 2703 C C . LEU A 1 348 ? -1.283 -3.869 -15.943 1.00 97.75 348 LEU A C 1
ATOM 2705 O O . LEU A 1 348 ? -0.270 -3.278 -15.568 1.0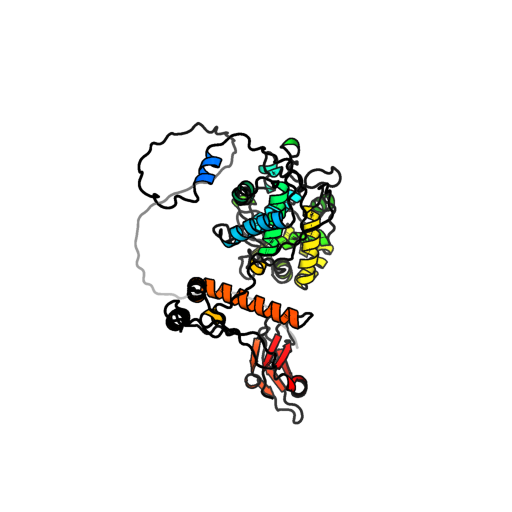0 97.75 348 LEU A O 1
ATOM 2709 N N . GLY A 1 349 ? -1.497 -4.172 -17.228 1.00 94.88 349 GLY A N 1
ATOM 2710 C CA . GLY A 1 349 ? -0.578 -3.805 -18.312 1.00 94.88 349 GLY A CA 1
ATOM 2711 C C . GLY A 1 349 ? 0.697 -4.649 -18.411 1.00 94.88 349 GLY A C 1
ATOM 2712 O O . GLY A 1 349 ? 1.595 -4.299 -19.180 1.00 94.88 349 GLY A O 1
ATOM 2713 N N . VAL A 1 350 ? 0.800 -5.751 -17.660 1.00 96.94 350 VAL A N 1
ATOM 2714 C CA . VAL A 1 350 ? 1.967 -6.641 -17.700 1.00 96.94 350 VAL A CA 1
ATOM 2715 C C . VAL A 1 350 ? 1.718 -7.807 -18.677 1.00 96.94 350 VAL A C 1
ATOM 2717 O O . VAL A 1 350 ? 0.760 -8.561 -18.497 1.00 96.94 350 VAL A O 1
ATOM 2720 N N . PRO A 1 351 ? 2.562 -8.003 -19.708 1.00 94.06 351 PRO A N 1
ATOM 2721 C CA . PRO A 1 351 ? 2.417 -9.094 -20.673 1.00 94.06 351 PRO A CA 1
ATOM 2722 C C . PRO A 1 351 ? 3.034 -10.396 -20.134 1.00 94.06 351 PRO A C 1
ATOM 2724 O O . PRO A 1 351 ? 4.097 -10.830 -20.582 1.00 94.06 351 PRO A O 1
ATOM 2727 N N . PHE A 1 352 ? 2.391 -11.012 -19.139 1.00 93.81 352 PHE A N 1
ATOM 2728 C CA . PHE A 1 352 ? 2.897 -12.246 -18.535 1.00 93.81 352 PHE A CA 1
ATOM 2729 C C . PHE A 1 352 ? 2.965 -13.404 -19.536 1.00 93.81 352 PHE A C 1
ATOM 2731 O O . PHE A 1 352 ? 2.079 -13.593 -20.367 1.00 93.81 352 PHE A O 1
ATOM 2738 N N . LYS A 1 353 ? 4.025 -14.210 -19.416 1.00 86.25 353 LYS A N 1
ATOM 2739 C CA . LYS A 1 353 ? 4.203 -15.457 -20.178 1.00 86.25 353 LYS A CA 1
ATOM 2740 C C . LYS A 1 353 ? 3.689 -16.685 -19.423 1.00 86.25 353 LYS A C 1
ATOM 2742 O O . LYS A 1 353 ? 3.466 -17.723 -20.036 1.00 86.25 353 LYS A O 1
ATOM 2747 N N . THR A 1 354 ? 3.536 -16.570 -18.105 1.00 78.38 354 THR A N 1
ATOM 2748 C CA . THR A 1 354 ? 3.133 -17.649 -17.199 1.00 78.38 354 THR A CA 1
ATOM 2749 C C . THR A 1 354 ? 1.941 -17.214 -16.352 1.00 78.38 354 THR A C 1
ATOM 2751 O O . THR A 1 354 ? 1.851 -16.062 -15.919 1.00 78.38 354 THR A O 1
ATOM 2754 N N . GLU A 1 355 ? 1.041 -18.155 -16.075 1.00 84.44 355 GLU A N 1
ATOM 2755 C CA . GLU A 1 355 ? -0.121 -17.919 -15.206 1.00 84.44 355 GLU A CA 1
ATOM 2756 C C . GLU A 1 355 ? 0.151 -18.249 -13.732 1.00 84.44 355 GLU A C 1
ATOM 2758 O O . GLU A 1 355 ? -0.639 -17.885 -12.861 1.00 84.44 355 GLU A O 1
ATOM 2763 N N . ASP A 1 356 ? 1.281 -18.894 -13.435 1.00 89.69 356 ASP A N 1
ATOM 2764 C CA . ASP A 1 356 ? 1.620 -19.315 -12.080 1.00 89.69 356 ASP A CA 1
ATOM 2765 C C . ASP A 1 356 ? 1.890 -18.115 -11.171 1.00 89.69 356 ASP A C 1
ATOM 2767 O O . ASP A 1 356 ? 2.754 -17.276 -11.442 1.00 89.69 356 ASP A O 1
ATOM 2771 N N . ARG A 1 357 ? 1.153 -18.063 -10.059 1.00 95.19 357 ARG A N 1
ATOM 2772 C CA . ARG A 1 357 ? 1.364 -17.112 -8.966 1.00 95.19 357 ARG A CA 1
ATOM 2773 C C . ARG A 1 357 ? 2.000 -17.816 -7.780 1.00 95.19 357 ARG A C 1
ATOM 2775 O O . ARG A 1 357 ? 1.636 -18.933 -7.411 1.00 95.19 357 ARG A O 1
ATOM 2782 N N . TYR A 1 358 ? 2.933 -17.132 -7.147 1.00 95.25 358 TYR A N 1
ATOM 2783 C CA . TYR A 1 358 ? 3.640 -17.578 -5.966 1.00 95.25 358 TYR A CA 1
ATOM 2784 C C . TYR A 1 358 ? 3.006 -16.966 -4.725 1.00 95.25 358 TYR A C 1
ATOM 2786 O O . TYR A 1 358 ? 2.877 -15.753 -4.599 1.00 95.25 358 TYR A O 1
ATOM 2794 N N . VAL A 1 359 ? 2.641 -17.831 -3.785 1.00 94.38 359 VAL A N 1
ATOM 2795 C CA . VAL A 1 359 ? 2.442 -17.444 -2.389 1.00 94.38 359 VAL A CA 1
ATOM 2796 C C . VAL A 1 359 ? 3.734 -17.768 -1.649 1.00 94.38 359 VAL A C 1
ATOM 2798 O O . VAL A 1 359 ? 4.206 -18.915 -1.704 1.00 94.38 359 VAL A O 1
ATOM 2801 N N . PHE A 1 360 ? 4.316 -16.742 -1.032 1.00 94.31 360 PHE A N 1
ATOM 2802 C CA . PHE A 1 360 ? 5.579 -16.818 -0.304 1.00 94.31 360 PHE A CA 1
ATOM 2803 C C . PHE A 1 360 ? 5.345 -17.140 1.167 1.00 94.31 360 PHE A C 1
ATOM 2805 O O . PHE A 1 360 ? 4.326 -16.765 1.748 1.00 94.31 360 PHE A O 1
ATOM 2812 N N . LYS A 1 361 ? 6.311 -17.840 1.752 1.00 89.12 361 LYS A N 1
ATOM 2813 C CA . LYS A 1 361 ? 6.384 -18.101 3.187 1.00 89.12 361 LYS A CA 1
ATOM 2814 C C . LYS A 1 361 ? 6.838 -16.829 3.899 1.00 89.12 361 LYS A C 1
ATOM 2816 O O . LYS A 1 361 ? 7.807 -16.216 3.459 1.00 89.12 361 LYS A O 1
ATOM 2821 N N . THR A 1 362 ? 6.140 -16.440 4.963 1.00 86.25 362 THR A N 1
ATOM 2822 C CA . THR A 1 362 ? 6.526 -15.306 5.813 1.00 86.25 362 THR A CA 1
ATOM 2823 C C . THR A 1 362 ? 7.747 -15.631 6.669 1.00 86.25 362 THR A C 1
ATOM 2825 O O . THR A 1 362 ? 8.061 -16.811 6.875 1.00 86.25 362 THR A O 1
ATOM 2828 N N . SER A 1 363 ? 8.403 -14.610 7.224 1.00 72.56 363 SER A N 1
ATOM 2829 C CA . SER A 1 363 ? 9.523 -14.797 8.161 1.00 72.56 363 SER A CA 1
ATOM 2830 C C . SER A 1 363 ? 9.134 -15.663 9.375 1.00 72.56 363 SER A C 1
ATOM 2832 O O . SER A 1 363 ? 9.864 -16.599 9.712 1.00 72.56 363 SER A O 1
ATOM 2834 N N . GLU A 1 364 ? 7.928 -15.463 9.923 1.00 56.97 364 GLU A N 1
ATOM 2835 C CA . GLU A 1 364 ? 7.312 -16.303 10.970 1.00 56.97 364 GLU A CA 1
ATOM 2836 C C . GLU A 1 364 ? 7.061 -17.757 10.542 1.00 56.97 364 GLU A C 1
ATOM 2838 O O . GLU A 1 364 ? 6.884 -18.630 11.374 1.00 56.97 364 GLU A O 1
ATOM 2843 N N . SER A 1 365 ? 7.000 -18.059 9.246 1.00 49.91 365 SER A N 1
ATOM 2844 C CA . SER A 1 365 ? 6.821 -19.439 8.768 1.00 49.91 365 SER A CA 1
ATOM 2845 C C . SER A 1 365 ? 8.142 -20.123 8.395 1.00 49.91 365 SER A C 1
ATOM 2847 O O . SER A 1 365 ? 8.190 -21.350 8.282 1.00 49.91 365 SER A O 1
ATOM 2849 N N . ASN A 1 366 ? 9.216 -19.339 8.227 1.00 39.25 366 ASN A N 1
ATOM 2850 C CA . ASN A 1 366 ? 10.590 -19.818 8.050 1.00 39.25 366 ASN A CA 1
ATOM 2851 C C . ASN A 1 366 ? 11.291 -20.081 9.389 1.00 39.25 366 ASN A C 1
ATOM 2853 O O . ASN A 1 366 ? 12.189 -20.918 9.449 1.00 39.25 366 ASN A O 1
ATOM 2857 N N . HIS A 1 367 ? 10.855 -19.414 10.456 1.00 38.56 367 HIS A N 1
ATOM 2858 C CA . HIS A 1 367 ? 10.979 -19.926 11.813 1.00 38.56 367 HIS A CA 1
ATOM 2859 C C . HIS A 1 367 ? 9.603 -20.432 12.221 1.00 38.56 367 HIS A C 1
ATOM 2861 O O . HIS A 1 367 ? 8.870 -19.662 12.833 1.00 38.56 367 HIS A O 1
ATOM 2867 N N . PRO A 1 368 ? 9.247 -21.715 11.997 1.00 37.00 368 PRO A N 1
ATOM 2868 C CA . PRO A 1 368 ? 8.294 -22.295 12.934 1.00 37.00 368 PRO A CA 1
ATOM 2869 C C . PRO A 1 368 ? 8.825 -21.921 14.323 1.00 37.00 368 PRO A C 1
ATOM 2871 O O . PRO A 1 368 ? 10.048 -21.939 14.505 1.00 37.00 368 PRO A O 1
ATOM 2874 N N . LEU A 1 369 ? 7.986 -21.538 15.283 1.00 46.88 369 LEU A N 1
ATOM 2875 C CA . LEU A 1 369 ? 8.409 -21.575 16.680 1.00 46.88 369 LEU A CA 1
ATOM 2876 C C . LEU A 1 369 ? 8.781 -23.035 16.989 1.00 46.88 369 LEU A C 1
ATOM 2878 O O . LEU A 1 369 ? 7.992 -23.812 17.509 1.00 46.88 369 LEU A O 1
ATOM 2882 N N . THR A 1 370 ? 9.978 -23.454 16.575 1.00 48.03 370 THR A N 1
ATOM 2883 C CA . THR A 1 370 ? 10.499 -24.804 16.741 1.00 48.03 370 THR A CA 1
ATOM 2884 C C . THR A 1 370 ? 10.936 -24.995 18.179 1.00 48.03 370 THR A C 1
ATOM 2886 O O . THR A 1 370 ? 11.147 -26.127 18.597 1.00 48.03 370 THR A O 1
ATOM 2889 N N . GLN A 1 371 ? 11.100 -23.899 18.929 1.00 62.19 371 GLN A N 1
ATOM 2890 C CA . GLN A 1 371 ? 11.528 -23.906 20.316 1.00 62.19 371 GLN A CA 1
ATOM 2891 C C . GLN A 1 371 ? 10.736 -22.885 21.125 1.00 62.19 371 GLN A C 1
ATOM 2893 O O . GLN A 1 371 ? 10.817 -21.674 20.907 1.00 62.19 371 GLN A O 1
ATOM 2898 N N . ASP A 1 372 ? 9.991 -23.402 22.092 1.00 82.25 372 ASP A N 1
ATOM 2899 C CA . ASP A 1 372 ? 9.401 -22.621 23.164 1.00 82.25 372 ASP A CA 1
ATOM 2900 C C . ASP A 1 372 ? 10.522 -22.203 24.139 1.00 82.25 372 ASP A C 1
ATOM 2902 O O . ASP A 1 372 ? 11.118 -23.030 24.828 1.00 82.25 372 ASP A O 1
ATOM 2906 N N . TYR A 1 373 ? 10.852 -20.910 24.203 1.00 84.88 373 TYR A N 1
ATOM 2907 C CA . TYR A 1 373 ? 11.910 -20.378 25.067 1.00 84.88 373 TYR A CA 1
ATOM 2908 C C . TYR A 1 373 ? 11.603 -20.576 26.555 1.00 84.88 373 TYR A C 1
ATOM 2910 O O . TYR A 1 373 ? 12.534 -20.649 27.367 1.00 84.88 373 TYR A O 1
ATOM 2918 N N . TYR A 1 374 ? 10.325 -20.710 26.925 1.00 85.25 374 TYR A N 1
ATOM 2919 C CA . TYR A 1 374 ? 9.943 -21.108 28.274 1.00 85.25 374 TYR A CA 1
ATOM 2920 C C . TYR A 1 374 ? 10.316 -22.570 28.523 1.00 85.25 374 TYR A C 1
ATOM 2922 O O . TYR A 1 374 ? 10.894 -22.875 29.566 1.00 85.25 374 TYR A O 1
ATOM 2930 N N . GLU A 1 375 ? 10.111 -23.458 27.551 1.00 84.94 375 GLU A N 1
ATOM 2931 C CA . GLU A 1 375 ? 10.543 -24.858 27.630 1.00 84.94 375 GLU A CA 1
ATOM 2932 C C . GLU A 1 375 ? 12.075 -24.992 27.703 1.00 84.94 375 GLU A C 1
ATOM 2934 O O . GLU A 1 375 ? 12.590 -25.726 28.555 1.00 84.94 375 GLU A O 1
ATOM 2939 N N . VAL A 1 376 ? 12.817 -24.218 26.899 1.00 85.06 376 VAL A N 1
ATOM 2940 C CA . VAL A 1 376 ? 14.297 -24.193 26.900 1.00 85.06 376 VAL A CA 1
ATOM 2941 C C . VAL A 1 376 ? 14.854 -23.878 28.295 1.00 85.06 376 VAL A C 1
ATOM 2943 O O . VAL A 1 376 ? 15.806 -24.516 28.757 1.00 85.06 376 VAL A O 1
ATOM 2946 N N . LEU A 1 377 ? 14.246 -22.919 29.002 1.00 85.44 377 LEU A N 1
ATOM 2947 C CA . LEU A 1 377 ? 14.643 -22.532 30.361 1.00 85.44 377 LEU A CA 1
ATOM 2948 C C . LEU A 1 377 ? 13.900 -23.301 31.466 1.00 85.44 377 LEU A C 1
ATOM 2950 O O . LEU A 1 377 ? 14.144 -23.050 32.649 1.00 85.44 377 LEU A O 1
ATOM 2954 N N . ASN A 1 378 ? 13.037 -24.259 31.108 1.00 83.81 378 ASN A N 1
ATOM 2955 C CA . ASN A 1 378 ? 12.186 -25.015 32.028 1.00 83.81 378 ASN A CA 1
ATOM 2956 C C . ASN A 1 378 ? 11.360 -24.091 32.950 1.00 83.81 378 ASN A C 1
ATOM 2958 O O . ASN A 1 378 ? 11.311 -24.267 34.174 1.00 83.81 378 ASN A O 1
ATOM 2962 N N . LEU A 1 379 ? 10.754 -23.074 32.347 1.00 82.00 379 LEU A N 1
ATOM 2963 C CA . LEU A 1 379 ? 9.837 -22.121 32.954 1.00 82.00 379 LEU A CA 1
ATOM 2964 C C . LEU A 1 379 ? 8.413 -22.398 32.453 1.00 82.00 379 LEU A C 1
ATOM 2966 O O . LEU A 1 379 ? 8.240 -22.836 31.320 1.00 82.00 379 LEU A O 1
ATOM 2970 N N . PRO A 1 380 ? 7.378 -22.149 33.268 1.00 76.06 380 PRO A N 1
ATOM 2971 C CA . PRO A 1 380 ? 6.005 -22.254 32.800 1.00 76.06 380 PRO A CA 1
ATOM 2972 C C . PRO A 1 380 ? 5.657 -21.050 31.915 1.00 76.06 380 PRO A C 1
ATOM 2974 O O . PRO A 1 380 ? 5.839 -19.901 32.326 1.00 76.06 380 PRO A O 1
ATOM 2977 N N . PHE A 1 381 ? 5.111 -21.309 30.728 1.00 70.62 381 PHE A N 1
ATOM 2978 C CA . PHE A 1 381 ? 4.362 -20.301 29.984 1.00 70.62 381 PHE A CA 1
ATOM 2979 C C . PHE A 1 381 ? 2.927 -20.270 30.517 1.00 70.62 381 PHE A C 1
ATOM 2981 O O . PHE A 1 381 ? 2.256 -21.300 30.528 1.00 70.62 381 PHE A O 1
ATOM 2988 N N . THR A 1 382 ? 2.466 -19.110 30.983 1.00 59.25 382 THR A N 1
ATOM 2989 C CA . THR A 1 382 ? 1.097 -18.923 31.492 1.00 59.25 382 THR A CA 1
ATOM 2990 C C . THR A 1 382 ? 0.379 -17.880 30.641 1.00 59.25 382 THR A C 1
ATOM 2992 O O . THR A 1 382 ? 0.992 -16.906 30.201 1.00 59.25 382 THR A O 1
ATOM 2995 N N . GLU A 1 383 ? -0.911 -18.092 30.368 1.00 50.38 383 GLU A N 1
ATOM 2996 C CA . GLU A 1 383 ? -1.696 -17.211 29.487 1.00 50.38 383 GLU A CA 1
ATOM 2997 C C . GLU A 1 383 ? -1.864 -15.806 30.083 1.00 50.38 383 GLU A C 1
ATOM 2999 O O . GLU A 1 383 ? -1.818 -14.805 29.365 1.00 50.38 383 GLU A O 1
ATOM 3004 N N . THR A 1 384 ? -1.925 -15.728 31.412 1.00 46.69 384 THR A N 1
ATOM 3005 C CA . THR A 1 384 ? -1.863 -14.496 32.201 1.00 46.69 384 THR A CA 1
ATOM 3006 C C . THR A 1 384 ? -0.412 -14.095 32.490 1.00 46.69 384 THR A C 1
ATOM 3008 O O . THR A 1 384 ? 0.368 -14.953 32.907 1.00 46.69 384 THR A O 1
ATOM 3011 N N . PRO A 1 385 ? -0.017 -12.812 32.368 1.00 44.28 385 PRO A N 1
ATOM 3012 C CA . PRO A 1 385 ? 1.352 -12.389 32.632 1.00 44.28 385 PRO A CA 1
ATOM 3013 C C . PRO A 1 385 ? 1.682 -12.496 34.126 1.00 44.28 385 PRO A C 1
ATOM 3015 O O . PRO A 1 385 ? 1.510 -11.552 34.894 1.00 44.28 385 PRO A O 1
ATOM 3018 N N . THR A 1 386 ? 2.219 -13.636 34.554 1.00 53.28 386 THR A N 1
ATOM 3019 C CA . THR A 1 386 ? 2.998 -13.671 35.790 1.00 53.28 386 THR A CA 1
ATOM 3020 C C . THR A 1 386 ? 4.346 -13.007 35.518 1.00 53.28 386 THR A C 1
ATOM 3022 O O . THR A 1 386 ? 5.121 -13.398 34.633 1.00 53.28 386 THR A O 1
ATOM 3025 N N . ALA A 1 387 ? 4.630 -11.942 36.267 1.00 59.62 387 ALA A N 1
ATOM 3026 C CA . ALA A 1 387 ? 5.893 -11.228 36.174 1.00 59.62 387 ALA A CA 1
ATOM 3027 C C . ALA A 1 387 ? 7.033 -12.126 36.684 1.00 59.62 387 ALA A C 1
ATOM 3029 O O . ALA A 1 387 ? 7.347 -12.139 37.873 1.00 59.62 387 ALA A O 1
ATOM 3030 N N . LEU A 1 388 ? 7.663 -12.894 35.786 1.00 71.94 388 LEU A N 1
ATOM 3031 C CA . LEU A 1 388 ? 8.916 -13.583 36.101 1.00 71.94 388 LEU A CA 1
ATOM 3032 C C . LEU A 1 388 ? 9.955 -12.539 36.516 1.00 71.94 388 LEU A C 1
ATOM 3034 O O . LEU A 1 388 ? 10.290 -11.633 35.750 1.00 71.94 388 LEU A O 1
ATOM 3038 N N . SER A 1 389 ? 10.469 -12.663 37.735 1.00 79.31 389 SER A N 1
ATOM 3039 C CA . SER A 1 389 ? 11.511 -11.772 38.232 1.00 79.31 389 SER A CA 1
ATOM 3040 C C . SER A 1 389 ? 12.839 -12.026 37.511 1.00 79.31 389 SER A C 1
ATOM 3042 O O . SER A 1 389 ? 13.167 -13.153 37.126 1.00 79.31 389 SER A O 1
ATOM 3044 N N . LYS A 1 390 ? 13.678 -10.987 37.405 1.00 77.69 390 LYS A N 1
ATOM 3045 C CA . LYS A 1 390 ? 15.041 -11.106 36.847 1.00 77.69 390 LYS A CA 1
ATOM 3046 C C . LYS A 1 390 ? 15.878 -12.176 37.564 1.00 77.69 390 LYS A C 1
ATOM 3048 O O . LYS A 1 390 ? 16.732 -12.809 36.949 1.00 77.69 390 LYS A O 1
ATOM 3053 N N . GLN A 1 391 ? 15.630 -12.396 38.857 1.00 79.44 391 GLN A N 1
ATOM 3054 C CA . GLN A 1 391 ? 16.308 -13.428 39.645 1.00 79.44 391 GLN A CA 1
ATOM 3055 C C . GLN A 1 391 ? 15.870 -14.844 39.245 1.00 79.44 391 GLN A C 1
ATOM 3057 O O . GLN A 1 391 ? 16.726 -15.716 39.115 1.00 79.44 391 GLN A O 1
ATOM 3062 N N . GLN A 1 392 ? 14.577 -15.063 38.984 1.00 79.69 392 GLN A N 1
ATOM 3063 C CA . GLN A 1 392 ? 14.056 -16.352 38.510 1.00 79.69 392 GLN A CA 1
ATOM 3064 C C . GLN A 1 392 ? 14.593 -16.705 37.120 1.00 79.69 392 GLN A C 1
ATOM 3066 O O . GLN A 1 392 ? 15.069 -17.819 36.921 1.00 79.69 392 GLN A O 1
ATOM 3071 N N . LEU A 1 393 ? 14.602 -15.745 36.189 1.00 84.25 393 LEU A N 1
ATOM 3072 C CA . LEU A 1 393 ? 15.150 -15.944 34.841 1.00 84.25 393 LEU A CA 1
ATOM 3073 C C . LEU A 1 393 ? 16.648 -16.266 34.873 1.00 84.25 393 LEU A C 1
ATOM 3075 O O . LEU A 1 393 ? 17.103 -17.191 34.203 1.00 84.25 393 LEU A O 1
ATOM 3079 N N . LYS A 1 394 ? 17.418 -15.557 35.707 1.00 82.69 394 LYS A N 1
ATOM 3080 C CA . LYS A 1 394 ? 18.855 -15.814 35.874 1.00 82.69 394 LYS A CA 1
ATOM 3081 C C . LYS A 1 394 ? 19.131 -17.181 36.509 1.00 82.69 394 LYS A C 1
ATOM 3083 O O . LYS A 1 394 ? 20.059 -17.874 36.095 1.00 82.69 394 LYS A O 1
ATOM 3088 N N . ALA A 1 395 ? 18.326 -17.586 37.492 1.00 82.06 395 ALA A N 1
ATOM 3089 C CA . ALA A 1 395 ? 18.428 -18.908 38.107 1.00 82.06 395 ALA A CA 1
ATOM 3090 C C . ALA A 1 395 ? 18.086 -20.031 37.111 1.00 82.06 395 ALA A C 1
ATOM 3092 O O . ALA A 1 395 ? 18.803 -21.030 37.052 1.00 82.06 395 ALA A O 1
ATOM 3093 N N . ALA A 1 396 ? 17.043 -19.846 36.296 1.00 84.69 396 ALA A N 1
ATOM 3094 C CA . ALA A 1 396 ? 16.647 -20.779 35.243 1.00 84.69 396 ALA A CA 1
ATOM 3095 C C . ALA A 1 396 ? 17.729 -20.918 34.160 1.00 84.69 396 ALA A C 1
ATOM 3097 O O . ALA A 1 396 ? 18.118 -22.034 33.824 1.00 84.69 396 ALA A O 1
ATOM 3098 N N . TYR A 1 397 ? 18.309 -19.799 33.714 1.00 87.88 397 TYR A N 1
ATOM 3099 C CA . TYR A 1 397 ? 19.439 -19.773 32.782 1.00 87.88 397 TYR A CA 1
ATOM 3100 C C . TYR A 1 397 ? 20.661 -20.534 33.315 1.00 87.88 397 TYR A C 1
ATOM 3102 O O . TYR A 1 397 ? 21.186 -21.419 32.642 1.00 87.88 397 TYR A O 1
ATOM 3110 N N . HIS A 1 398 ? 21.080 -20.274 34.559 1.00 79.12 398 HIS A N 1
ATOM 3111 C CA . HIS A 1 398 ? 22.196 -21.006 35.170 1.00 79.12 398 HIS A CA 1
ATOM 3112 C C . HIS A 1 398 ? 21.896 -22.505 35.317 1.00 79.12 398 HIS A C 1
ATOM 3114 O O . HIS A 1 398 ? 22.779 -23.336 35.102 1.00 79.12 398 HIS A O 1
ATOM 3120 N N . LYS A 1 399 ? 20.657 -22.871 35.663 1.00 83.31 399 LYS A N 1
ATOM 3121 C CA . LYS A 1 399 ? 20.230 -24.272 35.780 1.00 83.31 399 LYS A CA 1
ATOM 3122 C C . LYS A 1 399 ? 20.242 -24.981 34.423 1.00 83.31 399 LYS A C 1
ATOM 3124 O O . LYS A 1 399 ? 20.727 -26.109 34.351 1.00 83.31 399 LYS A O 1
ATOM 3129 N N . ALA A 1 400 ? 19.764 -24.325 33.365 1.00 83.06 400 ALA A N 1
ATOM 3130 C CA . ALA A 1 400 ? 19.793 -24.841 31.998 1.00 83.06 400 ALA A CA 1
ATOM 3131 C C . ALA A 1 400 ? 21.237 -25.039 31.511 1.00 83.06 400 ALA A C 1
ATOM 3133 O O . ALA A 1 400 ? 21.583 -26.134 31.071 1.00 83.06 400 ALA A O 1
ATOM 3134 N N . LEU A 1 401 ? 22.116 -24.049 31.709 1.00 82.69 401 LEU A N 1
ATOM 3135 C CA . LEU A 1 401 ? 23.538 -24.182 31.382 1.00 82.69 401 LEU A CA 1
ATOM 3136 C C . LEU A 1 401 ? 24.204 -25.331 32.141 1.00 82.69 401 LEU A C 1
ATOM 3138 O O . LEU A 1 401 ? 24.927 -26.106 31.535 1.00 82.69 401 LEU A O 1
ATOM 3142 N N . LEU A 1 402 ? 23.945 -25.496 33.442 1.00 80.81 402 LEU A N 1
ATOM 3143 C CA . LEU A 1 402 ? 24.522 -26.593 34.230 1.00 80.81 402 LEU A CA 1
ATOM 3144 C C . LEU A 1 402 ? 23.986 -27.974 33.833 1.00 80.81 402 LEU A C 1
ATOM 3146 O O . LEU A 1 402 ? 24.700 -28.960 34.014 1.00 80.81 402 LEU A O 1
ATOM 3150 N N . LYS A 1 403 ? 22.746 -28.054 33.338 1.00 77.62 403 LYS A N 1
ATOM 3151 C CA . LYS A 1 403 ? 22.113 -29.298 32.881 1.00 77.62 403 LYS A CA 1
ATOM 3152 C C . LYS A 1 403 ? 22.625 -29.721 31.504 1.00 77.62 403 LYS A C 1
ATOM 3154 O O . LYS A 1 403 ? 22.836 -30.908 31.278 1.00 77.62 403 LYS A O 1
ATOM 3159 N N . TYR A 1 404 ? 22.833 -28.759 30.608 1.00 76.81 404 TYR A N 1
ATOM 3160 C CA . TYR A 1 404 ? 23.187 -29.017 29.212 1.00 76.81 404 TYR A CA 1
ATOM 3161 C C . TYR A 1 404 ? 24.652 -28.693 28.874 1.00 76.81 404 TYR A C 1
ATOM 3163 O O . TYR A 1 404 ? 25.053 -28.829 27.719 1.00 76.81 404 TYR A O 1
ATOM 3171 N N . HIS A 1 405 ? 25.478 -28.345 29.873 1.00 68.88 405 HIS A N 1
ATOM 3172 C CA . HIS A 1 405 ? 26.911 -28.100 29.694 1.00 68.88 405 HIS A CA 1
ATOM 3173 C C . HIS A 1 405 ? 27.608 -29.319 29.061 1.00 68.88 405 HIS A C 1
ATOM 3175 O O . HIS A 1 405 ? 27.399 -30.447 29.529 1.00 68.88 405 HIS A O 1
ATOM 3181 N N . PRO A 1 406 ? 28.476 -29.127 28.052 1.00 61.03 406 PRO A N 1
ATOM 3182 C CA . PRO A 1 406 ? 29.189 -30.225 27.396 1.00 61.03 406 PRO A CA 1
ATOM 3183 C C . PRO A 1 406 ? 30.032 -31.064 28.375 1.00 61.03 406 PRO A C 1
ATOM 3185 O O . PRO A 1 406 ? 30.016 -32.289 28.287 1.00 61.03 406 PRO A O 1
ATOM 3188 N N . ASP A 1 407 ? 30.641 -30.441 29.390 1.00 54.16 407 ASP A N 1
ATOM 3189 C CA . ASP A 1 407 ? 31.505 -31.128 30.374 1.00 54.16 407 ASP A CA 1
ATOM 3190 C C . ASP A 1 407 ? 30.775 -31.992 31.426 1.00 54.16 407 ASP A C 1
ATOM 3192 O O . ASP A 1 407 ? 31.420 -32.618 32.265 1.00 54.16 407 ASP A O 1
ATOM 3196 N N . LYS A 1 408 ? 29.434 -32.033 31.427 1.00 53.38 408 LYS A N 1
ATOM 3197 C CA . LYS A 1 408 ? 28.633 -32.821 32.390 1.00 53.38 408 LYS A CA 1
ATOM 3198 C C . LYS A 1 408 ? 27.861 -33.985 31.763 1.00 53.38 408 LYS A C 1
ATOM 3200 O O . LYS A 1 408 ? 27.048 -34.604 32.446 1.00 53.38 408 LYS A O 1
ATOM 3205 N N . ALA A 1 409 ? 28.101 -34.308 30.490 1.00 49.00 409 ALA A N 1
ATOM 3206 C CA . ALA A 1 409 ? 27.540 -35.510 29.876 1.00 49.00 409 ALA A CA 1
ATOM 3207 C C . ALA A 1 409 ? 28.112 -36.771 30.563 1.00 49.00 409 ALA A C 1
ATOM 3209 O O . ALA A 1 409 ? 29.328 -36.970 30.516 1.00 49.00 409 ALA A O 1
ATOM 3210 N N . PRO A 1 410 ? 27.298 -37.641 31.189 1.00 43.09 410 PRO A N 1
ATOM 3211 C CA . PRO A 1 410 ? 27.803 -38.918 31.664 1.00 43.09 410 PRO A CA 1
ATOM 3212 C C . PRO A 1 410 ? 28.156 -39.801 30.459 1.00 43.09 410 PRO A C 1
ATOM 3214 O O . PRO A 1 410 ? 27.285 -40.177 29.684 1.00 43.09 410 PRO A O 1
ATOM 3217 N N . GLY A 1 411 ? 29.448 -40.105 30.322 1.00 39.09 411 GLY A N 1
ATOM 3218 C CA . GLY A 1 411 ? 29.970 -41.317 29.691 1.00 39.09 411 GLY A CA 1
ATOM 3219 C C . GLY A 1 411 ? 29.667 -41.527 28.208 1.00 39.09 411 GLY A C 1
ATOM 3220 O O . GLY A 1 411 ? 28.796 -42.313 27.856 1.00 39.09 411 GLY A O 1
ATOM 3221 N N . ALA A 1 412 ? 30.523 -40.988 27.340 1.00 36.53 412 ALA A N 1
ATOM 3222 C CA . ALA A 1 412 ? 30.917 -41.731 26.147 1.00 36.53 412 ALA A CA 1
ATOM 3223 C C . ALA A 1 412 ? 31.787 -42.920 26.603 1.00 36.53 412 ALA A C 1
ATOM 3225 O O . ALA A 1 412 ? 33.012 -42.828 26.636 1.00 36.53 412 ALA A O 1
ATOM 3226 N N . ILE A 1 413 ? 31.149 -44.006 27.042 1.00 33.78 413 ILE A N 1
ATOM 3227 C CA . ILE A 1 413 ? 31.795 -45.312 27.178 1.00 33.78 413 ILE A CA 1
ATOM 3228 C C . ILE A 1 413 ? 31.289 -46.157 26.017 1.00 33.78 413 ILE A C 1
ATOM 3230 O O . ILE A 1 413 ? 30.086 -46.315 25.818 1.00 33.78 413 ILE A O 1
ATOM 3234 N N . ALA A 1 414 ? 32.243 -46.615 25.217 1.00 39.06 414 ALA A N 1
ATOM 3235 C CA . ALA A 1 414 ? 32.038 -47.518 24.106 1.00 39.06 414 ALA A CA 1
ATOM 3236 C C . ALA A 1 414 ? 31.408 -48.830 24.584 1.00 39.06 414 ALA A C 1
ATOM 3238 O O . ALA A 1 414 ? 31.914 -49.426 25.526 1.00 39.06 414 ALA A O 1
ATOM 3239 N N . ASP A 1 415 ? 30.379 -49.303 23.882 1.00 28.09 415 ASP A N 1
ATOM 3240 C CA . ASP A 1 415 ? 30.227 -50.735 23.655 1.00 28.09 415 ASP A CA 1
ATOM 3241 C C . ASP A 1 415 ? 29.472 -51.006 22.351 1.00 28.09 415 ASP A C 1
ATOM 3243 O O . ASP A 1 415 ? 28.289 -50.724 22.166 1.00 28.09 415 ASP A O 1
ATOM 3247 N N . THR A 1 416 ? 30.234 -51.541 21.408 1.00 36.22 416 THR A N 1
ATOM 3248 C CA . THR A 1 416 ? 29.796 -52.182 20.178 1.00 36.22 416 THR A CA 1
ATOM 3249 C C . THR A 1 416 ? 29.309 -53.594 20.498 1.00 36.22 416 THR A C 1
ATOM 3251 O O . THR A 1 416 ? 30.139 -54.446 20.796 1.00 36.22 416 THR A O 1
ATOM 3254 N N . SER A 1 417 ? 28.009 -53.883 20.388 1.00 32.94 417 SER A N 1
ATOM 3255 C CA . SER A 1 417 ? 27.502 -55.112 19.743 1.00 32.94 417 SER A CA 1
ATOM 3256 C C . SER A 1 417 ? 25.977 -55.282 19.835 1.00 32.94 417 SER A C 1
ATOM 3258 O O . SER A 1 417 ? 25.363 -55.096 20.878 1.00 32.94 417 SER A O 1
ATOM 3260 N N . SER A 1 418 ? 25.434 -55.796 18.726 1.00 30.03 418 SER A N 1
ATOM 3261 C CA . SER A 1 418 ? 24.190 -56.566 18.554 1.00 30.03 418 SER A CA 1
ATOM 3262 C C . SER A 1 418 ? 22.876 -55.852 18.168 1.00 30.03 418 SER A C 1
ATOM 3264 O O . SER A 1 418 ? 22.557 -54.748 18.587 1.00 30.03 418 SER A O 1
ATOM 3266 N N . LEU A 1 419 ? 22.196 -56.541 17.242 1.00 29.55 419 LEU A N 1
ATOM 3267 C CA . LEU A 1 419 ? 21.053 -56.217 16.375 1.00 29.55 419 LEU A CA 1
ATOM 3268 C C . LEU A 1 419 ? 19.684 -56.195 17.097 1.00 29.55 419 LEU A C 1
ATOM 3270 O O . LEU A 1 419 ? 19.598 -56.652 18.234 1.00 29.55 419 LEU A O 1
ATOM 3274 N N . PRO A 1 420 ? 18.605 -55.703 16.442 1.00 33.22 420 PRO A N 1
ATOM 3275 C CA . PRO A 1 420 ? 17.370 -55.317 17.115 1.00 33.22 420 PRO A CA 1
ATOM 3276 C C . PRO A 1 420 ? 16.375 -56.475 17.258 1.00 33.22 420 PRO A C 1
ATOM 3278 O O . PRO A 1 420 ? 16.144 -57.237 16.319 1.00 33.22 420 PRO A O 1
ATOM 3281 N N . THR A 1 421 ? 15.708 -56.531 18.407 1.00 27.92 421 THR A N 1
ATOM 3282 C CA . THR A 1 421 ? 14.462 -57.278 18.609 1.00 27.92 421 THR A CA 1
ATOM 3283 C C . THR A 1 421 ? 13.347 -56.309 18.972 1.00 27.92 421 THR A C 1
ATOM 3285 O O . THR A 1 421 ? 13.504 -55.453 19.841 1.00 27.92 421 THR A O 1
ATOM 3288 N N . SER A 1 422 ? 12.236 -56.449 18.258 1.00 35.31 422 SER A N 1
ATOM 3289 C CA . SER A 1 422 ? 10.953 -55.798 18.489 1.00 35.31 422 SER A CA 1
ATOM 3290 C C . SER A 1 422 ? 10.383 -56.165 19.854 1.00 35.31 422 SER A C 1
ATOM 3292 O O . SER A 1 422 ? 10.242 -57.353 20.115 1.00 35.31 422 SER A O 1
ATOM 3294 N N . ASP A 1 423 ? 9.982 -55.167 20.641 1.00 26.77 423 ASP A N 1
ATOM 3295 C CA . ASP A 1 423 ? 8.841 -55.272 21.548 1.00 26.77 423 ASP A CA 1
ATOM 3296 C C . ASP A 1 423 ? 8.254 -53.887 21.863 1.00 26.77 423 ASP A C 1
ATOM 3298 O O . ASP A 1 423 ? 8.921 -52.852 21.842 1.00 26.77 423 ASP A O 1
ATOM 3302 N N . THR A 1 424 ? 6.943 -53.912 22.058 1.00 31.55 424 THR A N 1
ATOM 3303 C CA . THR A 1 424 ? 5.961 -52.830 22.168 1.00 31.55 424 THR A CA 1
ATOM 3304 C C . THR A 1 424 ? 5.995 -52.029 23.478 1.00 31.55 424 THR A C 1
ATOM 3306 O O . THR A 1 424 ? 6.330 -52.562 24.529 1.00 31.55 424 THR A O 1
ATOM 3309 N N . ASN A 1 425 ? 5.466 -50.797 23.406 1.00 33.12 425 ASN A N 1
ATOM 3310 C CA . ASN A 1 425 ? 5.009 -49.914 24.495 1.00 33.12 425 ASN A CA 1
ATOM 3311 C C . ASN A 1 425 ? 6.060 -49.301 25.442 1.00 33.12 425 ASN A C 1
ATOM 3313 O O . ASN A 1 425 ? 6.357 -49.834 26.506 1.00 33.12 425 ASN A O 1
ATOM 3317 N N . SER A 1 426 ? 6.468 -48.063 25.135 1.00 27.05 426 SER A N 1
ATOM 3318 C CA . SER A 1 426 ? 6.723 -47.025 26.143 1.00 27.05 426 SER A CA 1
ATOM 3319 C C . SER A 1 426 ? 6.714 -45.634 25.498 1.00 27.05 426 SER A C 1
ATOM 3321 O O . SER A 1 426 ? 7.314 -45.414 24.448 1.00 27.05 426 SER A O 1
ATOM 3323 N N . SER A 1 427 ? 6.012 -44.702 26.136 1.00 31.73 427 SER A N 1
ATOM 3324 C CA . SER A 1 427 ? 5.944 -43.272 25.837 1.00 31.73 427 SER A CA 1
ATOM 3325 C C . SER A 1 427 ? 7.338 -42.634 25.749 1.00 31.73 427 SER A C 1
ATOM 3327 O O . SER A 1 427 ? 8.007 -42.439 26.766 1.00 31.73 427 SER A O 1
ATOM 3329 N N . SER A 1 428 ? 7.779 -42.271 24.543 1.00 27.62 428 SER A N 1
ATOM 3330 C CA . SER A 1 428 ? 9.056 -41.592 24.327 1.00 27.62 428 SER A CA 1
ATOM 3331 C C . SER A 1 428 ? 8.908 -40.072 24.458 1.00 27.62 428 SER A C 1
ATOM 3333 O O . SER A 1 428 ? 8.715 -39.370 23.466 1.00 27.62 428 SER A O 1
ATOM 3335 N N . HIS A 1 429 ? 9.071 -39.537 25.670 1.00 30.62 429 HIS A N 1
ATOM 3336 C CA . HIS A 1 429 ? 9.575 -38.170 25.806 1.00 30.62 429 HIS A CA 1
ATOM 3337 C C . HIS A 1 429 ? 11.023 -38.163 25.305 1.00 30.62 429 HIS A C 1
ATOM 3339 O O . HIS A 1 429 ? 11.950 -38.561 26.010 1.00 30.62 429 HIS A O 1
ATOM 3345 N N . THR A 1 430 ? 11.228 -37.745 24.058 1.00 35.25 430 THR A N 1
ATOM 3346 C CA . THR A 1 430 ? 12.563 -37.453 23.535 1.00 35.25 430 THR A CA 1
ATOM 3347 C C . THR A 1 430 ? 13.157 -36.311 24.356 1.00 35.25 430 THR A C 1
ATOM 3349 O O . THR A 1 430 ? 12.708 -35.173 24.245 1.00 35.25 430 THR A O 1
ATOM 3352 N N . SER A 1 431 ? 14.152 -36.612 25.191 1.00 46.56 431 SER A N 1
ATOM 3353 C CA . SER A 1 431 ? 14.984 -35.628 25.890 1.00 46.56 431 SER A CA 1
ATOM 3354 C C . SER A 1 431 ? 15.721 -34.762 24.856 1.00 46.56 431 SER A C 1
ATOM 3356 O O . SER A 1 431 ? 16.849 -35.080 24.472 1.00 46.56 431 SER A O 1
ATOM 3358 N N . HIS A 1 432 ? 15.092 -33.684 24.383 1.00 59.59 432 HIS A N 1
ATOM 3359 C CA . HIS A 1 432 ? 15.754 -32.688 23.545 1.00 59.59 432 HIS A CA 1
ATOM 3360 C C . HIS A 1 432 ? 16.893 -32.042 24.341 1.00 59.59 432 HIS A C 1
ATOM 3362 O O . HIS A 1 432 ? 16.716 -31.588 25.474 1.00 59.59 432 HIS A O 1
ATOM 3368 N N . ARG A 1 433 ? 18.099 -32.067 23.771 1.00 76.25 433 ARG A N 1
ATOM 3369 C CA . ARG A 1 433 ? 19.300 -31.495 24.378 1.00 76.25 433 ARG A CA 1
ATOM 3370 C C . ARG A 1 433 ? 19.538 -30.125 23.752 1.00 76.25 433 ARG A C 1
ATOM 3372 O O . ARG A 1 433 ? 19.924 -30.059 22.593 1.00 76.25 433 ARG A O 1
ATOM 3379 N N . TYR A 1 434 ? 19.306 -29.064 24.519 1.00 81.31 434 TYR A N 1
ATOM 3380 C CA . TYR A 1 434 ? 19.499 -27.687 24.061 1.00 81.31 434 TYR A CA 1
ATOM 3381 C C . TYR A 1 434 ? 20.986 -27.308 24.015 1.00 81.31 434 TYR A C 1
ATOM 3383 O O . TYR A 1 434 ? 21.774 -27.709 24.878 1.00 81.31 434 TYR A O 1
ATOM 3391 N N . THR A 1 435 ? 21.370 -26.526 23.013 1.00 83.81 435 THR A N 1
ATOM 3392 C CA . THR A 1 435 ? 22.703 -25.935 22.855 1.00 83.81 435 THR A CA 1
ATOM 3393 C C . THR A 1 435 ? 22.879 -24.706 23.752 1.00 83.81 435 THR A C 1
ATOM 3395 O O . THR A 1 435 ? 21.918 -24.107 24.237 1.00 83.81 435 THR A O 1
ATOM 3398 N N . ILE A 1 436 ? 24.132 -24.297 23.979 1.00 78.19 436 ILE A N 1
ATOM 3399 C CA . ILE A 1 436 ? 24.443 -23.095 24.773 1.00 78.19 436 ILE A CA 1
ATOM 3400 C C . ILE A 1 436 ? 23.876 -21.834 24.103 1.00 78.19 436 ILE A C 1
ATOM 3402 O O . ILE A 1 436 ? 23.385 -20.943 24.801 1.00 78.19 436 ILE A O 1
ATOM 3406 N N . ASP A 1 437 ? 23.902 -21.769 22.772 1.00 74.44 437 ASP A N 1
ATOM 3407 C CA . ASP A 1 437 ? 23.409 -20.618 22.013 1.00 74.44 437 ASP A CA 1
ATOM 3408 C C . ASP A 1 437 ? 21.882 -20.489 22.104 1.00 74.44 437 ASP A C 1
ATOM 3410 O O . ASP A 1 437 ? 21.376 -19.387 22.320 1.00 74.44 437 ASP A O 1
ATOM 3414 N N . GLU A 1 438 ? 21.144 -21.602 22.057 1.00 79.62 438 GLU A N 1
ATOM 3415 C CA . GLU A 1 438 ? 19.685 -21.628 22.261 1.00 79.62 438 GLU A CA 1
ATOM 3416 C C . GLU A 1 438 ? 19.305 -21.188 23.681 1.00 79.62 438 GLU A C 1
ATOM 3418 O O . GLU A 1 438 ? 18.450 -20.321 23.861 1.00 79.62 438 GLU A O 1
ATOM 3423 N N . ILE A 1 439 ? 20.002 -21.703 24.701 1.00 82.62 439 ILE A N 1
ATOM 3424 C CA . ILE A 1 439 ? 19.786 -21.320 26.107 1.00 82.62 439 ILE A CA 1
ATOM 3425 C C . ILE A 1 439 ? 20.086 -19.827 26.320 1.00 82.62 439 ILE A C 1
ATOM 3427 O O . ILE A 1 439 ? 19.369 -19.132 27.045 1.00 82.62 439 ILE A O 1
ATOM 3431 N N . THR A 1 440 ? 21.138 -19.318 25.677 1.00 82.56 440 THR A N 1
ATOM 3432 C CA . THR A 1 440 ? 21.523 -17.901 25.739 1.00 82.56 440 THR A CA 1
ATOM 3433 C C . THR A 1 440 ? 20.503 -17.010 25.037 1.00 82.56 440 THR A C 1
ATOM 3435 O O . THR A 1 440 ? 20.186 -15.930 25.540 1.00 82.56 440 THR A O 1
ATOM 3438 N N . THR A 1 441 ? 19.970 -17.456 23.902 1.00 81.88 441 THR A N 1
ATOM 3439 C CA . THR A 1 441 ? 18.958 -16.729 23.125 1.00 81.88 441 THR A CA 1
ATOM 3440 C C . THR A 1 441 ? 17.638 -16.660 23.890 1.00 81.88 441 THR A C 1
ATOM 3442 O O . THR A 1 441 ? 17.133 -15.561 24.110 1.00 81.88 441 THR A O 1
ATOM 3445 N N . ALA A 1 442 ? 17.162 -17.787 24.433 1.00 84.06 442 ALA A N 1
ATOM 3446 C CA . ALA A 1 442 ? 15.976 -17.839 25.287 1.00 84.06 442 ALA A CA 1
ATOM 3447 C C . ALA A 1 442 ? 16.094 -16.906 26.506 1.00 84.06 442 ALA A C 1
ATOM 3449 O O . ALA A 1 442 ? 15.167 -16.159 26.817 1.00 84.06 442 ALA A O 1
ATOM 3450 N N . TYR A 1 443 ? 17.255 -16.883 27.176 1.00 88.00 443 TYR A N 1
ATOM 3451 C CA . TYR A 1 443 ? 17.479 -15.965 28.296 1.00 88.00 443 TYR A CA 1
ATOM 3452 C C . TYR A 1 443 ? 17.462 -14.499 27.861 1.00 88.00 443 TYR A C 1
ATOM 3454 O O . TYR A 1 443 ? 16.800 -13.697 28.515 1.00 88.00 443 TYR A O 1
ATOM 3462 N N . LYS A 1 444 ? 18.146 -14.135 26.767 1.00 82.69 444 LYS A N 1
ATOM 3463 C CA . LYS A 1 444 ? 18.156 -12.752 26.265 1.00 82.69 444 LYS A CA 1
ATOM 3464 C C . LYS A 1 444 ? 16.740 -12.270 25.957 1.00 82.69 444 LYS A C 1
ATOM 3466 O O . LYS A 1 444 ? 16.344 -11.244 26.507 1.00 82.69 444 LYS A O 1
ATOM 3471 N N . THR A 1 445 ? 15.974 -13.044 25.189 1.00 80.50 445 THR A N 1
ATOM 3472 C CA . THR A 1 445 ? 14.598 -12.706 24.801 1.00 80.50 445 THR A CA 1
ATOM 3473 C C . THR A 1 445 ? 13.669 -12.600 26.009 1.00 80.50 445 THR A C 1
ATOM 3475 O O . THR A 1 445 ? 12.976 -11.601 26.149 1.00 80.50 445 THR A O 1
ATOM 3478 N N . LEU A 1 446 ? 13.688 -13.568 26.935 1.00 84.31 446 LEU A N 1
ATOM 3479 C CA . LEU A 1 446 ? 12.799 -13.547 28.107 1.00 84.31 446 LEU A CA 1
ATOM 3480 C C . LEU A 1 446 ? 13.230 -12.542 29.193 1.00 84.31 446 LEU A C 1
ATOM 3482 O O . LEU A 1 446 ? 12.422 -12.172 30.048 1.00 84.31 446 LEU A O 1
ATOM 3486 N N . SER A 1 447 ? 14.495 -12.107 29.198 1.00 83.38 447 SER A N 1
ATOM 3487 C CA . SER A 1 447 ? 15.015 -11.119 30.157 1.00 83.38 447 SER A CA 1
ATOM 3488 C C . SER A 1 447 ? 14.707 -9.666 29.795 1.00 83.38 447 SER A C 1
ATOM 3490 O O . SER A 1 447 ? 14.703 -8.814 30.693 1.00 83.38 447 SER A O 1
ATOM 3492 N N . ASP A 1 448 ? 14.439 -9.390 28.518 1.00 78.44 448 ASP A N 1
ATOM 3493 C CA . ASP A 1 448 ? 14.065 -8.070 28.024 1.00 78.44 448 ASP A CA 1
ATOM 3494 C C . ASP A 1 448 ? 12.528 -7.920 27.993 1.00 78.44 448 ASP A C 1
ATOM 3496 O O . ASP A 1 448 ? 11.851 -8.741 27.376 1.00 78.44 448 ASP A O 1
ATOM 3500 N N . PRO A 1 449 ? 11.937 -6.905 28.656 1.00 72.12 449 PRO A N 1
ATOM 3501 C CA . PRO A 1 449 ? 10.482 -6.759 28.724 1.00 72.12 449 PRO A CA 1
ATOM 3502 C C . PRO A 1 449 ? 9.796 -6.569 27.368 1.00 72.12 449 PRO A C 1
ATOM 3504 O O . PRO A 1 449 ? 8.657 -7.003 27.209 1.00 72.12 449 PRO A O 1
ATOM 3507 N N . TYR A 1 450 ? 10.460 -5.905 26.421 1.00 62.69 450 TYR A N 1
ATOM 3508 C CA . TYR A 1 450 ? 9.906 -5.624 25.101 1.00 62.69 450 TYR A CA 1
ATOM 3509 C C . TYR A 1 450 ? 9.970 -6.878 24.224 1.00 62.69 450 TYR A C 1
ATOM 3511 O O . TYR A 1 450 ? 8.932 -7.333 23.745 1.00 62.69 450 TYR A O 1
ATOM 3519 N N . LEU A 1 451 ? 11.147 -7.509 24.129 1.00 61.34 451 LEU A N 1
ATOM 3520 C CA . LEU A 1 451 ? 11.324 -8.745 23.354 1.00 61.34 451 LEU A CA 1
ATOM 3521 C C . LEU A 1 451 ? 10.489 -9.902 23.916 1.00 61.34 451 LEU A C 1
ATOM 3523 O O . LEU A 1 451 ? 9.956 -10.707 23.158 1.00 61.34 451 LEU A O 1
ATOM 3527 N N . ARG A 1 452 ? 10.322 -9.976 25.243 1.00 78.31 452 ARG A N 1
ATOM 3528 C CA . ARG A 1 452 ? 9.426 -10.949 25.877 1.00 78.31 452 ARG A CA 1
ATOM 3529 C C . ARG A 1 452 ? 7.966 -10.690 25.526 1.00 78.31 452 ARG A C 1
ATOM 3531 O O . ARG A 1 452 ? 7.246 -11.641 25.271 1.00 78.31 452 ARG A O 1
ATOM 3538 N N . ALA A 1 453 ? 7.511 -9.437 25.516 1.00 64.62 453 ALA A N 1
ATOM 3539 C CA . ALA A 1 453 ? 6.123 -9.125 25.174 1.00 64.62 453 ALA A CA 1
ATOM 3540 C C . ALA A 1 453 ? 5.798 -9.477 23.713 1.00 64.62 453 ALA A C 1
ATOM 3542 O O . ALA A 1 453 ? 4.715 -9.989 23.430 1.00 64.62 453 ALA A O 1
ATOM 3543 N N . GLU A 1 454 ? 6.743 -9.230 22.806 1.00 61.97 454 GLU A N 1
ATOM 3544 C CA . GLU A 1 454 ? 6.655 -9.612 21.397 1.00 61.97 454 GLU A CA 1
ATOM 3545 C C . GLU A 1 454 ? 6.678 -11.138 21.220 1.00 61.97 454 GLU A C 1
ATOM 3547 O O . GLU A 1 454 ? 5.791 -11.696 20.575 1.00 61.97 454 GLU A O 1
ATOM 3552 N N . TYR A 1 455 ? 7.609 -11.830 21.884 1.00 68.94 455 TYR A N 1
ATOM 3553 C CA . TYR A 1 455 ? 7.707 -13.291 21.857 1.00 68.94 455 TYR A CA 1
ATOM 3554 C C . TYR A 1 455 ? 6.493 -13.986 22.488 1.00 68.94 455 TYR A C 1
ATOM 3556 O O . TYR A 1 455 ? 5.962 -14.950 21.950 1.00 68.94 455 TYR A O 1
ATOM 3564 N N . ASP A 1 456 ? 5.989 -13.483 23.615 1.00 73.19 456 ASP A N 1
ATOM 3565 C CA . ASP A 1 456 ? 4.784 -14.021 24.245 1.00 73.19 456 ASP A CA 1
ATOM 3566 C C . ASP A 1 456 ? 3.562 -13.807 23.344 1.00 73.19 456 ASP A C 1
ATOM 3568 O O . ASP A 1 456 ? 2.612 -14.588 23.385 1.00 73.19 456 ASP A O 1
ATOM 3572 N N . ARG A 1 457 ? 3.536 -12.725 22.555 1.00 67.75 457 ARG A N 1
ATOM 3573 C CA . ARG A 1 457 ? 2.476 -12.483 21.572 1.00 67.75 457 ARG A CA 1
ATOM 3574 C C . ARG A 1 457 ? 2.573 -13.491 20.429 1.00 67.75 457 ARG A C 1
ATOM 3576 O O . ARG A 1 457 ? 1.559 -14.117 20.133 1.00 67.75 457 ARG A O 1
ATOM 3583 N N . SER A 1 458 ? 3.753 -13.692 19.843 1.00 64.19 458 SER A N 1
ATOM 3584 C CA . SER A 1 458 ? 3.934 -14.666 18.760 1.00 64.19 458 SER A CA 1
ATOM 3585 C C . SER A 1 458 ? 3.665 -16.100 19.227 1.00 64.19 458 SER A C 1
ATOM 3587 O O . SER A 1 458 ? 2.934 -16.821 18.558 1.00 64.19 458 SER A O 1
ATOM 3589 N N . LEU A 1 459 ? 4.115 -16.487 20.426 1.00 67.00 459 LEU A N 1
ATOM 3590 C CA . LEU A 1 459 ? 3.853 -17.809 21.007 1.00 67.00 459 LEU A CA 1
ATOM 3591 C C . LEU A 1 459 ? 2.361 -18.055 21.282 1.00 67.00 459 LEU A C 1
ATOM 3593 O O . LEU A 1 459 ? 1.883 -19.172 21.085 1.00 67.00 459 LEU A O 1
ATOM 3597 N N . ARG A 1 460 ? 1.598 -17.028 21.693 1.00 69.69 460 ARG A N 1
ATOM 3598 C CA . ARG A 1 460 ? 0.128 -17.130 21.812 1.00 69.69 460 ARG A CA 1
ATOM 3599 C C . ARG A 1 460 ? -0.533 -17.301 20.454 1.00 69.69 460 ARG A C 1
ATOM 3601 O O . ARG A 1 460 ? -1.414 -18.143 20.329 1.00 69.69 460 ARG A O 1
ATOM 3608 N N . LEU A 1 461 ? -0.112 -16.522 19.460 1.00 56.12 461 LEU A N 1
ATOM 3609 C CA . LEU A 1 461 ? -0.651 -16.603 18.104 1.00 56.12 461 LEU A CA 1
ATOM 3610 C C . LEU A 1 461 ? -0.352 -17.961 17.468 1.00 56.12 461 LEU A C 1
ATOM 3612 O O . LEU A 1 461 ? -1.239 -18.549 16.867 1.00 56.12 461 LEU A O 1
ATOM 3616 N N . ASP A 1 462 ? 0.843 -18.511 17.659 1.00 57.00 462 ASP A N 1
ATOM 3617 C CA . ASP A 1 462 ? 1.206 -19.824 17.128 1.00 57.00 462 ASP A CA 1
ATOM 3618 C C . ASP A 1 462 ? 0.501 -20.971 17.856 1.00 57.00 462 ASP A C 1
ATOM 3620 O O . ASP A 1 462 ? -0.006 -21.882 17.202 1.00 57.00 462 ASP A O 1
ATOM 3624 N N . ARG A 1 463 ? 0.374 -20.918 19.190 1.00 63.91 463 ARG A N 1
ATOM 3625 C CA . ARG A 1 463 ? -0.446 -21.891 19.935 1.00 63.91 463 ARG A CA 1
ATOM 3626 C C . ARG A 1 463 ? -1.922 -21.806 19.538 1.00 63.91 463 ARG A C 1
ATOM 3628 O O . ARG A 1 463 ? -2.560 -22.846 19.398 1.00 63.91 463 ARG A O 1
ATOM 3635 N N . ALA A 1 464 ? -2.438 -20.601 19.285 1.00 54.97 464 ALA A N 1
ATOM 3636 C CA . ALA A 1 464 ? -3.781 -20.397 18.749 1.00 54.97 464 ALA A CA 1
ATOM 3637 C C . ALA A 1 464 ? -3.912 -20.969 17.329 1.00 54.97 464 ALA A C 1
ATOM 3639 O O . ALA A 1 464 ? -4.833 -21.735 17.085 1.00 54.97 464 ALA A O 1
ATOM 3640 N N . ARG A 1 465 ? -2.951 -20.722 16.430 1.00 50.03 465 ARG A N 1
ATOM 3641 C CA . ARG A 1 465 ? -2.913 -21.284 15.065 1.00 50.03 465 ARG A CA 1
ATOM 3642 C C . ARG A 1 465 ? -2.855 -22.819 15.061 1.00 50.03 465 ARG A C 1
ATOM 3644 O O . ARG A 1 465 ? -3.466 -23.453 14.201 1.00 50.03 465 ARG A O 1
ATOM 3651 N N . VAL A 1 466 ? -2.119 -23.436 15.993 1.00 50.47 466 VAL A N 1
ATOM 3652 C CA . VAL A 1 466 ? -2.067 -24.904 16.156 1.00 50.47 466 VAL A CA 1
ATOM 3653 C C . VAL A 1 466 ? -3.404 -25.434 16.675 1.00 50.47 466 VAL A C 1
ATOM 3655 O O . VAL A 1 466 ? -3.956 -26.356 16.078 1.00 50.47 466 VAL A O 1
ATOM 3658 N N . ALA A 1 467 ? -3.977 -24.799 17.700 1.00 45.03 467 ALA A N 1
ATOM 3659 C CA . ALA A 1 467 ? -5.299 -25.149 18.217 1.00 45.03 467 ALA A CA 1
ATOM 3660 C C . ALA A 1 467 ? -6.421 -24.939 17.174 1.00 45.03 467 ALA A C 1
ATOM 3662 O O . ALA A 1 467 ? -7.383 -25.703 17.126 1.00 45.03 467 ALA A O 1
ATOM 3663 N N . GLU A 1 468 ? -6.290 -23.938 16.301 1.00 37.56 468 GLU A N 1
ATOM 3664 C CA . GLU A 1 468 ? -7.198 -23.649 15.183 1.00 37.56 468 GLU A CA 1
ATOM 3665 C C . GLU A 1 468 ? -7.080 -24.676 14.052 1.00 37.56 468 GLU A C 1
ATOM 3667 O O . GLU A 1 468 ? -8.097 -25.084 13.483 1.00 37.56 468 GLU A O 1
ATOM 3672 N N . ARG A 1 469 ? -5.860 -25.143 13.745 1.00 40.28 469 ARG A N 1
ATOM 3673 C CA . ARG A 1 469 ? -5.641 -26.251 12.799 1.00 40.28 469 ARG A CA 1
ATOM 3674 C C . ARG A 1 469 ? -6.283 -27.549 13.275 1.00 40.28 469 ARG A C 1
ATOM 3676 O O . ARG A 1 469 ? -6.743 -28.320 12.438 1.00 40.28 469 ARG A O 1
ATOM 3683 N N . GLU A 1 470 ? -6.327 -27.774 14.584 1.00 41.97 470 GLU A N 1
ATOM 3684 C CA . GLU A 1 470 ? -6.945 -28.961 15.181 1.00 41.97 470 GLU A CA 1
ATOM 3685 C C . GLU A 1 470 ? -8.474 -28.853 15.307 1.00 41.97 470 GLU A C 1
ATOM 3687 O O . GLU A 1 470 ? -9.148 -29.881 15.308 1.00 41.97 470 GLU A O 1
ATOM 3692 N N . LYS A 1 471 ? -9.044 -27.639 15.359 1.00 41.50 471 LYS A N 1
ATOM 3693 C CA . LYS A 1 471 ? -10.490 -27.428 15.576 1.00 41.50 471 LYS A CA 1
ATOM 3694 C C . LYS A 1 471 ? -11.334 -27.176 14.325 1.00 41.50 471 LYS A C 1
ATOM 3696 O O . LYS A 1 471 ? -12.550 -27.277 14.422 1.00 41.50 471 LYS A O 1
ATOM 3701 N N . THR A 1 472 ? -10.745 -26.889 13.160 1.00 39.84 472 THR A N 1
ATOM 3702 C CA . THR A 1 472 ? -11.466 -26.720 11.875 1.00 39.84 472 THR A CA 1
ATOM 3703 C C . THR A 1 472 ? -12.741 -25.847 11.945 1.00 39.84 472 THR A C 1
ATOM 3705 O O . THR A 1 472 ? -13.847 -26.370 12.015 1.00 39.84 472 THR A O 1
ATOM 3708 N N . GLY A 1 473 ? -12.601 -24.519 11.806 1.00 40.56 473 GLY A N 1
ATOM 3709 C CA . GLY A 1 473 ? -13.691 -23.629 11.354 1.00 40.56 473 GLY A CA 1
ATOM 3710 C C . GLY A 1 473 ? -14.316 -22.680 12.392 1.00 40.56 473 GLY A C 1
ATOM 3711 O O . GLY A 1 473 ? -15.314 -23.017 13.012 1.00 40.56 473 GLY A O 1
ATOM 3712 N N . THR A 1 474 ? -13.777 -21.451 12.449 1.00 37.12 474 THR A N 1
ATOM 3713 C CA . THR A 1 474 ? -14.396 -20.149 12.826 1.00 37.12 474 THR A CA 1
ATOM 3714 C C . THR A 1 474 ? -15.138 -19.992 14.167 1.00 37.12 474 THR A C 1
ATOM 3716 O O . THR A 1 474 ? -16.199 -20.570 14.359 1.00 37.12 474 THR A O 1
ATOM 3719 N N . VAL A 1 475 ? -14.673 -19.059 15.016 1.00 37.12 475 VAL A N 1
ATOM 3720 C CA . VAL A 1 475 ? -15.261 -17.717 15.296 1.00 37.12 475 VAL A CA 1
ATOM 3721 C C . VAL A 1 475 ? -14.389 -17.015 16.360 1.00 37.12 475 VAL A C 1
ATOM 3723 O O . VAL A 1 475 ? -14.005 -17.617 17.358 1.00 37.12 475 VAL A O 1
ATOM 3726 N N . PHE A 1 476 ? -14.075 -15.733 16.148 1.00 42.78 476 PHE A N 1
ATOM 3727 C CA . PHE A 1 476 ? -13.324 -14.888 17.085 1.00 42.78 476 PHE A CA 1
ATOM 3728 C C . PHE A 1 476 ? -14.283 -14.100 17.996 1.00 42.78 476 PHE A C 1
ATOM 3730 O O . PHE A 1 476 ? -15.168 -13.397 17.506 1.00 42.78 476 PHE A O 1
ATOM 3737 N N . HIS A 1 477 ? -14.101 -14.185 19.318 1.00 42.47 477 HIS A N 1
ATOM 3738 C CA . HIS A 1 477 ? -14.927 -13.480 20.307 1.00 42.47 477 HIS A CA 1
ATOM 3739 C C . HIS A 1 477 ? -14.207 -12.234 20.837 1.00 42.47 477 HIS A C 1
ATOM 3741 O O . HIS A 1 477 ? -13.270 -12.315 21.632 1.00 42.47 477 HIS A O 1
ATOM 3747 N N . THR A 1 478 ? -14.652 -11.054 20.402 1.00 43.81 478 THR A N 1
ATOM 3748 C CA . THR A 1 478 ? -14.105 -9.765 20.845 1.00 43.81 478 THR A CA 1
ATOM 3749 C C . THR A 1 478 ? -14.368 -9.511 22.326 1.00 43.81 478 THR A C 1
ATOM 3751 O O . THR A 1 478 ? -15.514 -9.518 22.775 1.00 43.81 478 THR A O 1
ATOM 3754 N N . GLY A 1 479 ? -13.301 -9.207 23.070 1.00 46.19 479 GLY A N 1
ATOM 3755 C CA . GLY A 1 479 ? -13.393 -8.787 24.468 1.00 46.19 479 GLY A CA 1
ATOM 3756 C C . GLY A 1 479 ? -13.790 -9.899 25.438 1.00 46.19 479 GLY A C 1
ATOM 3757 O O . GLY A 1 479 ? -14.450 -9.584 26.420 1.00 46.19 479 GLY A O 1
ATOM 3758 N N . LEU A 1 480 ? -13.404 -11.151 25.150 1.00 61.91 480 LEU A N 1
ATOM 3759 C CA . LEU A 1 480 ? -13.664 -12.330 25.982 1.00 61.91 480 LEU A CA 1
ATOM 3760 C C . LEU A 1 480 ? -12.970 -12.218 27.355 1.00 61.91 480 LEU A C 1
ATOM 3762 O O . LEU A 1 480 ? -11.799 -12.562 27.503 1.00 61.91 480 LEU A O 1
ATOM 3766 N N . GLU A 1 481 ? -13.687 -11.704 28.354 1.00 73.81 481 GLU A N 1
ATOM 3767 C CA . GLU A 1 481 ? -13.245 -11.660 29.756 1.00 73.81 481 GLU A CA 1
ATOM 3768 C C . GLU A 1 481 ? -13.539 -13.015 30.423 1.00 73.81 481 GLU A C 1
ATOM 3770 O O . GLU A 1 481 ? -14.651 -13.520 30.290 1.00 73.81 481 GLU A O 1
ATOM 3775 N N . VAL A 1 482 ? -12.562 -13.618 31.111 1.00 82.44 482 VAL A N 1
ATOM 3776 C CA . VAL A 1 482 ? -12.742 -14.889 31.841 1.00 82.44 482 VAL A CA 1
ATOM 3777 C C . VAL A 1 482 ? -13.066 -14.588 33.301 1.00 82.44 482 VAL A C 1
ATOM 3779 O O . VAL A 1 482 ? -12.380 -13.772 33.917 1.00 82.44 482 VAL A O 1
ATOM 3782 N N . VAL A 1 483 ? -14.123 -15.204 33.824 1.00 85.06 483 VAL A N 1
ATOM 3783 C CA . VAL A 1 483 ? -14.719 -14.908 35.134 1.00 85.06 483 VAL A CA 1
ATOM 3784 C C . VAL A 1 483 ? -15.175 -16.216 35.774 1.00 85.06 483 VAL A C 1
ATOM 3786 O O . VAL A 1 483 ? -15.689 -17.077 35.065 1.00 85.06 483 VAL A O 1
ATOM 3789 N N . ASP A 1 484 ? -15.021 -16.376 37.084 1.00 90.06 484 ASP A N 1
ATOM 3790 C CA . ASP A 1 484 ? -15.560 -17.543 37.787 1.00 90.06 484 ASP A CA 1
ATOM 3791 C C . ASP A 1 484 ? -17.053 -17.333 38.101 1.00 90.06 484 ASP A C 1
ATOM 3793 O O . ASP A 1 484 ? -17.501 -16.210 38.332 1.00 90.06 484 ASP A O 1
ATOM 3797 N N . LEU A 1 485 ? -17.861 -18.398 38.115 1.00 88.94 485 LEU A N 1
ATOM 3798 C CA . LEU A 1 485 ? -19.305 -18.312 38.390 1.00 88.94 485 LEU A CA 1
ATOM 3799 C C . LEU A 1 485 ? -19.601 -17.687 39.763 1.00 88.94 485 LEU A C 1
ATOM 3801 O O . LEU A 1 485 ? -20.603 -16.993 39.924 1.00 88.94 485 LEU A O 1
ATOM 3805 N N . GLU A 1 486 ? -18.697 -17.882 40.725 1.00 87.00 486 GLU A N 1
ATOM 3806 C CA . GLU A 1 486 ? -18.754 -17.291 42.067 1.00 87.00 486 GLU A CA 1
ATOM 3807 C C . GLU A 1 486 ? -18.631 -15.755 42.058 1.00 87.00 486 GLU A C 1
ATOM 3809 O O . GLU A 1 486 ? -19.087 -15.096 42.994 1.00 87.00 486 GLU A O 1
ATOM 3814 N N . ASP A 1 487 ? -18.073 -15.170 40.991 1.00 85.69 487 ASP A N 1
ATOM 3815 C CA . ASP A 1 487 ? -17.937 -13.720 40.826 1.00 85.69 487 ASP A CA 1
ATOM 3816 C C . ASP A 1 487 ? -19.191 -13.064 40.208 1.00 85.69 487 ASP A C 1
ATOM 3818 O O . ASP A 1 487 ? -19.251 -11.833 40.074 1.00 85.69 487 ASP A O 1
ATOM 3822 N N . LEU A 1 488 ? -20.195 -13.851 39.796 1.00 88.69 488 LEU A N 1
ATOM 3823 C CA . LEU A 1 488 ? -21.458 -13.335 39.264 1.00 88.69 488 LEU A CA 1
ATOM 3824 C C . LEU A 1 488 ? -22.469 -13.098 40.392 1.00 88.69 488 LEU A C 1
ATOM 3826 O O . LEU A 1 488 ? -22.567 -13.854 41.356 1.00 88.69 488 LEU A O 1
ATOM 3830 N N . ALA A 1 489 ? -23.279 -12.048 40.248 1.00 88.38 489 ALA A N 1
ATOM 3831 C CA . ALA A 1 489 ? -24.396 -11.816 41.155 1.00 88.38 489 ALA A CA 1
ATOM 3832 C C . ALA A 1 489 ? -25.491 -12.862 40.902 1.00 88.38 489 ALA A C 1
ATOM 3834 O O . ALA A 1 489 ? -25.863 -13.080 39.750 1.00 88.38 489 ALA A O 1
ATOM 3835 N N . CYS A 1 490 ? -26.019 -13.471 41.966 1.00 85.62 490 CYS A N 1
ATOM 3836 C CA . CYS A 1 490 ? -27.102 -14.454 41.899 1.00 85.62 490 CYS A CA 1
ATOM 3837 C C . CYS A 1 490 ? -28.426 -13.841 42.386 1.00 85.62 490 CYS A C 1
ATOM 3839 O O . CYS A 1 490 ? -28.454 -13.161 43.415 1.00 85.62 490 CYS A O 1
ATOM 3841 N N . ASP A 1 491 ? -29.513 -14.069 41.648 1.00 80.81 491 ASP A N 1
ATOM 3842 C CA . ASP A 1 491 ? -30.882 -13.714 42.042 1.00 80.81 491 ASP A CA 1
ATOM 3843 C C . ASP A 1 491 ? -31.666 -15.006 42.328 1.00 80.81 491 ASP A C 1
ATOM 3845 O O . ASP A 1 491 ? -32.077 -15.702 41.403 1.00 80.81 491 ASP A O 1
ATOM 3849 N N . GLU A 1 492 ? -31.854 -15.342 43.607 1.00 68.06 492 GLU A N 1
ATOM 3850 C CA . GLU A 1 492 ? -32.594 -16.539 44.062 1.00 68.06 492 GLU A CA 1
ATOM 3851 C C . GLU A 1 492 ? -34.082 -16.235 44.340 1.00 68.06 492 GLU A C 1
ATOM 3853 O O . GLU A 1 492 ? -34.722 -16.866 45.182 1.00 68.06 492 GLU A O 1
ATOM 3858 N N . SER A 1 493 ? -34.643 -15.204 43.700 1.00 59.78 493 SER A N 1
ATOM 3859 C CA . SER A 1 493 ? -36.005 -14.738 43.996 1.00 59.78 493 SER A CA 1
ATOM 3860 C C . SER A 1 493 ? -37.128 -15.611 43.419 1.00 59.78 493 SER A C 1
ATOM 3862 O O . SER A 1 493 ? -38.264 -15.482 43.879 1.00 59.78 493 SER A O 1
ATOM 3864 N N . ASP A 1 494 ? -36.821 -16.530 42.497 1.00 51.19 494 ASP A N 1
ATOM 3865 C CA . ASP A 1 494 ? -37.754 -17.530 41.970 1.00 51.19 494 ASP A CA 1
ATOM 3866 C C . ASP A 1 494 ? -37.308 -18.942 42.369 1.00 51.19 494 ASP A C 1
ATOM 3868 O O . ASP A 1 494 ? -36.188 -19.366 42.099 1.00 51.19 494 ASP A O 1
ATOM 3872 N N . ALA A 1 495 ? -38.212 -19.688 43.005 1.00 53.34 495 ALA A N 1
ATOM 3873 C CA . ALA A 1 495 ? -37.951 -20.988 43.627 1.00 53.34 495 ALA A CA 1
ATOM 3874 C C . ALA A 1 495 ? -37.582 -22.134 42.655 1.00 53.34 495 ALA A C 1
ATOM 3876 O O . ALA A 1 495 ? -37.403 -23.255 43.120 1.00 53.34 495 ALA A O 1
ATOM 3877 N N . ASP A 1 496 ? -37.472 -21.867 41.347 1.00 53.25 496 ASP A N 1
ATOM 3878 C CA . ASP A 1 496 ? -37.350 -22.889 40.296 1.00 53.25 496 ASP A CA 1
ATOM 3879 C C . ASP A 1 496 ? -36.250 -22.622 39.237 1.00 53.25 496 ASP A C 1
ATOM 3881 O O . ASP A 1 496 ? -36.143 -23.405 38.295 1.00 53.25 496 ASP A O 1
ATOM 3885 N N . ALA A 1 497 ? -35.437 -21.558 39.338 1.00 61.03 497 ALA A N 1
ATOM 3886 C CA . ALA A 1 497 ? -34.254 -21.398 38.473 1.00 61.03 497 ALA A CA 1
ATOM 3887 C C . ALA A 1 497 ? -33.268 -20.354 39.017 1.00 61.03 497 ALA A C 1
ATOM 3889 O O . ALA A 1 497 ? -33.570 -19.157 39.024 1.00 61.03 497 ALA A O 1
ATOM 3890 N N . ALA A 1 498 ? -32.067 -20.784 39.407 1.00 76.62 498 ALA A N 1
ATOM 3891 C CA . ALA A 1 498 ? -31.006 -19.852 39.780 1.00 76.62 498 ALA A CA 1
ATOM 3892 C C . ALA A 1 498 ? -30.506 -19.057 38.553 1.00 76.62 498 ALA A C 1
ATOM 3894 O O . ALA A 1 498 ? -30.321 -19.599 37.455 1.00 76.62 498 ALA A O 1
ATOM 3895 N N . LEU A 1 499 ? -30.310 -17.745 38.736 1.00 87.62 499 LEU A N 1
ATOM 3896 C CA . LEU A 1 499 ? -29.905 -16.810 37.686 1.00 87.62 499 LEU A CA 1
ATOM 3897 C C . LEU A 1 499 ? -28.642 -16.047 38.088 1.00 87.62 499 LEU A C 1
ATOM 3899 O O . LEU A 1 499 ? -28.670 -15.258 39.033 1.00 87.62 499 LEU A O 1
ATOM 3903 N N . TRP A 1 500 ? -27.579 -16.187 37.295 1.00 92.88 500 TRP A N 1
ATOM 3904 C CA . TRP A 1 500 ? -26.321 -15.466 37.477 1.00 92.88 500 TRP A CA 1
ATOM 3905 C C . TRP A 1 500 ? -26.189 -14.331 36.469 1.00 92.88 500 TRP A C 1
ATOM 3907 O O . TRP A 1 500 ? -26.466 -14.498 35.279 1.00 92.88 500 TRP A O 1
ATOM 3917 N N . TYR A 1 501 ? -25.745 -13.159 36.918 1.00 92.50 501 TYR A N 1
ATOM 3918 C CA . TYR A 1 501 ? -25.576 -12.003 36.045 1.00 92.50 501 TYR A CA 1
ATOM 3919 C C . TYR A 1 501 ? -24.409 -11.094 36.434 1.00 92.50 501 TYR A C 1
ATOM 3921 O O . TYR A 1 501 ? -23.961 -11.046 37.580 1.00 92.50 501 TYR A O 1
ATOM 3929 N N . ARG A 1 502 ? -23.935 -10.313 35.457 1.00 90.62 502 ARG A N 1
ATOM 3930 C CA . ARG A 1 502 ? -22.940 -9.252 35.659 1.00 90.62 502 ARG A CA 1
ATOM 3931 C C . ARG A 1 502 ? -23.192 -8.069 34.728 1.00 90.62 502 ARG A C 1
ATOM 3933 O O . ARG A 1 502 ? -23.590 -8.231 33.571 1.00 90.62 502 ARG A O 1
ATOM 3940 N N . GLY A 1 503 ? -22.910 -6.871 35.235 1.00 87.25 503 GLY A N 1
ATOM 3941 C CA . GLY A 1 503 ? -22.958 -5.644 34.449 1.00 87.25 503 GLY A CA 1
ATOM 3942 C C . GLY A 1 503 ? -21.875 -5.602 33.369 1.00 87.25 503 GLY A C 1
ATOM 3943 O O . GLY A 1 503 ? -20.733 -6.002 33.593 1.00 87.25 503 GLY A O 1
ATOM 3944 N N . CYS A 1 504 ? -22.222 -5.094 32.191 1.00 84.75 504 CYS A N 1
ATOM 3945 C CA . CYS A 1 504 ? -21.305 -4.927 31.072 1.00 84.75 504 CYS A CA 1
ATOM 3946 C C . CYS A 1 504 ? -20.741 -3.500 31.008 1.00 84.75 504 CYS A C 1
ATOM 3948 O O . CYS A 1 504 ? -21.420 -2.525 31.330 1.00 84.75 504 CYS A O 1
ATOM 3950 N N . ARG A 1 505 ? -19.520 -3.353 30.474 1.00 80.62 505 ARG A N 1
ATOM 3951 C CA . ARG A 1 505 ? -18.864 -2.052 30.229 1.00 80.62 505 ARG A CA 1
ATOM 3952 C C . ARG A 1 505 ? -19.648 -1.130 29.283 1.00 80.62 505 ARG A C 1
ATOM 3954 O O . ARG A 1 505 ? -19.367 0.062 29.242 1.00 80.62 505 ARG A O 1
ATOM 3961 N N . CYS A 1 506 ? -20.636 -1.654 28.550 1.00 69.06 506 CYS A N 1
ATOM 3962 C CA . CYS A 1 506 ? -21.557 -0.858 27.735 1.00 69.06 506 CYS A CA 1
ATOM 3963 C C . CYS A 1 506 ? -22.637 -0.120 28.553 1.00 69.06 506 CYS A C 1
ATOM 3965 O O . CYS A 1 506 ? -23.406 0.644 27.975 1.00 69.06 506 CYS A O 1
ATOM 3967 N N . GLY A 1 507 ? -22.705 -0.342 29.872 1.00 76.75 507 GLY A N 1
ATOM 3968 C CA . GLY A 1 507 ? -23.655 0.304 30.781 1.00 76.75 507 GLY A CA 1
ATOM 3969 C C . GLY A 1 507 ? -24.927 -0.500 31.072 1.00 76.75 507 GLY A C 1
ATOM 3970 O O . GLY A 1 507 ? -25.803 0.014 31.758 1.00 76.75 507 GLY A O 1
ATOM 3971 N N . ASP A 1 508 ? -25.041 -1.736 30.576 1.00 78.88 508 ASP A N 1
ATOM 3972 C CA . ASP A 1 508 ? -26.140 -2.647 30.927 1.00 78.88 508 ASP A CA 1
ATOM 3973 C C . ASP A 1 508 ? -25.820 -3.373 32.244 1.00 78.88 508 ASP A C 1
ATOM 3975 O O . ASP A 1 508 ? -24.851 -4.131 32.307 1.00 78.88 508 ASP A O 1
ATOM 3979 N N . GLU A 1 509 ? -26.617 -3.145 33.292 1.00 84.19 509 GLU A N 1
ATOM 3980 C CA . GLU A 1 509 ? -26.410 -3.721 34.631 1.00 84.19 509 GLU A CA 1
ATOM 3981 C C . GLU A 1 509 ? -26.603 -5.247 34.679 1.00 84.19 509 GLU A C 1
ATOM 3983 O O . GLU A 1 509 ? -26.040 -5.903 35.556 1.00 84.19 509 GLU A O 1
ATOM 3988 N N . ARG A 1 510 ? -27.336 -5.828 33.717 1.00 89.75 510 ARG A N 1
ATOM 3989 C CA . ARG A 1 510 ? -27.517 -7.282 33.546 1.00 89.75 510 ARG A CA 1
ATOM 3990 C C . ARG A 1 510 ? -27.087 -7.723 32.142 1.00 89.75 510 ARG A C 1
ATOM 3992 O O . ARG A 1 510 ? -27.743 -8.546 31.502 1.00 89.75 510 ARG A O 1
ATOM 3999 N N . GLY A 1 511 ? -25.987 -7.142 31.661 1.00 82.69 511 GLY A N 1
ATOM 4000 C CA . GLY A 1 511 ? -25.480 -7.361 30.311 1.00 82.69 511 GLY A CA 1
ATOM 4001 C C . GLY A 1 511 ? -25.103 -8.815 30.036 1.00 82.69 511 GLY A C 1
ATOM 4002 O O . GLY A 1 511 ? -25.459 -9.326 28.981 1.00 82.69 511 GLY A O 1
ATOM 4003 N N . PHE A 1 512 ? -24.438 -9.493 30.972 1.00 91.50 512 PHE A N 1
ATOM 4004 C CA . PHE A 1 512 ? -24.135 -10.923 30.876 1.00 91.50 512 PHE A CA 1
ATOM 4005 C C . PHE A 1 512 ? -25.043 -11.708 31.812 1.00 91.50 512 PHE A C 1
ATOM 4007 O O . PHE A 1 512 ? -25.203 -11.315 32.968 1.00 91.50 512 PHE A O 1
ATOM 4014 N N . LEU A 1 513 ? -25.636 -12.791 31.312 1.00 90.06 513 LEU A N 1
ATOM 4015 C CA . LEU A 1 513 ? -26.655 -13.559 32.018 1.00 90.06 513 LEU A CA 1
ATOM 4016 C C . LEU A 1 513 ? -26.466 -15.049 31.724 1.00 90.06 513 LEU A C 1
ATOM 4018 O O . LEU A 1 513 ? -26.306 -15.422 30.563 1.00 90.06 513 LEU A O 1
ATOM 4022 N N . VAL A 1 514 ? -26.473 -15.860 32.778 1.00 90.31 514 VAL A N 1
ATOM 4023 C CA . VAL A 1 514 ? -26.317 -17.317 32.736 1.00 90.31 514 VAL A CA 1
ATOM 4024 C C . VAL A 1 514 ? -27.430 -17.936 33.572 1.00 90.31 514 VAL A C 1
ATOM 4026 O O . VAL A 1 514 ? -27.654 -17.510 34.706 1.00 90.31 514 VAL A O 1
ATOM 4029 N N . THR A 1 515 ? -28.149 -18.905 33.013 1.00 89.38 515 THR A N 1
ATOM 4030 C CA . THR A 1 515 ? -29.183 -19.656 33.738 1.00 89.38 515 THR A CA 1
ATOM 4031 C C . THR A 1 515 ? -28.658 -21.012 34.192 1.00 89.38 515 THR A C 1
ATOM 4033 O O . THR A 1 515 ? -27.704 -21.539 33.622 1.00 89.38 515 THR A O 1
ATOM 4036 N N . GLU A 1 516 ? -29.308 -21.613 35.186 1.00 86.81 516 GLU A N 1
ATOM 4037 C CA . GLU A 1 516 ? -28.995 -22.976 35.638 1.00 86.81 516 GLU A CA 1
ATOM 4038 C C . GLU A 1 516 ? -29.051 -23.995 34.489 1.00 86.81 516 GLU A C 1
ATOM 4040 O O . GLU A 1 516 ? -28.140 -24.800 34.324 1.00 86.81 516 GLU A O 1
ATOM 4045 N N . GLN A 1 517 ? -30.036 -23.864 33.596 1.00 84.19 517 GLN A N 1
ATOM 4046 C CA . GLN A 1 517 ? -30.157 -24.707 32.405 1.00 84.19 517 GLN A CA 1
ATOM 4047 C C . GLN A 1 517 ? -28.980 -24.547 31.420 1.00 84.19 517 GLN A C 1
ATOM 4049 O O . GLN A 1 517 ? -28.667 -25.476 30.669 1.00 84.19 517 GLN A O 1
ATOM 4054 N N . ASP A 1 518 ? -28.345 -23.374 31.379 1.00 84.69 518 ASP A N 1
ATOM 4055 C CA . ASP A 1 518 ? -27.166 -23.144 30.541 1.00 84.69 518 ASP A CA 1
ATOM 4056 C C . ASP A 1 518 ? -25.929 -23.830 31.137 1.00 84.69 518 ASP A C 1
ATOM 4058 O O . ASP A 1 518 ? -25.145 -24.426 30.400 1.00 84.69 518 ASP A O 1
ATOM 4062 N N . LEU A 1 519 ? -25.792 -23.814 32.467 1.00 86.81 519 LEU A N 1
ATOM 4063 C CA . LEU A 1 519 ? -24.718 -24.512 33.177 1.00 86.81 519 LEU A CA 1
ATOM 4064 C C . LEU A 1 519 ? -24.858 -26.032 33.064 1.00 86.81 519 LEU A C 1
ATOM 4066 O O . LEU A 1 519 ? -23.879 -26.711 32.771 1.00 86.81 519 LEU A O 1
ATOM 4070 N N . GLU A 1 520 ? -26.073 -26.566 33.218 1.00 83.94 520 GLU A N 1
ATOM 4071 C CA . GLU A 1 520 ? -26.346 -28.001 33.051 1.00 83.94 520 GLU A CA 1
ATOM 4072 C C . GLU A 1 520 ? -25.981 -28.503 31.649 1.00 83.94 520 GLU A C 1
ATOM 4074 O O . GLU A 1 520 ? -25.518 -29.632 31.487 1.00 83.94 520 GLU A O 1
ATOM 4079 N N . ARG A 1 521 ? -26.174 -27.668 30.622 1.00 80.69 521 ARG A N 1
ATOM 4080 C CA . ARG A 1 521 ? -25.850 -28.019 29.235 1.00 80.69 521 ARG A CA 1
ATOM 4081 C C . ARG A 1 521 ? -24.350 -28.112 28.986 1.00 80.69 521 ARG A C 1
ATOM 4083 O O . ARG A 1 521 ? -23.925 -28.962 28.212 1.00 80.69 521 ARG A O 1
ATOM 4090 N N . GLU A 1 522 ? -23.577 -27.248 29.633 1.00 84.06 522 GLU A N 1
ATOM 4091 C CA . GLU A 1 522 ? -22.125 -27.152 29.464 1.00 84.06 522 GLU A CA 1
ATOM 4092 C C . GLU A 1 522 ? -21.359 -27.820 30.623 1.00 84.06 522 GLU A C 1
ATOM 4094 O O . GLU A 1 522 ? -20.156 -27.607 30.792 1.00 84.06 522 GLU A O 1
ATOM 4099 N N . ALA A 1 523 ? -22.042 -28.650 31.422 1.00 80.25 523 ALA A N 1
ATOM 4100 C CA . ALA A 1 523 ? -21.482 -29.288 32.611 1.00 80.25 523 ALA A CA 1
ATOM 4101 C C . ALA A 1 523 ? -20.251 -30.151 32.300 1.00 80.25 523 ALA A C 1
ATOM 4103 O O . ALA A 1 523 ? -19.292 -30.127 33.055 1.00 80.25 523 ALA A O 1
ATOM 4104 N N . ASP A 1 524 ? -20.199 -30.838 31.158 1.00 74.44 524 ASP A N 1
ATOM 4105 C CA . ASP A 1 524 ? -19.024 -31.640 30.773 1.00 74.44 524 ASP A CA 1
ATOM 4106 C C . ASP A 1 524 ? -17.776 -30.788 30.460 1.00 74.44 524 ASP A C 1
ATOM 4108 O O . ASP A 1 524 ? -16.658 -31.306 30.388 1.00 74.44 524 ASP A O 1
ATOM 4112 N N . HIS A 1 525 ? -17.956 -29.482 30.250 1.00 67.56 525 HIS A N 1
ATOM 4113 C CA . HIS A 1 525 ? -16.901 -28.554 29.859 1.00 67.56 525 HIS A CA 1
ATOM 4114 C C . HIS A 1 525 ? -16.415 -27.676 31.021 1.00 67.56 525 HIS A C 1
ATOM 4116 O O . HIS A 1 525 ? -15.272 -27.221 30.980 1.00 67.56 525 HIS A O 1
ATOM 4122 N N . GLY A 1 526 ? -17.236 -27.466 32.060 1.00 80.00 526 GLY A N 1
ATOM 4123 C CA . GLY A 1 526 ? -16.905 -26.602 33.206 1.00 80.00 526 GLY A CA 1
ATOM 4124 C C . GLY A 1 526 ? -16.703 -25.128 32.826 1.00 80.00 526 GLY A C 1
ATOM 4125 O O . GLY A 1 526 ? -16.105 -24.349 33.571 1.00 80.00 526 GLY A O 1
ATOM 4126 N N . GLU A 1 527 ? -17.156 -24.740 31.634 1.00 84.00 527 GLU A N 1
ATOM 4127 C CA . GLU A 1 527 ? -17.032 -23.395 31.096 1.00 84.00 527 GLU A CA 1
ATOM 4128 C C . GLU A 1 527 ? -18.175 -23.080 30.131 1.00 84.00 527 GLU A C 1
ATOM 4130 O O . GLU A 1 527 ? -18.606 -23.935 29.365 1.00 84.00 527 GLU A O 1
ATOM 4135 N N . ILE A 1 528 ? -18.645 -21.833 30.128 1.00 85.56 528 ILE A N 1
ATOM 4136 C CA . ILE A 1 528 ? -19.663 -21.348 29.192 1.00 85.56 528 ILE A CA 1
ATOM 4137 C C . ILE A 1 528 ? -19.306 -19.955 28.678 1.00 85.56 528 ILE A C 1
ATOM 4139 O O . ILE A 1 528 ? -18.854 -19.092 29.427 1.00 85.56 528 ILE A O 1
ATOM 4143 N N . VAL A 1 529 ? -19.505 -19.709 27.382 1.00 84.88 529 VAL A N 1
ATOM 4144 C CA . VAL A 1 529 ? -19.255 -18.401 26.761 1.00 84.88 529 VAL A CA 1
ATOM 4145 C C . VAL A 1 529 ? -20.580 -17.686 26.513 1.00 84.88 529 VAL A C 1
ATOM 4147 O O . VAL A 1 529 ? -21.399 -18.132 25.713 1.00 84.88 529 VAL A O 1
ATOM 4150 N N . VAL A 1 530 ? -20.776 -16.546 27.175 1.00 83.31 530 VAL A N 1
ATOM 4151 C CA . VAL A 1 530 ? -22.002 -15.745 27.106 1.00 83.31 530 VAL A CA 1
ATOM 4152 C C . VAL A 1 530 ? -21.745 -14.356 26.531 1.00 83.31 530 VAL A C 1
ATOM 4154 O O . VAL A 1 530 ? -20.803 -13.654 26.902 1.00 83.31 530 VAL A O 1
ATOM 4157 N N . GLY A 1 531 ? -22.585 -13.951 25.581 1.00 80.12 531 GLY A N 1
ATOM 4158 C CA . GLY A 1 531 ? -22.535 -12.629 24.961 1.00 80.12 531 GLY A CA 1
ATOM 4159 C C . GLY A 1 531 ? -23.308 -11.595 25.774 1.00 80.12 531 GLY A C 1
ATOM 4160 O O . GLY A 1 531 ? -24.332 -11.905 26.384 1.00 80.12 531 GLY A O 1
ATOM 4161 N N . CYS A 1 532 ? -22.847 -10.347 25.758 1.00 82.06 532 CYS A N 1
ATOM 4162 C CA . CYS A 1 532 ? -23.594 -9.254 26.359 1.00 82.06 532 CYS A CA 1
ATOM 4163 C C . CYS A 1 532 ? -24.897 -8.988 25.584 1.00 82.06 532 CYS A C 1
ATOM 4165 O O . CYS A 1 532 ? -24.887 -8.839 24.365 1.00 82.06 532 CYS A O 1
ATOM 4167 N N . ARG A 1 533 ? -26.023 -8.820 26.283 1.00 78.69 533 ARG A N 1
ATOM 4168 C CA . ARG A 1 533 ? -27.330 -8.493 25.681 1.00 78.69 533 ARG A CA 1
ATOM 4169 C C . ARG A 1 533 ? -27.381 -7.103 25.032 1.00 78.69 533 ARG A C 1
ATOM 4171 O O . ARG A 1 533 ? -28.253 -6.856 24.200 1.00 78.69 533 ARG A O 1
ATOM 4178 N N . GLY A 1 534 ? -26.467 -6.208 25.411 1.00 58.66 534 GLY A N 1
ATOM 4179 C CA . GLY A 1 534 ? -26.427 -4.809 24.975 1.00 58.66 534 GLY A CA 1
ATOM 4180 C C . GLY A 1 534 ? -25.260 -4.423 24.056 1.00 58.66 534 GLY A C 1
ATOM 4181 O O . GLY A 1 534 ? -25.239 -3.292 23.572 1.00 58.66 534 GLY A O 1
ATOM 4182 N N . CYS A 1 535 ? -24.277 -5.301 23.809 1.00 69.56 535 CYS A N 1
ATOM 4183 C CA . CYS A 1 535 ? -23.120 -5.005 22.944 1.00 69.56 535 CYS A CA 1
ATOM 4184 C C . CYS A 1 535 ? -22.423 -6.282 22.428 1.00 69.56 535 CYS A C 1
ATOM 4186 O O . CYS A 1 535 ? -22.884 -7.385 22.682 1.00 69.56 535 CYS A O 1
ATOM 4188 N N . SER A 1 536 ? -21.296 -6.145 21.720 1.00 75.38 536 SER A N 1
ATOM 4189 C CA . SER A 1 536 ? -20.537 -7.265 21.130 1.00 75.38 536 SER A CA 1
ATOM 4190 C C . SER A 1 536 ? -19.453 -7.867 22.037 1.00 75.38 536 SER A C 1
ATOM 4192 O O . SER A 1 536 ? -18.586 -8.594 21.548 1.00 75.38 536 SER A O 1
ATOM 4194 N N . LEU A 1 537 ? -19.452 -7.531 23.331 1.00 76.31 537 LEU A N 1
ATOM 4195 C CA . LEU A 1 537 ? -18.528 -8.117 24.302 1.00 76.31 537 LEU A CA 1
ATOM 4196 C C . LEU A 1 537 ? -18.996 -9.515 24.700 1.00 76.31 537 LEU A C 1
ATOM 4198 O O . LEU A 1 537 ? -20.195 -9.765 24.830 1.00 76.31 537 LEU A O 1
ATOM 4202 N N . TRP A 1 538 ? -18.033 -10.396 24.930 1.00 82.12 538 TRP A N 1
ATOM 4203 C CA . TRP A 1 538 ? -18.259 -11.771 25.358 1.00 82.12 538 TRP A CA 1
ATOM 4204 C C . TRP A 1 538 ? -17.595 -12.010 26.711 1.00 82.12 538 TRP A C 1
ATOM 4206 O O . TRP A 1 538 ? -16.607 -11.367 27.050 1.00 82.12 538 TRP A O 1
ATOM 4216 N N . MET A 1 539 ? -18.138 -12.930 27.493 1.00 86.31 539 MET A N 1
ATOM 4217 C CA . MET A 1 539 ? -17.598 -13.325 28.787 1.00 86.31 539 MET A CA 1
ATOM 4218 C C . MET A 1 539 ? -17.572 -14.845 28.852 1.00 86.31 539 MET A C 1
ATOM 4220 O O . MET A 1 539 ? -18.554 -15.495 28.507 1.00 86.31 539 MET A O 1
ATOM 4224 N N . LYS A 1 540 ? -16.444 -15.410 29.269 1.00 88.56 540 LYS A N 1
ATOM 4225 C CA . LYS A 1 540 ? -16.311 -16.833 29.552 1.00 88.56 540 LYS A CA 1
ATOM 4226 C C . LYS A 1 540 ? -16.479 -17.033 31.052 1.00 88.56 540 LYS A C 1
ATOM 4228 O O . LYS A 1 540 ? -15.700 -16.481 31.821 1.00 88.56 540 LYS A O 1
ATOM 4233 N N . VAL A 1 541 ? -17.490 -17.792 31.446 1.00 88.44 541 VAL A N 1
ATOM 4234 C CA . VAL A 1 541 ? -17.774 -18.134 32.837 1.00 88.44 541 VAL A CA 1
ATOM 4235 C C . VAL A 1 541 ? -17.248 -19.533 33.109 1.00 88.44 541 VAL A C 1
ATOM 4237 O O . VAL A 1 541 ? -17.651 -20.471 32.428 1.00 88.44 541 VAL A O 1
ATOM 4240 N N . LEU A 1 542 ? -16.336 -19.664 34.064 1.00 88.12 542 LEU A N 1
ATOM 4241 C CA . LEU A 1 542 ? -15.835 -20.948 34.546 1.00 88.12 542 LEU A CA 1
ATOM 4242 C C . LEU A 1 542 ? -16.671 -21.395 35.744 1.00 88.12 542 LEU A C 1
ATOM 4244 O O . LEU A 1 542 ? -17.010 -20.579 36.600 1.00 88.12 542 LEU A O 1
ATOM 4248 N N . PHE A 1 543 ? -17.007 -22.677 35.820 1.00 86.56 543 PHE A N 1
ATOM 4249 C CA . PHE A 1 543 ? -17.755 -23.230 36.944 1.00 86.56 543 PHE A CA 1
ATOM 4250 C C . PHE A 1 543 ? -17.273 -24.637 37.283 1.00 86.56 543 PHE A C 1
ATOM 4252 O O . PHE A 1 543 ? -16.814 -25.387 36.423 1.00 86.56 543 PHE A O 1
ATOM 4259 N N . ALA A 1 544 ? -17.338 -24.977 38.569 1.00 76.81 544 ALA A N 1
ATOM 4260 C CA . ALA A 1 544 ? -17.026 -26.321 39.023 1.00 76.81 544 ALA A CA 1
ATOM 4261 C C . ALA A 1 544 ? -18.147 -27.283 38.605 1.00 76.81 544 ALA A C 1
ATOM 4263 O O . ALA A 1 544 ? -19.326 -26.944 38.717 1.00 76.81 544 ALA A O 1
ATOM 4264 N N . VAL A 1 545 ? -17.745 -28.465 38.140 1.00 56.12 545 VAL A N 1
ATOM 4265 C CA . VAL A 1 545 ? -18.623 -29.578 37.751 1.00 56.12 545 VAL A CA 1
ATOM 4266 C C . VAL A 1 545 ? -18.787 -30.542 38.913 1.00 56.12 545 VAL A C 1
ATOM 4268 O O . VAL A 1 545 ? -17.749 -30.865 39.545 1.00 56.12 545 VAL A O 1
#

InterPro domains:
  IPR001623 DnaJ domain [PF00226] (372-412)
  IPR001623 DnaJ domain [PS50076] (372-459)
  IPR001623 DnaJ domain [SM00271] (371-451)
  IPR001623 DnaJ domain [cd06257] (372-448)
  IPR002016 Haem peroxidase [PF00141] (112-330)
  IPR002016 Haem peroxidase [PR00458] (118-132)
  IPR002016 Haem peroxidase [PR00458] (177-194)
  IPR002016 Haem peroxidase [PR00458] (195-207)
  IPR002016 Haem peroxidase [PR00458] (242-257)
  IPR002016 Haem peroxidase [PR00458] (266-281)
  IPR002016 Haem peroxidase [PS50873] (114-366)
  IPR002207 Class I peroxidase [PR00459] (118-133)
  IPR002207 Class I peroxidase [PR00459] (151-175)
  IPR002207 Class I peroxidase [PR00459] (176-194)
  IPR002207 Class I peroxidase [PR00459] (218-235)
  IPR002207 Class I peroxidase [PR00459] (236-257)
  IPR002207 Class I peroxidase [PR00459] (258-282)
  IPR002207 Class I peroxidase [PR00459] (311-335)
  IPR007872 DPH-type metal-binding domain [PF05207] (482-544)
  IPR007872 DPH-type metal-binding domain [PS51074] (479-544)

Foldseek 3Di:
DDDDDDDDDDDDDDDDDDDDDDDDYDDDDDDDDDDDDDDDDDDDDDDDDDDDDDDDDDDDPPPDPPPCPVVVVVVVPPDDPPPPPVPDDDDLVNLLVLLVVLQVCQVVQQPDANRGPLLLLLVQLLLQLLLAFPVVLAGGLAAVLCVDPPNVVALLNFPNVVVVVSCVVSCVVPVNAAPSLSSNSSSQSSCVSLPFAFAQADDFGHHHYNVRRGDHPLHQQLQDADVSLCVNVVSLVDDLLLSLLQCLSLCADFDDCNRNQDGAHQHPCNSHRWLVSLLCLPPFDWDFDDDDTRTWIATPPPRHHIGTNHSNNLCVDPSSVVNSVVCSVDGPVSRVSNSVSSNVSNCRSGPDPDPHTDGHDHPCRVDVCPDDLCVLLVHDDDPDDDPDDLVNLVVSLVVSCVVQPPVPDPDPDDDDDDDDDDDDDDDDPPPDRDDNVSSVVSSVQCNDPVSV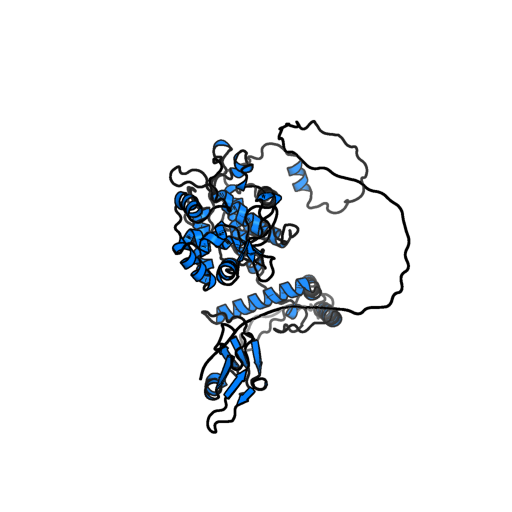VVSSVSVVVSVVVVVCVVVPDDDDQPAAAEEEQVPFDWDPPDVPKIKTAADDPVGRRRQWIDIPVNCVVCVVPQWDKTGGPRDRHIYIYGHHD

Secondary structure (DSSP, 8-state):
---------------------------------------------PPPPP---------S--S--SSSHHHHHHHH--S------TT----HHHHHHHHHHHHHHHHH---STTT-SHHHHHHHHHHHHHT-BTTTTB-SSSS-GGGSTTGGGSGGGTTHHHHHHHHHHHHHH-TTS-HHHHHHHHHHHHHHHTT-----B--------GGGPPPTT-S--TTS-HHHHHHHHHHHT--HHHHHHHHGGGGS-EE-TTTTS--EESSS-TTS--SHHHHHHHHSPEEE--SSSSS-EEESSSS--EE-HHHHHHHHSHHHHHHHHHHHH-HHHHHHHHHHHHHHHHHTT---S----BPPPPHHHHS---S-HHHHTT----SS-----HHHHHHHHHHHHHHH-GGG---------------------------HHHHHHHHHHHHSHHHHHHHHHHHHHHHHHHHHHHH-S----TT-EEEEGGGSEEE--STT--EEEE--TTS-TT-EEEEHHHHHHTTTTTEEEEE-TTSS-EEEEE---

Sequence (545 aa):
MASAARTASRAFLRSTPATSSFRPAARSARFALPSQGFRAASRRGYASEAGEAKSSNSLLWAGIAAAGGVGAYFYLKGGDASVSSKDFVPTKEDYQKVYDAIAHRLANETDYDDGSYGPVLVRLAWHASGTYDKETGTGGSNGATMRFAPESDHGANAGLKHARDFLEPIKAQFPWITYSDLWTLAGACAIQELGGPAIPWRPGREDKDVAACTPDGRLPDATKEQSHIRDIFYRMGFNDQEIVALVGAHSLGRAHTDRSGFDGPWDFSPTVFTNEFFRLLVEEKWQQRKWNGPKQFTDKTTGTLMMMPADLALTKDKAFRKYVELYAKDSDLFFKDFSNVFVKLLELGVPFKTEDRYVFKTSESNHPLTQDYYEVLNLPFTETPTALSKQQLKAAYHKALLKYHPDKAPGAIADTSSLPTSDTNSSSHTSHRYTIDEITTAYKTLSDPYLRAEYDRSLRLDRARVAEREKTGTVFHTGLEVVDLEDLACDESDADAALWYRGCRCGDERGFLVTEQDLEREADHGEIVVGCRGCSLWMKVLFAV

pLDDT: mean 76.23, std 24.78, range [24.3, 98.88]

Radius of gyration: 33.16 Å; chains: 1; bounding box: 102×112×77 Å

Organism: Aspergillus niger (strain ATCC 1015 / CBS 113.46 / FGSC A1144 / LSHB Ac4 / NCTC 3858a / NRRL 328 / USDA 3528.7) (NCBI:txid380704)